Protein AF-A0A2I0QMN4-F1 (afdb_monomer)

pLDDT: mean 78.12, std 19.58, range [28.91, 98.69]

Sequence (458 aa):
MNTKTKKYGMLALLAVLLIGIVLISGCIGEEKVKSGENQSAVESGEIHPTEESGKGTAVFAVKDAAANMGTISSVNVTIDKVEVHSETKGWINVSDTKRTYDLLELKAKGTTELISSANLDAGTYDQMRLYISKVVVVEDNIEKEVILPSNKLKIIADLEVKENETSVATFDFIADESLHITGEGKIIMAPVIKVETRTNTTVETKAENKVEIKGGKIKSNITVGMNEDGDIGEGVKIKQGAQLIIEDGKVKILNVSSEQALDIISDLNIVAGGEAEMKGNTWIVRGIDAETNETVEIKINAITGAVIGGKSRVNVTACEAECKTNCETKDLADCKAECKANGTIGCSAKADANCNTQCNTSLTASCEARCKNEAKVGCATKCATELLNKADCKANCEAEAMILCKTDCIVSGKASCKAECKSKADADCTTNLDVACNRQCQMSGGFRNCYSNCTYKC

Secondary structure (DSSP, 8-state):
----------------------------------------------------PPEEEEEEEEEE-PPP-TTEEEEEEEEEEEEEEETTTEEEEEE---EEEEHHHHHHHT--EEEEEEEEESEEEEEEEEEEEEEEEEETTEEEEEE-S-SEEEEEEEEEE-TT-EEEEEEEE-HHHHEEE-TTS-EEE--EEEEEEEES-EEEE-GGGBEEEE--EEEEEEEEEE-TT--EEET--PPTT-EEEEETTEEEEE-S-HHHHHHHHHTTTEEE-SPPEEETTEEEEEEEETTT--EEEEEEETTT--EEEEEEEP--TTHHHHHHHHHHHHHHHHHHHHHHHHHHHHHHHHHHHHHHHHHHHHHHHHHHHHHHHHHHHHHHHHGGG-SS-HHHHHHHHHHHHHHHHHHHHHHHHHHHHHHHHHHHHHHHHHHHHHHHHHHHHTTSSHHHHHHHHHHHT-

Nearest PDB structures (foldseek):
  7a0g-assembly1_DDD  TM=2.311E-01  e=9.462E+00  Serratia marcescens

Structure (mmCIF, N/CA/C/O backbone):
data_AF-A0A2I0QMN4-F1
#
_entry.id   AF-A0A2I0QMN4-F1
#
loop_
_atom_site.group_PDB
_atom_site.id
_atom_site.type_symbol
_atom_site.label_atom_id
_atom_site.label_alt_id
_atom_site.label_comp_id
_atom_site.label_asym_id
_atom_site.label_entity_id
_atom_site.label_seq_id
_atom_site.pdbx_PDB_ins_code
_atom_site.Cartn_x
_atom_site.Cartn_y
_atom_site.Cartn_z
_atom_site.occupancy
_atom_site.B_iso_or_equiv
_atom_site.auth_seq_id
_atom_site.auth_comp_id
_atom_site.auth_asym_id
_atom_site.auth_atom_id
_atom_site.pdbx_PDB_model_num
ATOM 1 N N . MET A 1 1 ? -26.224 36.157 -35.173 1.00 35.53 1 MET A N 1
ATOM 2 C CA . MET A 1 1 ? -26.793 35.060 -35.985 1.00 35.53 1 MET A CA 1
ATOM 3 C C . MET A 1 1 ? -26.728 33.774 -35.174 1.00 35.53 1 MET A C 1
ATOM 5 O O . MET A 1 1 ? -25.662 33.439 -34.687 1.00 35.53 1 MET A O 1
ATOM 9 N N . ASN A 1 2 ? -27.892 33.135 -35.024 1.00 34.62 2 ASN A N 1
ATOM 10 C CA . ASN A 1 2 ? -28.194 31.792 -34.508 1.00 34.62 2 ASN A CA 1
ATOM 11 C C . ASN A 1 2 ? -27.889 31.405 -33.049 1.00 34.62 2 ASN A C 1
ATOM 13 O O . ASN A 1 2 ? -26.887 30.791 -32.703 1.00 34.62 2 ASN A O 1
ATOM 17 N N . THR A 1 3 ? -28.921 31.663 -32.249 1.00 39.22 3 THR A N 1
ATOM 18 C CA . THR A 1 3 ? -29.409 30.942 -31.071 1.00 39.22 3 THR A CA 1
ATOM 19 C C . THR A 1 3 ? -29.777 29.475 -31.360 1.00 39.22 3 THR A C 1
ATOM 21 O O . THR A 1 3 ? -30.325 29.163 -32.417 1.00 39.22 3 THR A O 1
ATOM 24 N N . LYS A 1 4 ? -29.606 28.584 -30.370 1.00 42.88 4 LYS A N 1
ATOM 25 C CA . LYS A 1 4 ? -30.457 27.389 -30.200 1.00 42.88 4 LYS A CA 1
ATOM 26 C C . LYS A 1 4 ? -30.767 27.136 -28.724 1.00 42.88 4 LYS A C 1
ATOM 28 O O . LYS A 1 4 ? -29.948 26.645 -27.960 1.00 42.88 4 LYS A O 1
ATOM 33 N N . THR A 1 5 ? -31.998 27.473 -28.370 1.00 42.53 5 THR A N 1
ATOM 34 C CA . THR A 1 5 ? -32.769 27.031 -27.208 1.00 42.53 5 THR A CA 1
ATOM 35 C C . THR A 1 5 ? -33.411 25.667 -27.489 1.00 42.53 5 THR A C 1
ATOM 37 O O . THR A 1 5 ? -33.833 25.405 -28.616 1.00 42.53 5 THR A O 1
ATOM 40 N N . LYS A 1 6 ? -33.586 24.828 -26.460 1.00 38.50 6 LYS A N 1
ATOM 41 C CA . LYS A 1 6 ? -34.668 23.827 -26.417 1.00 38.50 6 LYS A CA 1
ATOM 42 C C . LYS A 1 6 ? -35.123 23.585 -24.971 1.00 38.50 6 LYS A C 1
ATOM 44 O O . LYS A 1 6 ? -34.396 23.019 -24.166 1.00 38.50 6 LYS A O 1
ATOM 49 N N . LYS A 1 7 ? -36.340 24.058 -24.682 1.00 43.03 7 LYS A N 1
ATOM 50 C CA . LYS A 1 7 ? -37.220 23.690 -23.561 1.00 43.03 7 LYS A CA 1
ATOM 51 C C . LYS A 1 7 ? -38.116 22.534 -24.011 1.00 43.03 7 LYS A C 1
ATOM 53 O O . LYS A 1 7 ? -38.642 22.659 -25.107 1.00 43.03 7 LYS A O 1
ATOM 58 N N . TYR A 1 8 ? -38.374 21.552 -23.147 1.00 40.25 8 TYR A N 1
ATOM 59 C CA . TYR A 1 8 ? -39.615 20.755 -22.998 1.00 40.25 8 TYR A CA 1
ATOM 60 C C . TYR A 1 8 ? -39.505 20.064 -21.620 1.00 40.25 8 TYR A C 1
ATOM 62 O O . TYR A 1 8 ? -38.405 19.678 -21.252 1.00 40.25 8 TYR A O 1
ATOM 70 N N . GLY A 1 9 ? -40.514 19.876 -20.775 1.00 34.81 9 GLY A N 1
ATOM 71 C CA . GLY A 1 9 ? -41.944 20.141 -20.835 1.00 34.81 9 GLY A CA 1
ATOM 72 C C . GLY A 1 9 ? -42.559 19.663 -19.508 1.00 34.81 9 GLY A C 1
ATOM 73 O O . GLY A 1 9 ? -42.126 18.668 -18.938 1.00 34.81 9 GLY A O 1
ATOM 74 N N . MET A 1 10 ? -43.525 20.427 -19.015 1.00 36.06 10 MET A N 1
ATOM 75 C CA . MET A 1 10 ? -44.311 20.247 -17.793 1.00 36.06 10 MET A CA 1
ATOM 76 C C . MET A 1 10 ? -45.676 19.657 -18.188 1.00 36.06 10 MET A C 1
ATOM 78 O O . MET A 1 10 ? -46.285 20.198 -19.106 1.00 36.06 10 MET A O 1
ATOM 82 N N . LEU A 1 11 ? -46.158 18.600 -17.524 1.00 35.91 11 LEU A N 1
ATOM 83 C CA . LEU A 1 11 ? -47.561 18.119 -17.518 1.00 35.91 11 LEU A CA 1
ATOM 84 C C . LEU A 1 11 ? -47.708 17.174 -16.303 1.00 35.91 11 LEU A C 1
ATOM 86 O O . LEU A 1 11 ? -46.983 16.192 -16.220 1.00 35.91 11 LEU A O 1
ATOM 90 N N . ALA A 1 12 ? -48.371 17.550 -15.205 1.00 37.47 12 ALA A N 1
ATOM 91 C CA . ALA A 1 12 ? -49.814 17.726 -14.966 1.00 37.47 12 ALA A CA 1
ATOM 92 C C . ALA A 1 12 ? -50.509 16.440 -14.457 1.00 37.47 12 ALA A C 1
ATOM 94 O O . ALA A 1 12 ? -50.781 15.522 -15.218 1.00 37.47 12 ALA A O 1
ATOM 95 N N . LEU A 1 13 ? -50.761 16.438 -13.138 1.00 39.06 13 LEU A N 1
ATOM 96 C CA . LEU A 1 13 ? -52.008 16.091 -12.432 1.00 39.06 13 LEU A CA 1
ATOM 97 C C . LEU A 1 13 ? -52.992 15.098 -13.076 1.00 39.06 13 LEU A C 1
ATOM 99 O O . LEU A 1 13 ? -53.581 15.399 -14.107 1.00 39.06 13 LEU A O 1
ATOM 103 N N . LEU A 1 14 ? -53.355 14.062 -12.308 1.00 33.81 14 LEU A N 1
ATOM 104 C CA . LEU A 1 14 ? -54.748 13.618 -12.161 1.00 33.81 14 LEU A CA 1
ATOM 105 C C . LEU A 1 14 ? -54.948 12.903 -10.813 1.00 33.81 14 LEU A C 1
ATOM 107 O O . LEU A 1 14 ? -54.321 11.889 -10.519 1.00 33.81 14 LEU A O 1
ATOM 111 N N . ALA A 1 15 ? -55.817 13.490 -9.993 1.00 39.78 15 ALA A N 1
ATOM 112 C CA . ALA A 1 15 ? -56.458 12.880 -8.836 1.00 39.78 15 ALA A CA 1
ATOM 113 C C . ALA A 1 15 ? -57.739 12.147 -9.275 1.00 39.78 15 ALA A C 1
ATOM 115 O O . ALA A 1 15 ? -58.250 12.450 -10.351 1.00 39.78 15 ALA A O 1
ATOM 116 N N . VAL A 1 16 ? -58.252 11.259 -8.408 1.00 39.19 16 VAL A N 1
ATOM 117 C CA . VAL A 1 16 ? -59.665 10.868 -8.139 1.00 39.19 16 VAL A CA 1
ATOM 118 C C . VAL A 1 16 ? -59.660 9.374 -7.744 1.00 39.19 16 VAL A C 1
ATOM 120 O O . VAL A 1 16 ? -59.195 8.552 -8.519 1.00 39.19 16 VAL A O 1
ATOM 123 N N . LEU A 1 17 ? -59.895 8.961 -6.492 1.00 34.84 17 LEU A N 1
ATOM 124 C CA . LEU A 1 17 ? -61.084 8.993 -5.615 1.00 34.84 17 LEU A CA 1
ATOM 125 C C . LEU A 1 17 ? -61.806 7.619 -5.587 1.00 34.84 17 LEU A C 1
ATOM 127 O O . LEU A 1 17 ? -62.374 7.198 -6.585 1.00 34.84 17 LEU A O 1
ATOM 131 N N . LEU A 1 18 ? -61.886 7.058 -4.370 1.00 34.44 18 LEU A N 1
ATOM 132 C CA . LEU A 1 18 ? -63.045 6.387 -3.751 1.00 34.44 18 LEU A CA 1
ATOM 133 C C . LEU A 1 18 ? -63.432 4.907 -4.035 1.00 34.44 18 LEU A C 1
ATOM 135 O O . LEU A 1 18 ? -63.559 4.464 -5.168 1.00 34.44 18 LEU A O 1
ATOM 139 N N . ILE A 1 19 ? -63.836 4.277 -2.910 1.00 39.19 19 ILE A N 1
ATOM 140 C CA . ILE A 1 19 ? -64.736 3.114 -2.697 1.00 39.19 19 ILE A CA 1
ATOM 141 C C . ILE A 1 19 ? -64.058 1.729 -2.818 1.00 39.19 19 ILE A C 1
ATOM 143 O O . ILE A 1 19 ? -63.357 1.458 -3.774 1.00 39.19 19 ILE A O 1
ATOM 147 N N . GLY A 1 20 ? -64.220 0.775 -1.895 1.00 35.31 20 GLY A N 1
ATOM 148 C CA . GLY A 1 20 ? -65.124 0.690 -0.753 1.00 35.31 20 GLY A CA 1
ATOM 149 C C . GLY A 1 20 ? -64.893 -0.582 0.073 1.00 35.31 20 GLY A C 1
ATOM 150 O O . GLY A 1 20 ? -64.248 -1.533 -0.358 1.00 35.31 20 GLY A O 1
ATOM 151 N N . ILE A 1 21 ? -65.431 -0.544 1.288 1.00 53.47 21 ILE A N 1
ATOM 152 C CA . ILE A 1 21 ? -65.511 -1.628 2.270 1.00 53.47 21 ILE A CA 1
ATOM 153 C C . ILE A 1 21 ? -66.483 -2.706 1.776 1.00 53.47 21 ILE A C 1
ATOM 155 O O . ILE A 1 21 ? -67.621 -2.364 1.467 1.00 53.47 21 ILE A O 1
ATOM 159 N N . VAL A 1 22 ? -66.096 -3.987 1.833 1.00 42.72 22 VAL A N 1
ATOM 160 C CA . VAL A 1 22 ? -67.026 -5.115 2.041 1.00 42.72 22 VAL A CA 1
ATOM 161 C C . VAL A 1 22 ? -66.356 -6.166 2.934 1.00 42.72 22 VAL A C 1
ATOM 163 O O . VAL A 1 22 ? -65.276 -6.669 2.639 1.00 42.72 22 VAL A O 1
ATOM 166 N N . LEU A 1 23 ? -67.018 -6.438 4.059 1.00 51.44 23 LEU A N 1
ATOM 167 C CA . LEU A 1 23 ? -66.783 -7.534 4.995 1.00 51.44 23 LEU A CA 1
ATOM 168 C C . LEU A 1 23 ? -67.381 -8.854 4.460 1.00 51.44 23 LEU A C 1
ATOM 170 O O . LEU A 1 23 ? -68.144 -8.871 3.502 1.00 51.44 23 LEU A O 1
ATOM 174 N N . ILE A 1 24 ? -67.185 -9.892 5.271 1.00 41.56 24 ILE A N 1
ATOM 175 C CA . ILE A 1 24 ? -67.989 -11.107 5.464 1.00 41.56 24 ILE A CA 1
ATOM 176 C C . ILE A 1 24 ? -67.501 -12.389 4.763 1.00 41.56 24 ILE A C 1
ATOM 178 O O . ILE A 1 24 ? -67.489 -12.510 3.541 1.00 41.56 24 ILE A O 1
ATOM 182 N N . SER A 1 25 ? -67.331 -13.397 5.626 1.00 41.03 25 SER A N 1
ATOM 183 C CA . SER A 1 25 ? -67.812 -14.787 5.503 1.00 41.03 25 SER A CA 1
ATOM 184 C C . SER A 1 25 ? -66.716 -15.837 5.390 1.00 41.03 25 SER A C 1
ATOM 186 O O . SER A 1 25 ? -65.902 -15.823 4.474 1.00 41.03 25 SER A O 1
ATOM 188 N N . GLY A 1 26 ? -66.742 -16.772 6.340 1.00 35.09 26 GLY A N 1
ATOM 189 C CA . GLY A 1 26 ? -65.892 -17.951 6.365 1.00 35.09 26 GLY A CA 1
ATOM 190 C C . GLY A 1 26 ? -66.487 -19.172 5.665 1.00 35.09 26 GLY A C 1
ATOM 191 O O . GLY A 1 26 ? -67.576 -19.124 5.105 1.00 35.09 26 GLY A O 1
ATOM 192 N N . CYS A 1 27 ? -65.726 -20.259 5.765 1.00 39.56 27 CYS A N 1
ATOM 193 C CA . CYS A 1 27 ? -66.008 -21.693 5.577 1.00 39.56 27 CYS A CA 1
ATOM 194 C C . CYS A 1 27 ? -64.858 -22.367 6.374 1.00 39.56 27 CYS A C 1
ATOM 196 O O . CYS A 1 27 ? -63.724 -21.923 6.213 1.00 39.56 27 CYS A O 1
ATOM 198 N N . ILE A 1 28 ? -64.966 -23.265 7.364 1.00 39.50 28 ILE A N 1
ATOM 199 C CA . ILE A 1 28 ? -65.783 -24.464 7.661 1.00 39.50 28 ILE A CA 1
ATOM 200 C C . ILE A 1 28 ? -65.744 -25.539 6.561 1.00 39.50 28 ILE A C 1
ATOM 202 O O . ILE A 1 28 ? -66.171 -25.283 5.440 1.00 39.50 28 ILE A O 1
ATOM 206 N N . GLY A 1 29 ? -65.269 -26.738 6.946 1.00 33.66 29 GLY A N 1
ATOM 207 C CA . GLY A 1 29 ? -65.276 -28.015 6.206 1.00 33.66 29 GLY A CA 1
ATOM 208 C C . GLY A 1 29 ? -63.957 -28.792 6.385 1.00 33.66 29 GLY A C 1
ATOM 209 O O . GLY A 1 29 ? -63.004 -28.518 5.666 1.00 33.66 29 GLY A O 1
ATOM 210 N N . GLU A 1 30 ? -63.773 -29.533 7.490 1.00 34.75 30 GLU A N 1
ATOM 211 C CA . GLU A 1 30 ? -63.976 -31.006 7.638 1.00 34.75 30 GLU A CA 1
ATOM 212 C C . GLU A 1 30 ? -62.853 -31.860 7.004 1.00 34.75 30 GLU A C 1
ATOM 214 O O . GLU A 1 30 ? -62.641 -31.871 5.798 1.00 34.75 30 GLU A O 1
ATOM 219 N N . GLU A 1 31 ? -61.936 -32.392 7.821 1.00 30.80 31 GLU A N 1
ATOM 220 C CA . GLU A 1 31 ? -61.936 -33.730 8.458 1.00 30.80 31 GLU A CA 1
ATOM 221 C C . GLU A 1 31 ? -61.582 -34.913 7.533 1.00 30.80 31 GLU A C 1
ATOM 223 O O . GLU A 1 31 ? -62.358 -35.340 6.683 1.00 30.80 31 GLU A O 1
ATOM 228 N N . LYS A 1 32 ? -60.442 -35.558 7.832 1.00 31.83 32 LYS A N 1
ATOM 229 C CA . LYS A 1 32 ? -60.348 -37.024 7.862 1.00 31.83 32 LYS A CA 1
ATOM 230 C C . LYS A 1 32 ? -59.530 -37.482 9.065 1.00 31.83 32 LYS A C 1
ATOM 232 O O . LYS A 1 32 ? -58.310 -37.361 9.100 1.00 31.83 32 LYS A O 1
ATOM 237 N N . VAL A 1 33 ? -60.256 -38.053 10.018 1.00 32.19 33 VAL A N 1
ATOM 238 C CA . VAL A 1 33 ? -59.778 -38.850 11.146 1.00 32.19 33 VAL A CA 1
ATOM 239 C C . VAL A 1 33 ? -59.258 -40.203 10.648 1.00 32.19 33 VAL A C 1
ATOM 241 O O . VAL A 1 33 ? -59.928 -40.886 9.870 1.00 32.19 33 VAL A O 1
ATOM 244 N N . LYS A 1 34 ? -58.113 -40.646 11.177 1.00 31.41 34 LYS A N 1
ATOM 245 C CA . LYS A 1 34 ? -57.888 -42.062 11.490 1.00 31.41 34 LYS A CA 1
ATOM 246 C C . LYS A 1 34 ? -57.323 -42.188 12.901 1.00 31.41 34 LYS A C 1
ATOM 248 O O . LYS A 1 34 ? -56.291 -41.616 13.227 1.00 31.41 34 LYS A O 1
ATOM 253 N N . SER A 1 35 ? -58.089 -42.930 13.691 1.00 28.91 35 SER A N 1
ATOM 254 C CA . SER A 1 35 ? -57.866 -43.357 15.066 1.00 28.91 35 SER A CA 1
ATOM 255 C C . SER A 1 35 ? -56.672 -44.310 15.195 1.00 28.91 35 SER A C 1
ATOM 257 O O . SER A 1 35 ? -56.457 -45.163 14.332 1.00 28.91 35 SER A O 1
ATOM 259 N N . GLY A 1 36 ? -55.959 -44.178 16.312 1.00 30.47 36 GLY A N 1
ATOM 260 C CA . GLY A 1 36 ? -55.047 -45.160 16.886 1.00 30.47 36 GLY A CA 1
ATOM 261 C C . GLY A 1 36 ? -54.830 -44.801 18.356 1.00 30.47 36 GLY A C 1
ATOM 262 O O . GLY A 1 36 ? -54.227 -43.777 18.656 1.00 30.47 36 GLY A O 1
ATOM 263 N N . GLU A 1 37 ? -55.419 -45.590 19.250 1.00 34.12 37 GLU A N 1
ATOM 264 C CA . GLU A 1 37 ? -55.477 -45.378 20.698 1.00 34.12 37 GLU A CA 1
ATOM 265 C C . GLU A 1 37 ? -54.124 -45.522 21.424 1.00 34.12 37 GLU A C 1
ATOM 267 O O . GLU A 1 37 ? -53.266 -46.311 21.036 1.00 34.12 37 GLU A O 1
ATOM 272 N N . ASN A 1 38 ? -54.094 -44.885 22.604 1.00 29.16 38 ASN A N 1
ATOM 273 C CA . ASN A 1 38 ? -53.465 -45.324 23.858 1.00 29.16 38 ASN A CA 1
ATOM 274 C C . ASN A 1 38 ? -51.996 -44.933 24.132 1.00 29.16 38 ASN A C 1
ATOM 276 O O . ASN A 1 38 ? -51.068 -45.626 23.735 1.00 29.16 38 ASN A O 1
ATOM 280 N N . GLN A 1 39 ? -51.784 -43.900 24.957 1.00 33.41 39 GLN A N 1
ATOM 281 C CA . GLN A 1 39 ? -51.493 -44.052 26.396 1.00 33.41 39 GLN A CA 1
ATOM 282 C C . GLN A 1 39 ? -51.172 -42.691 27.032 1.00 33.41 39 GLN A C 1
ATOM 284 O O . GLN A 1 39 ? -50.384 -41.905 26.512 1.00 33.41 39 GLN A O 1
ATOM 289 N N . SER A 1 40 ? -51.785 -42.429 28.187 1.00 39.16 40 SER A N 1
ATOM 290 C CA . SER A 1 40 ? -51.388 -41.355 29.093 1.00 39.16 40 SER A CA 1
ATOM 291 C C . SER A 1 40 ? -49.960 -41.567 29.588 1.00 39.16 40 SER A C 1
ATOM 293 O O . SER A 1 40 ? -49.676 -42.565 30.245 1.00 39.16 40 SER A O 1
ATOM 295 N N . ALA A 1 41 ? -49.118 -40.560 29.395 1.00 33.50 41 ALA A N 1
ATOM 296 C CA . ALA A 1 41 ? -48.066 -40.219 30.334 1.00 33.50 41 ALA A CA 1
ATOM 297 C C . ALA A 1 41 ? -48.157 -38.710 30.570 1.00 33.50 41 ALA A C 1
ATOM 299 O O . ALA A 1 41 ? -48.069 -37.904 29.648 1.00 33.50 41 ALA A O 1
ATOM 300 N N . VAL A 1 42 ? -48.448 -38.355 31.817 1.00 45.16 42 VAL A N 1
ATOM 301 C CA . VAL A 1 42 ? -48.308 -37.002 32.342 1.00 45.16 42 VAL A CA 1
ATOM 302 C C . VAL A 1 42 ? -46.815 -36.702 32.320 1.00 45.16 42 VAL A C 1
ATOM 304 O O . VAL A 1 42 ? -46.078 -37.284 33.110 1.00 45.16 42 VAL A O 1
ATOM 307 N N . GLU A 1 43 ? -46.374 -35.832 31.417 1.00 34.69 43 GLU A N 1
ATOM 308 C CA . GLU A 1 43 ? -45.018 -35.296 31.448 1.00 34.69 43 GLU A CA 1
ATOM 309 C C . GLU A 1 43 ? -45.096 -33.802 31.739 1.00 34.69 43 GLU A C 1
ATOM 311 O O . GLU A 1 43 ? -45.746 -33.014 31.050 1.00 34.69 43 GLU A O 1
ATOM 316 N N . SER A 1 44 ? -44.516 -33.477 32.887 1.00 35.62 44 SER A N 1
ATOM 317 C CA . SER A 1 44 ? -44.328 -32.158 33.457 1.00 35.62 44 SER A CA 1
ATOM 318 C C . SER A 1 44 ? -43.828 -31.169 32.415 1.00 35.62 44 SER A C 1
ATOM 320 O O . SER A 1 44 ? -42.803 -31.401 31.782 1.00 35.62 44 SER A O 1
ATOM 322 N N . GLY A 1 45 ? -44.516 -30.034 32.301 1.00 39.84 45 GLY A N 1
ATOM 323 C CA . GLY A 1 45 ? -43.968 -28.870 31.625 1.00 39.84 45 GLY A CA 1
ATOM 324 C C . GLY A 1 45 ? -42.666 -28.453 32.302 1.00 39.84 45 GLY A C 1
ATOM 325 O O . GLY A 1 45 ? -42.686 -27.888 33.395 1.00 39.84 45 GLY A O 1
ATOM 326 N N . GLU A 1 46 ? -41.543 -28.728 31.646 1.00 36.03 46 GLU A N 1
ATOM 327 C CA . GLU A 1 46 ? -40.305 -28.004 31.889 1.00 36.03 46 GLU A CA 1
ATOM 328 C C . GLU A 1 46 ? -40.515 -26.569 31.410 1.00 36.03 46 GLU A C 1
ATOM 330 O O . GLU A 1 46 ? -40.444 -26.241 30.225 1.00 36.03 46 GLU A O 1
ATOM 335 N N . ILE A 1 47 ? -40.802 -25.693 32.369 1.00 38.34 47 ILE A N 1
ATOM 336 C CA . ILE A 1 47 ? -40.502 -24.276 32.234 1.00 38.34 47 ILE A CA 1
ATOM 337 C C . ILE A 1 47 ? -38.979 -24.204 32.149 1.00 38.34 47 ILE A C 1
ATOM 339 O O . ILE A 1 47 ? -38.301 -24.272 33.171 1.00 38.34 47 ILE A O 1
ATOM 343 N N . HIS A 1 48 ? -38.444 -24.109 30.933 1.00 40.28 48 HIS A N 1
ATOM 344 C CA . HIS A 1 48 ? -37.070 -23.673 30.722 1.00 40.28 48 HIS A CA 1
ATOM 345 C C . HIS A 1 48 ? -36.981 -22.252 31.299 1.00 40.28 48 HIS A C 1
ATOM 347 O O . HIS A 1 48 ? -37.661 -21.357 30.782 1.00 40.28 48 HIS A O 1
ATOM 353 N N . PRO A 1 49 ? -36.209 -21.998 32.368 1.00 40.66 49 PRO A N 1
ATOM 354 C CA . PRO A 1 49 ? -35.902 -20.634 32.737 1.00 40.66 49 PRO A CA 1
ATOM 355 C C . PRO A 1 49 ? -35.032 -20.099 31.601 1.00 40.66 49 PRO A C 1
ATOM 357 O O . PRO A 1 49 ? -33.929 -20.592 31.371 1.00 40.66 49 PRO A O 1
ATOM 360 N N . THR A 1 50 ? -35.516 -19.108 30.858 1.00 42.59 50 THR A N 1
ATOM 361 C CA . THR A 1 50 ? -34.606 -18.155 30.224 1.00 42.59 50 THR A CA 1
ATOM 362 C C . THR A 1 50 ? -33.807 -17.542 31.362 1.00 42.59 50 THR A C 1
ATOM 364 O O . THR A 1 50 ? -34.317 -16.670 32.063 1.00 42.59 50 THR A O 1
ATOM 367 N N . GLU A 1 51 ? -32.603 -18.061 31.611 1.00 47.66 51 GLU A N 1
ATOM 368 C CA . GLU A 1 51 ? -31.639 -17.382 32.461 1.00 47.66 51 GLU A CA 1
ATOM 369 C C . GLU A 1 51 ? -31.409 -16.007 31.835 1.00 47.66 51 GLU A C 1
ATOM 371 O O . GLU A 1 51 ? -30.786 -15.881 30.778 1.00 47.66 51 GLU A O 1
ATOM 376 N N . GLU A 1 52 ? -31.982 -14.965 32.439 1.00 57.38 52 GLU A N 1
ATOM 377 C CA . GLU A 1 52 ? -31.548 -13.606 32.161 1.00 57.38 52 GLU A CA 1
ATOM 378 C C . GLU A 1 52 ? -30.106 -13.514 32.654 1.00 57.38 52 GLU A C 1
ATOM 380 O O . GLU A 1 52 ? -29.844 -13.278 33.831 1.00 57.38 52 GLU A O 1
ATOM 385 N N . SER A 1 53 ? -29.153 -13.767 31.755 1.00 73.06 53 SER A N 1
ATOM 386 C CA . SER A 1 53 ? -27.748 -13.491 32.019 1.00 73.06 53 SER A CA 1
ATOM 387 C C . SER A 1 53 ? -27.644 -12.017 32.403 1.00 73.06 53 SER A C 1
ATOM 389 O O . SER A 1 53 ? -28.081 -11.156 31.631 1.00 73.06 53 SER A O 1
ATOM 391 N N . GLY A 1 54 ? -27.091 -11.723 33.579 1.00 92.06 54 GLY A N 1
ATOM 392 C CA . GLY A 1 54 ? -26.939 -10.350 34.054 1.00 92.06 54 GLY A CA 1
ATOM 393 C C . GLY A 1 54 ? -26.203 -9.459 33.046 1.00 92.06 54 GLY A C 1
ATOM 394 O O . GLY A 1 54 ? -25.500 -9.953 32.172 1.00 92.06 54 GLY A O 1
ATOM 395 N N . LYS A 1 55 ? -26.367 -8.135 33.118 1.00 96.44 55 LYS A N 1
ATOM 396 C CA . LYS A 1 55 ? -25.787 -7.202 32.131 1.00 96.44 55 LYS A CA 1
ATOM 397 C C . LYS A 1 55 ? -24.499 -6.554 32.623 1.00 96.44 55 LYS A C 1
ATOM 399 O O . LYS A 1 55 ? -24.358 -6.268 33.810 1.00 96.44 55 LYS A O 1
ATOM 404 N N . GLY A 1 56 ? -23.591 -6.272 31.696 1.00 97.81 56 GLY A N 1
ATOM 405 C CA . GLY A 1 56 ? -22.372 -5.497 31.924 1.00 97.81 56 GLY A CA 1
ATOM 406 C C . GLY A 1 56 ? -22.235 -4.352 30.926 1.00 97.81 56 GLY A C 1
ATOM 407 O O . GLY A 1 56 ? -22.909 -4.320 29.896 1.00 97.81 56 GLY A O 1
ATOM 408 N N . THR A 1 57 ? -21.353 -3.401 31.225 1.00 98.25 57 THR A N 1
ATOM 409 C CA . THR A 1 57 ? -21.065 -2.276 30.323 1.00 98.25 57 THR A CA 1
ATOM 410 C C . THR A 1 57 ? -19.915 -2.644 29.390 1.00 98.25 57 THR A C 1
ATOM 412 O O . THR A 1 57 ? -18.843 -3.016 29.854 1.00 98.25 57 THR A O 1
ATOM 415 N N . ALA A 1 58 ? -20.099 -2.497 28.081 1.00 98.31 58 ALA A N 1
ATOM 416 C CA . ALA A 1 58 ? -19.040 -2.613 27.085 1.00 98.31 58 ALA A CA 1
ATOM 417 C C . ALA A 1 58 ? -18.730 -1.237 26.487 1.00 98.31 58 ALA A C 1
ATOM 419 O O . ALA A 1 58 ? -19.615 -0.570 25.949 1.00 98.31 58 ALA A O 1
ATOM 420 N N . VAL A 1 59 ? -17.469 -0.820 26.572 1.00 98.56 59 VAL A N 1
ATOM 421 C CA . VAL A 1 59 ? -16.969 0.456 26.049 1.00 98.56 59 VAL A CA 1
ATOM 422 C C . VAL A 1 59 ? -16.047 0.202 24.865 1.00 98.56 59 VAL A C 1
ATOM 424 O O . VAL A 1 59 ? -15.113 -0.589 24.954 1.00 98.56 59 VAL A O 1
ATOM 427 N N . PHE A 1 60 ? -16.265 0.922 23.772 1.00 98.50 60 PHE A N 1
ATOM 428 C CA . PHE A 1 60 ? -15.443 0.868 22.569 1.00 98.50 60 PHE A CA 1
ATOM 429 C C . PHE A 1 60 ? -14.730 2.202 22.416 1.00 98.50 60 PHE A C 1
ATOM 431 O O . PHE A 1 60 ? -15.376 3.253 22.414 1.00 98.50 60 PHE A O 1
ATOM 438 N N . ALA A 1 61 ? -13.410 2.168 22.299 1.00 98.31 61 ALA A N 1
ATOM 439 C CA . ALA A 1 61 ? -12.579 3.361 22.295 1.00 98.31 61 ALA A CA 1
ATOM 440 C C . ALA A 1 61 ? -11.539 3.314 21.178 1.00 98.31 61 ALA A C 1
ATOM 442 O O . ALA A 1 61 ? -11.063 2.241 20.815 1.00 98.31 61 ALA A O 1
ATOM 443 N N . VAL A 1 62 ? -11.175 4.478 20.655 1.00 98.19 62 VAL A N 1
ATOM 444 C CA . VAL A 1 62 ? -10.185 4.641 19.591 1.00 98.19 62 VAL A CA 1
ATOM 445 C C . VAL A 1 62 ? -9.018 5.484 20.079 1.00 98.19 62 VAL A C 1
ATOM 447 O O . VAL A 1 62 ? -9.185 6.434 20.845 1.00 98.19 62 VAL A O 1
ATOM 450 N N . LYS A 1 63 ? -7.826 5.123 19.630 1.00 97.19 63 LYS A N 1
ATOM 451 C CA . LYS A 1 63 ? -6.624 5.945 19.714 1.00 97.19 63 LYS A CA 1
ATOM 452 C C . LYS A 1 63 ? -5.728 5.625 18.519 1.00 97.19 63 LYS A C 1
ATOM 454 O O . LYS A 1 63 ? -6.085 4.798 17.678 1.00 97.19 63 LYS A O 1
ATOM 459 N N . ASP A 1 64 ? -4.578 6.271 18.464 1.00 95.62 64 ASP A N 1
ATOM 460 C CA . ASP A 1 64 ? -3.599 6.043 17.415 1.00 95.62 64 ASP A CA 1
ATOM 461 C C . ASP A 1 64 ? -2.176 5.990 17.988 1.00 95.62 64 ASP A C 1
ATOM 463 O O . ASP A 1 64 ? -1.821 6.694 18.946 1.00 95.62 64 ASP A O 1
ATOM 467 N N . ALA A 1 65 ? -1.365 5.122 17.393 1.00 87.75 65 ALA A N 1
ATOM 468 C CA . ALA A 1 65 ? 0.021 4.870 17.731 1.00 87.75 65 ALA A CA 1
ATOM 469 C C . ALA A 1 65 ? 0.993 5.317 16.633 1.00 87.75 65 ALA A C 1
ATOM 471 O O . ALA A 1 65 ? 2.192 5.081 16.811 1.00 87.75 65 ALA A O 1
ATOM 472 N N . ALA A 1 66 ? 0.539 6.017 15.591 1.00 82.44 66 ALA A N 1
ATOM 473 C CA . ALA A 1 66 ? 1.332 6.320 14.410 1.00 82.44 66 ALA A CA 1
ATOM 474 C C . ALA A 1 66 ? 2.668 7.009 14.713 1.00 82.44 66 ALA A C 1
ATOM 476 O O . ALA A 1 66 ? 2.820 7.759 15.691 1.00 82.44 66 ALA A O 1
ATOM 477 N N . ALA A 1 67 ? 3.654 6.744 13.858 1.00 81.56 67 ALA A N 1
ATOM 478 C CA . ALA A 1 67 ? 4.873 7.537 13.783 1.00 81.56 67 ALA A CA 1
ATOM 479 C C . ALA A 1 67 ? 4.613 8.910 13.132 1.00 81.56 67 ALA A C 1
ATOM 481 O O . ALA A 1 67 ? 3.527 9.201 12.636 1.00 81.56 67 ALA A O 1
ATOM 482 N N . ASN A 1 68 ? 5.623 9.783 13.141 1.00 78.12 68 ASN A N 1
ATOM 483 C CA . ASN A 1 68 ? 5.551 11.058 12.426 1.00 78.12 68 ASN A CA 1
ATOM 484 C C . ASN A 1 68 ? 5.354 10.804 10.918 1.00 78.12 68 ASN A C 1
ATOM 486 O O . ASN A 1 68 ? 6.160 10.105 10.307 1.00 78.12 68 ASN A O 1
ATOM 490 N N . MET A 1 69 ? 4.304 11.394 10.339 1.00 84.69 69 MET A N 1
ATOM 491 C CA . MET A 1 69 ? 3.880 11.183 8.949 1.00 84.69 69 MET A CA 1
ATOM 492 C C . MET A 1 69 ? 4.270 12.328 7.995 1.00 84.69 69 MET A C 1
ATOM 494 O O . MET A 1 69 ? 3.704 12.461 6.912 1.00 84.69 69 MET A O 1
ATOM 498 N N . GLY A 1 70 ? 5.241 13.164 8.376 1.00 86.06 70 GLY A N 1
ATOM 499 C CA . GLY A 1 70 ? 5.801 14.202 7.509 1.00 86.06 70 GLY A CA 1
ATOM 500 C C . GLY A 1 70 ? 4.806 15.318 7.175 1.00 86.06 70 GLY A C 1
ATOM 501 O O . GLY A 1 70 ? 4.445 16.106 8.044 1.00 86.06 70 GLY A O 1
ATOM 502 N N . THR A 1 71 ? 4.419 15.412 5.901 1.00 86.44 71 THR A N 1
ATOM 503 C CA . THR A 1 71 ? 3.521 16.438 5.327 1.00 86.44 71 THR A CA 1
ATOM 504 C C . THR A 1 71 ? 2.041 16.195 5.623 1.00 86.44 71 THR A C 1
ATOM 506 O O . THR A 1 71 ? 1.214 17.090 5.428 1.00 86.44 71 THR A O 1
ATOM 509 N N . ILE A 1 72 ? 1.687 15.000 6.100 1.00 92.81 72 ILE A N 1
ATOM 510 C CA . ILE A 1 72 ? 0.316 14.661 6.476 1.00 92.81 72 ILE A CA 1
ATOM 511 C C . ILE A 1 72 ? 0.022 15.243 7.859 1.00 92.81 72 ILE A C 1
ATOM 513 O O . ILE A 1 72 ? 0.628 14.844 8.853 1.00 92.81 72 ILE A O 1
ATOM 517 N N . SER A 1 73 ? -0.927 16.176 7.923 1.00 92.69 73 SER A N 1
ATOM 518 C CA . SER A 1 73 ? -1.307 16.861 9.161 1.00 92.69 73 SER A CA 1
ATOM 519 C C . SER A 1 73 ? -2.517 16.239 9.859 1.00 92.69 73 SER A C 1
ATOM 521 O O . SER A 1 73 ? -2.627 16.375 11.073 1.00 92.69 73 SER A O 1
ATOM 523 N N . SER A 1 74 ? -3.403 15.563 9.115 1.00 95.19 74 SER A N 1
ATOM 524 C CA . SER A 1 74 ? -4.601 14.907 9.666 1.00 95.19 74 SER A CA 1
ATOM 525 C C . SER A 1 74 ? -4.966 13.634 8.910 1.00 95.19 74 SER A C 1
ATOM 527 O O . SER A 1 74 ? -4.842 13.570 7.683 1.00 95.19 74 SER A O 1
ATOM 529 N N . VAL A 1 75 ? -5.507 12.655 9.640 1.00 97.38 75 VAL A N 1
ATOM 530 C CA . VAL A 1 75 ? -6.094 11.425 9.085 1.00 97.38 75 VAL A CA 1
ATOM 531 C C . VAL A 1 75 ? -7.464 11.219 9.724 1.00 97.38 75 VAL A C 1
ATOM 533 O O . VAL A 1 75 ? -7.593 10.645 10.802 1.00 97.38 75 VAL A O 1
ATOM 536 N N . ASN A 1 76 ? -8.500 11.709 9.049 1.00 97.69 76 ASN A N 1
ATOM 537 C CA . ASN A 1 76 ? -9.874 11.704 9.537 1.00 97.69 76 ASN A CA 1
ATOM 538 C C . ASN A 1 76 ? -10.583 10.401 9.165 1.00 97.69 76 ASN A C 1
ATOM 540 O O . ASN A 1 76 ? -10.950 10.206 8.006 1.00 97.69 76 ASN A O 1
ATOM 544 N N . VAL A 1 77 ? -10.837 9.540 10.149 1.00 98.19 77 VAL A N 1
ATOM 545 C CA . VAL A 1 77 ? -11.551 8.266 9.989 1.00 98.19 77 VAL A CA 1
ATOM 546 C C . VAL A 1 77 ? -12.970 8.389 10.517 1.00 98.19 77 VAL A C 1
ATOM 548 O O . VAL A 1 77 ? -13.186 8.749 11.670 1.00 98.19 77 VAL A O 1
ATOM 551 N N . THR A 1 78 ? -13.958 8.064 9.685 1.00 98.31 78 THR A N 1
ATOM 552 C CA . THR A 1 78 ? -15.373 8.155 10.056 1.00 98.31 78 THR A CA 1
ATOM 553 C C . THR A 1 78 ? -15.985 6.783 10.296 1.00 98.31 78 THR A C 1
ATOM 555 O O . THR A 1 78 ? -16.245 6.051 9.340 1.00 98.31 78 THR A O 1
ATOM 558 N N . ILE A 1 79 ? -16.265 6.472 11.561 1.00 98.44 79 ILE A N 1
ATOM 559 C CA . ILE A 1 79 ? -16.920 5.236 11.998 1.00 98.44 79 ILE A CA 1
ATOM 560 C C . ILE A 1 79 ? -18.422 5.502 12.112 1.00 98.44 79 ILE A C 1
ATOM 562 O O . ILE A 1 79 ? -18.827 6.428 12.814 1.00 98.44 79 ILE A O 1
ATOM 566 N N . ASP A 1 80 ? -19.251 4.729 11.413 1.00 97.31 80 ASP A N 1
ATOM 567 C CA . ASP A 1 80 ? -20.713 4.886 11.439 1.00 97.31 80 ASP A CA 1
ATOM 568 C C . ASP A 1 80 ? -21.452 3.776 12.179 1.00 97.31 80 ASP A C 1
ATOM 570 O O . ASP A 1 80 ? -22.528 4.034 12.715 1.00 97.31 80 ASP A O 1
ATOM 574 N N . LYS A 1 81 ? -20.860 2.582 12.274 1.00 98.31 81 LYS A N 1
ATOM 575 C CA . LYS A 1 81 ? -21.476 1.453 12.963 1.00 98.31 81 LYS A CA 1
ATOM 576 C C . LYS A 1 81 ? -20.473 0.591 13.724 1.00 98.31 81 LYS A C 1
ATOM 578 O O . LYS A 1 81 ? -19.353 0.363 13.262 1.00 98.31 81 LYS A O 1
ATOM 583 N N . VAL A 1 82 ? -20.907 0.081 14.876 1.00 98.56 82 VAL A N 1
ATOM 584 C CA . VAL A 1 82 ? -20.179 -0.889 15.705 1.00 98.56 82 VAL A CA 1
ATOM 585 C C . VAL A 1 82 ? -21.079 -2.087 15.986 1.00 98.56 82 VAL A C 1
ATOM 587 O O . VAL A 1 82 ? -22.202 -1.924 16.459 1.00 98.56 82 VAL A O 1
ATOM 590 N N . GLU A 1 83 ? -20.581 -3.293 15.728 1.00 98.69 83 GLU A N 1
ATOM 591 C CA . GLU A 1 83 ? -21.263 -4.549 16.054 1.00 98.69 83 GLU A CA 1
ATOM 592 C C . GLU A 1 83 ? -20.329 -5.480 16.834 1.00 98.69 83 GLU A C 1
ATOM 594 O O . GLU A 1 83 ? -19.111 -5.466 16.640 1.00 98.69 83 GLU A O 1
ATOM 599 N N . VAL A 1 84 ? -20.910 -6.333 17.671 1.00 98.69 84 VAL A N 1
ATOM 600 C CA . VAL A 1 84 ? -20.225 -7.465 18.310 1.00 98.69 84 VAL A CA 1
ATOM 601 C C . VAL A 1 84 ? -20.922 -8.762 17.941 1.00 98.69 84 VAL A C 1
ATOM 603 O O . VAL A 1 84 ? -22.121 -8.766 17.673 1.00 98.69 84 VAL A O 1
ATOM 606 N N . HIS A 1 85 ? -20.186 -9.862 17.910 1.00 98.56 85 HIS A N 1
ATOM 607 C CA . HIS A 1 85 ? -20.737 -11.183 17.644 1.00 98.56 85 HIS A CA 1
ATOM 608 C C . HIS A 1 85 ? -20.759 -12.012 18.922 1.00 98.56 85 HIS A C 1
ATOM 610 O O . HIS A 1 85 ? -19.799 -11.998 19.683 1.00 98.56 85 HIS A O 1
ATOM 616 N N . SER A 1 86 ? -21.857 -12.722 19.143 1.00 97.38 86 SER A N 1
ATOM 617 C CA . SER A 1 86 ? -21.991 -13.751 20.167 1.00 97.38 86 SER A CA 1
ATOM 618 C C . SER A 1 86 ? -22.386 -15.055 19.485 1.00 97.38 86 SER A C 1
ATOM 620 O O . SER A 1 86 ? -23.265 -15.050 18.625 1.00 97.38 86 SER A O 1
ATOM 622 N N . GLU A 1 87 ? -21.807 -16.183 19.893 1.00 94.75 87 GLU A N 1
ATOM 623 C CA . GLU A 1 87 ? -22.160 -17.496 19.333 1.00 94.75 87 GLU A CA 1
ATOM 624 C C . GLU A 1 87 ? -23.654 -17.829 19.480 1.00 94.75 87 GLU A C 1
ATOM 626 O O . GLU A 1 87 ? -24.228 -18.501 18.626 1.00 94.75 87 GLU A O 1
ATOM 631 N N . THR A 1 88 ? -24.303 -17.333 20.539 1.00 93.25 88 THR A N 1
ATOM 632 C CA . THR A 1 88 ? -25.711 -17.638 20.837 1.00 93.25 88 THR A CA 1
ATOM 633 C C . THR A 1 88 ? -26.692 -16.657 20.201 1.00 93.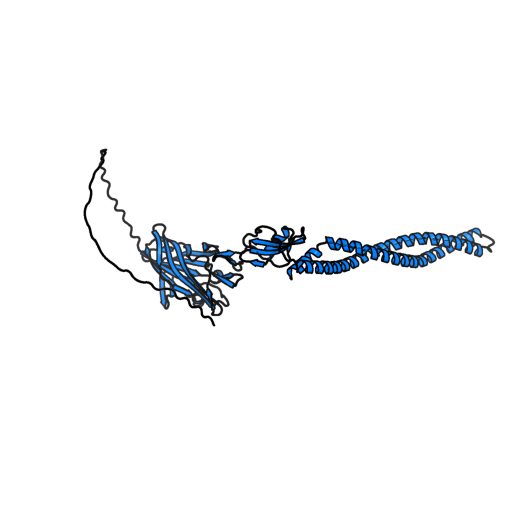25 88 THR A C 1
ATOM 635 O O . THR A 1 88 ? -27.812 -17.041 19.869 1.00 93.25 88 THR A O 1
ATOM 638 N N . LYS A 1 89 ? -26.295 -15.391 20.028 1.00 94.31 89 LYS A N 1
ATOM 639 C CA . LYS A 1 89 ? -27.177 -14.299 19.561 1.00 94.31 89 LYS A CA 1
ATOM 640 C C . LYS A 1 89 ? -26.832 -13.778 18.166 1.00 94.31 89 LYS A C 1
ATOM 642 O O . LYS A 1 89 ? -27.579 -12.975 17.612 1.00 94.31 89 LYS A O 1
ATOM 647 N N . GLY A 1 90 ? -25.722 -14.226 17.587 1.00 97.75 90 GLY A N 1
ATOM 648 C CA . GLY A 1 90 ? -25.190 -13.693 16.342 1.00 97.75 90 GLY A CA 1
ATOM 649 C C . GLY A 1 90 ? -24.690 -12.256 16.499 1.00 97.75 90 GLY A C 1
ATOM 650 O O . GLY A 1 90 ? -24.164 -11.868 17.543 1.00 97.75 90 GLY A O 1
ATOM 651 N N . TRP A 1 91 ? -24.829 -11.462 15.436 1.00 98.06 91 TRP A N 1
ATOM 652 C CA . TRP A 1 91 ? -24.395 -10.064 15.415 1.00 98.06 91 TRP A CA 1
ATOM 653 C C . TRP A 1 91 ? -25.367 -9.159 16.174 1.00 98.06 91 TRP A C 1
ATOM 655 O O . TRP A 1 91 ? -26.547 -9.072 15.840 1.00 98.06 91 TRP A O 1
ATOM 665 N N . ILE A 1 92 ? -24.837 -8.438 17.155 1.00 98.44 92 ILE A N 1
ATOM 666 C CA . ILE A 1 92 ? -25.541 -7.464 17.980 1.00 98.44 92 ILE A CA 1
ATOM 667 C C . ILE A 1 92 ? -25.018 -6.074 17.632 1.00 98.44 92 ILE A C 1
ATOM 669 O O . ILE A 1 92 ? -23.811 -5.825 17.615 1.00 98.44 92 ILE A O 1
ATOM 673 N N . ASN A 1 93 ? -25.942 -5.158 17.365 1.00 98.19 93 ASN A N 1
ATOM 674 C CA . ASN A 1 93 ? -25.622 -3.765 17.102 1.00 98.19 93 ASN A CA 1
ATOM 675 C C . ASN A 1 93 ? -25.316 -3.020 18.408 1.00 98.19 93 ASN A C 1
ATOM 677 O O . ASN A 1 93 ? -26.142 -3.007 19.319 1.00 98.19 93 ASN A O 1
ATOM 681 N N . VAL A 1 94 ? -24.149 -2.382 18.479 1.00 98.06 94 VAL A N 1
ATOM 682 C CA . VAL A 1 94 ? -23.713 -1.572 19.628 1.00 98.06 94 VAL A CA 1
ATOM 683 C C . VAL A 1 94 ? -24.019 -0.094 19.395 1.00 98.06 94 VAL A C 1
ATOM 685 O O . VAL A 1 94 ? -24.428 0.608 20.316 1.00 98.06 94 VAL A O 1
ATOM 688 N N . SER A 1 95 ? -23.807 0.399 18.174 1.00 97.69 95 SER A N 1
ATOM 689 C CA . SER A 1 95 ? -24.007 1.805 17.822 1.00 97.69 95 SER A CA 1
ATOM 690 C C . SER A 1 95 ? -24.182 1.963 16.317 1.00 97.69 95 SER A C 1
ATOM 692 O O . SER A 1 95 ? -23.410 1.377 15.567 1.00 97.69 95 SER A O 1
ATOM 694 N N . ASP A 1 96 ? -25.109 2.831 15.904 1.00 97.12 96 ASP A N 1
ATOM 695 C CA . ASP A 1 96 ? -25.221 3.392 14.543 1.00 97.12 96 ASP A CA 1
ATOM 696 C C . ASP A 1 96 ? -24.888 4.903 14.524 1.00 97.12 96 ASP A C 1
ATOM 698 O O . ASP A 1 96 ? -25.287 5.655 13.632 1.00 97.12 96 ASP A O 1
ATOM 702 N N . THR A 1 97 ? -24.226 5.400 15.577 1.00 96.06 97 THR A N 1
ATOM 703 C CA . THR A 1 97 ? -23.882 6.822 15.685 1.00 96.06 97 THR A CA 1
ATOM 704 C C . THR A 1 97 ? -22.603 7.114 14.918 1.00 96.06 97 THR A C 1
ATOM 706 O O . THR A 1 97 ? -21.514 6.731 15.343 1.00 96.06 97 THR A O 1
ATOM 709 N N . LYS A 1 98 ? -22.737 7.886 13.840 1.00 97.56 98 LYS A N 1
ATOM 710 C CA . LYS A 1 98 ? -21.613 8.353 13.030 1.00 97.56 98 LYS A CA 1
ATOM 711 C C . LYS A 1 98 ? -20.730 9.357 13.765 1.00 97.56 98 LYS A C 1
ATOM 713 O O . LYS A 1 98 ? -21.220 10.381 14.241 1.00 97.56 98 LYS A O 1
ATOM 718 N N . ARG A 1 99 ? -19.425 9.080 13.813 1.00 97.06 99 ARG A N 1
ATOM 719 C CA . ARG A 1 99 ? -18.391 9.937 14.412 1.00 97.06 99 ARG A CA 1
ATOM 720 C C . ARG A 1 99 ? -17.113 9.909 13.580 1.00 97.06 99 ARG A 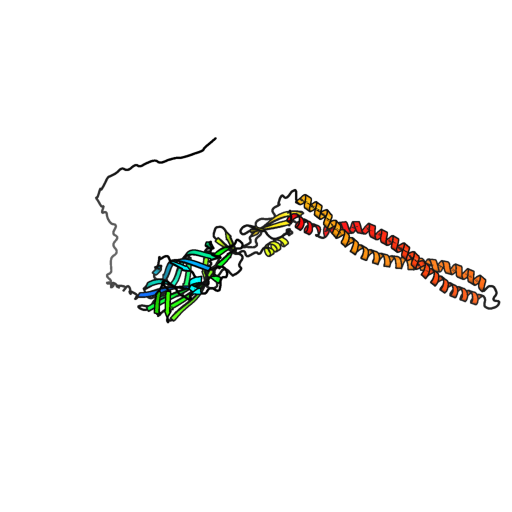C 1
ATOM 722 O O . ARG A 1 99 ? -16.789 8.888 12.978 1.00 97.06 99 ARG A O 1
ATOM 729 N N . THR A 1 100 ? -16.402 11.030 13.553 1.00 97.81 100 THR A N 1
ATOM 730 C CA . THR A 1 100 ? -15.126 11.181 12.846 1.00 97.81 100 THR A CA 1
ATOM 731 C C . THR A 1 100 ? -14.019 11.444 13.854 1.00 97.81 100 THR A C 1
ATOM 733 O O . THR A 1 100 ? -14.214 12.238 14.770 1.00 97.81 100 THR A O 1
ATOM 736 N N . TYR A 1 101 ? -12.884 10.778 13.664 1.00 97.50 101 TYR A N 1
ATOM 737 C CA . TYR A 1 101 ? -11.715 10.830 14.532 1.00 97.50 101 TYR A CA 1
ATOM 738 C C . TYR A 1 101 ? -10.493 11.218 13.709 1.00 97.50 101 TYR A C 1
ATOM 740 O O . TYR A 1 101 ? -10.208 10.550 12.714 1.00 97.50 101 TYR A O 1
ATOM 748 N N . ASP A 1 102 ? -9.773 12.261 14.118 1.00 96.81 102 ASP A N 1
ATOM 749 C CA . ASP A 1 102 ? -8.456 12.560 13.557 1.00 96.81 102 ASP A CA 1
ATOM 750 C C . ASP A 1 102 ? -7.398 11.740 14.300 1.00 96.81 102 ASP A C 1
ATOM 752 O O . ASP A 1 102 ? -7.051 12.024 15.449 1.00 96.81 102 ASP A O 1
ATOM 756 N N . LEU A 1 103 ? -6.894 10.691 13.648 1.00 96.75 103 LEU A N 1
ATOM 757 C CA . LEU A 1 103 ? -5.925 9.776 14.249 1.00 96.75 103 LEU A CA 1
ATOM 758 C C . LEU A 1 103 ? -4.637 10.501 14.665 1.00 96.75 103 LEU A C 1
ATOM 760 O O . LEU A 1 103 ? -4.104 10.239 15.743 1.00 96.75 103 LEU A O 1
ATOM 764 N N . LEU A 1 104 ? -4.172 11.471 13.872 1.00 94.81 104 LEU A N 1
ATOM 765 C CA . LEU A 1 104 ? -2.943 12.197 14.195 1.00 94.81 104 LEU A CA 1
ATOM 766 C C . LEU A 1 104 ? -3.136 13.158 15.363 1.00 94.81 104 LEU A C 1
ATOM 768 O O . LEU A 1 104 ? -2.223 13.330 16.173 1.00 94.81 104 LEU A O 1
ATOM 772 N N . GLU A 1 105 ? -4.330 13.727 15.514 1.00 94.06 105 GLU A N 1
ATOM 773 C CA . GLU A 1 105 ? -4.673 14.531 16.684 1.00 94.06 105 GLU A CA 1
ATOM 774 C C . GLU A 1 105 ? -4.715 13.676 17.960 1.00 94.06 105 GLU A C 1
ATOM 776 O O . GLU A 1 105 ? -4.142 14.070 18.984 1.00 94.06 105 GLU A O 1
ATOM 781 N N . LEU A 1 106 ? -5.323 12.482 17.895 1.00 95.00 106 LEU A N 1
ATOM 782 C CA . LEU A 1 106 ? -5.349 11.523 19.006 1.00 95.00 106 LEU A CA 1
ATOM 783 C C . LEU A 1 106 ? -3.933 11.156 19.453 1.00 95.00 106 LEU A C 1
ATOM 785 O O . LEU A 1 106 ? -3.631 11.180 20.652 1.00 95.00 106 LEU A O 1
ATOM 789 N N . LYS A 1 107 ? -3.046 10.877 18.492 1.00 93.25 107 LYS A N 1
ATOM 790 C CA . LYS A 1 107 ? -1.637 10.583 18.751 1.00 93.25 107 LYS A CA 1
ATOM 791 C C . LYS A 1 107 ? -0.904 11.772 19.360 1.00 93.25 107 LYS A C 1
ATOM 793 O O . LYS A 1 107 ? -0.239 11.613 20.384 1.00 93.25 107 LYS A O 1
ATOM 798 N N . ALA A 1 108 ? -1.026 12.953 18.755 1.00 91.62 108 ALA A N 1
ATOM 799 C CA . ALA A 1 108 ? -0.330 14.162 19.188 1.00 91.62 108 ALA A CA 1
ATOM 800 C C . ALA A 1 108 ? -0.712 14.569 20.618 1.00 91.62 108 ALA A C 1
ATOM 802 O O . ALA A 1 108 ? 0.141 15.009 21.390 1.00 91.62 108 ALA A O 1
ATOM 803 N N . LYS A 1 109 ? -1.984 14.386 20.990 1.00 91.00 109 LYS A N 1
ATOM 804 C CA . LYS A 1 109 ? -2.487 14.660 22.343 1.00 91.00 109 LYS A CA 1
ATOM 805 C C . LYS A 1 109 ? -2.284 13.494 23.316 1.00 91.00 109 LYS A C 1
ATOM 807 O O . LYS A 1 109 ? -2.479 13.679 24.516 1.00 91.00 109 LYS A O 1
ATOM 812 N N . GLY A 1 110 ? -1.914 12.307 22.830 1.00 92.06 110 GLY A N 1
ATOM 813 C CA . GLY A 1 110 ? -1.829 11.086 23.635 1.00 92.06 110 GLY A CA 1
ATOM 814 C C . GLY A 1 110 ? -3.180 10.666 24.221 1.00 92.06 110 GLY A C 1
ATOM 815 O O . GLY A 1 110 ? -3.232 10.107 25.317 1.00 92.06 110 GLY A O 1
ATOM 816 N N . THR A 1 111 ? -4.278 10.983 23.534 1.00 94.12 111 THR A N 1
ATOM 817 C CA . THR A 1 111 ? -5.642 10.791 24.036 1.00 94.12 111 THR A CA 1
ATOM 818 C C . THR A 1 111 ? -6.284 9.529 23.480 1.00 94.12 111 THR A C 1
ATOM 820 O O . THR A 1 111 ? -5.974 9.066 22.388 1.00 94.12 111 THR A O 1
ATOM 823 N N . THR A 1 112 ? -7.216 8.974 24.251 1.00 97.31 112 THR A N 1
ATOM 824 C CA . THR A 1 112 ? -8.137 7.925 23.806 1.00 97.31 112 THR A CA 1
ATOM 825 C C . THR A 1 112 ? -9.544 8.506 23.798 1.00 97.31 112 THR A C 1
ATOM 827 O O . THR A 1 112 ? -9.928 9.175 24.758 1.00 97.31 112 THR A O 1
ATOM 830 N N . GLU A 1 113 ? -10.309 8.267 22.738 1.00 97.75 113 GLU A N 1
ATOM 831 C CA . GLU A 1 113 ? -11.663 8.796 22.568 1.00 97.75 113 GLU A CA 1
ATOM 832 C C . GLU A 1 113 ? -12.722 7.696 22.498 1.00 97.75 113 GLU A C 1
ATOM 834 O O . GLU A 1 113 ? -12.475 6.578 22.049 1.00 97.75 113 GLU A O 1
ATOM 839 N N . LEU A 1 114 ? -13.928 8.020 22.963 1.00 97.81 114 LEU A N 1
ATOM 840 C CA . LEU A 1 114 ? -15.069 7.114 22.988 1.00 97.81 114 LEU A CA 1
ATOM 841 C C . LEU A 1 114 ? -15.690 6.948 21.591 1.00 97.81 114 LEU A C 1
ATOM 843 O O . LEU A 1 114 ? -16.211 7.906 21.003 1.00 97.81 114 LEU A O 1
ATOM 847 N N . ILE A 1 115 ? -15.749 5.703 21.113 1.00 97.69 115 ILE A N 1
ATOM 848 C CA . ILE A 1 115 ? -16.590 5.312 19.976 1.00 97.69 115 ILE A CA 1
ATOM 849 C C . ILE A 1 115 ? -18.033 5.159 20.439 1.00 97.69 115 ILE A C 1
ATOM 851 O O . ILE A 1 115 ? -18.927 5.862 19.968 1.00 97.69 115 ILE A O 1
ATOM 855 N N . SER A 1 116 ? -18.260 4.252 21.387 1.00 97.31 116 SER A N 1
ATOM 856 C CA . SER A 1 116 ? -19.588 3.954 21.921 1.00 97.31 116 SER A CA 1
ATOM 857 C C . SER A 1 116 ? -19.505 3.252 23.275 1.00 97.31 116 SER A C 1
ATOM 859 O O . SER A 1 116 ? -18.452 2.756 23.671 1.00 97.31 116 SER A O 1
ATOM 861 N N . SER A 1 117 ? -20.627 3.227 23.988 1.00 96.69 117 SER A N 1
ATOM 862 C CA . SER A 1 117 ? -20.820 2.451 25.211 1.00 96.69 117 SER A CA 1
ATOM 863 C C . SER A 1 117 ? -22.202 1.807 25.157 1.00 96.69 117 SER A C 1
ATOM 865 O O . SER A 1 117 ? -23.159 2.470 24.752 1.00 96.69 117 SER A O 1
ATOM 867 N N . ALA A 1 118 ? -22.306 0.536 25.536 1.00 97.31 118 ALA A N 1
ATOM 868 C CA . ALA A 1 118 ? -23.561 -0.208 25.534 1.00 97.31 118 ALA A CA 1
ATOM 869 C C . ALA A 1 118 ? -23.643 -1.170 26.723 1.00 97.31 118 ALA A C 1
ATOM 871 O O . ALA A 1 118 ? -22.635 -1.732 27.148 1.00 97.31 118 ALA A O 1
ATOM 872 N N . ASN A 1 119 ? -24.857 -1.398 27.227 1.00 97.81 119 ASN A N 1
ATOM 873 C CA . ASN A 1 119 ? -25.120 -2.483 28.170 1.00 97.81 119 ASN A CA 1
ATOM 874 C C . ASN A 1 119 ? -25.393 -3.763 27.386 1.00 97.81 119 ASN A C 1
ATOM 876 O O . ASN A 1 119 ? -26.404 -3.856 26.688 1.00 97.81 119 ASN A O 1
ATOM 880 N N . LEU A 1 120 ? -24.489 -4.725 27.511 1.00 97.50 120 LEU A N 1
ATOM 881 C CA . LEU A 1 120 ? -24.566 -6.019 26.854 1.00 97.50 120 LEU A CA 1
ATOM 882 C C . LEU A 1 120 ? -24.858 -7.108 27.884 1.00 97.50 120 LEU A C 1
ATOM 884 O O . LEU A 1 120 ? -24.506 -6.988 29.058 1.00 97.50 120 LEU A O 1
ATOM 888 N N . ASP A 1 121 ? -25.500 -8.175 27.433 1.00 97.25 121 ASP A N 1
ATOM 889 C CA . ASP A 1 121 ? -25.716 -9.359 28.257 1.00 97.25 121 ASP A CA 1
ATOM 890 C C . ASP A 1 121 ? -24.366 -10.011 28.589 1.00 97.25 121 ASP A C 1
ATOM 892 O O . ASP A 1 121 ? -23.456 -10.026 27.749 1.00 97.25 121 ASP A O 1
ATOM 896 N N . ALA A 1 122 ? -24.222 -10.522 29.812 1.00 97.25 122 ALA A N 1
ATOM 897 C CA . ALA A 1 122 ? -23.002 -11.183 30.245 1.00 97.25 122 ALA A CA 1
ATOM 898 C C . ALA A 1 122 ? -22.728 -12.415 29.381 1.00 97.25 122 ALA A C 1
ATOM 900 O O . ALA A 1 122 ? -23.622 -13.199 29.062 1.00 97.25 122 ALA A O 1
ATOM 901 N N . GLY A 1 123 ? -21.466 -12.574 29.004 1.00 96.94 123 GLY A N 1
ATOM 902 C CA . GLY A 1 123 ? -21.022 -13.608 28.089 1.00 96.94 123 GLY A CA 1
ATOM 903 C C . GLY A 1 123 ? -19.760 -13.206 27.339 1.00 96.94 123 GLY A C 1
ATOM 904 O O . GLY A 1 123 ? -19.178 -12.142 27.564 1.00 96.94 123 GLY A O 1
ATOM 905 N N . THR A 1 124 ? -19.345 -14.082 26.432 1.00 97.25 124 THR A N 1
ATOM 906 C CA . THR A 1 124 ? -18.199 -13.857 25.551 1.00 97.25 124 THR A CA 1
ATOM 907 C C . THR A 1 124 ? -18.674 -13.440 24.167 1.00 97.25 124 THR A C 1
ATOM 909 O O . THR A 1 124 ? -19.627 -14.005 23.623 1.00 97.25 124 THR A O 1
ATOM 912 N N . TYR A 1 125 ? -17.971 -12.465 23.605 1.00 98.44 125 TYR A N 1
ATOM 913 C CA . TYR A 1 125 ? -18.122 -11.992 22.242 1.00 98.44 125 TYR A CA 1
ATOM 914 C C . TYR A 1 125 ? -16.805 -12.245 21.511 1.00 98.44 125 TYR A C 1
ATOM 916 O O . TYR A 1 125 ? -15.771 -11.717 21.912 1.00 98.44 125 TYR A O 1
ATOM 924 N N . ASP A 1 126 ? -16.830 -13.082 20.480 1.00 98.19 126 ASP A N 1
ATOM 925 C CA . ASP A 1 126 ? -15.646 -13.605 19.778 1.00 98.19 126 ASP A CA 1
ATOM 926 C C . ASP A 1 126 ? -15.194 -12.701 18.616 1.00 98.19 126 ASP A C 1
ATOM 928 O O . ASP A 1 126 ? -14.085 -12.833 18.087 1.00 98.19 126 ASP A O 1
ATOM 932 N N . GLN A 1 127 ? -16.062 -11.786 18.172 1.00 98.38 127 GLN A N 1
ATOM 933 C CA . GLN A 1 127 ? -15.773 -10.884 17.059 1.00 98.38 127 GLN A CA 1
ATOM 934 C C . GLN A 1 127 ? -16.332 -9.486 17.302 1.00 98.38 127 GLN A C 1
ATOM 936 O O . GLN A 1 127 ? -17.394 -9.292 17.896 1.00 98.38 127 GLN A O 1
ATOM 941 N N . MET A 1 128 ? -15.635 -8.501 16.749 1.00 98.56 128 MET A N 1
ATOM 942 C CA . MET A 1 128 ? -16.045 -7.103 16.702 1.00 98.56 128 MET A CA 1
ATOM 943 C C . MET A 1 128 ? -16.027 -6.622 15.256 1.00 98.56 128 MET A C 1
ATOM 945 O O . MET A 1 128 ? -15.236 -7.095 14.435 1.00 98.56 128 MET A O 1
ATOM 949 N N . ARG A 1 129 ? -16.902 -5.676 14.922 1.00 98.31 129 ARG A N 1
ATOM 950 C CA . ARG A 1 129 ? -16.949 -5.084 13.591 1.00 98.31 129 ARG A CA 1
ATOM 951 C C . ARG A 1 129 ? -17.118 -3.578 13.666 1.00 98.31 129 ARG A C 1
ATOM 953 O O . ARG A 1 129 ? -18.092 -3.101 14.240 1.00 98.31 129 ARG A O 1
ATOM 960 N N . LEU A 1 130 ? -16.198 -2.853 13.037 1.00 98.44 130 LEU A N 1
ATOM 961 C CA . LEU A 1 130 ? -16.317 -1.415 12.801 1.00 98.44 130 LEU A CA 1
ATOM 962 C C . LEU A 1 130 ? -16.645 -1.178 11.329 1.00 98.44 130 LEU A C 1
ATOM 964 O O . LEU A 1 130 ? -16.063 -1.820 10.454 1.00 98.44 130 LEU A O 1
ATOM 968 N N . TYR A 1 131 ? -17.556 -0.257 11.050 1.00 98.31 131 TYR A N 1
ATOM 969 C CA . TYR A 1 131 ? -17.838 0.196 9.693 1.00 98.31 131 TYR A CA 1
ATOM 970 C C . TYR A 1 131 ? -17.246 1.592 9.513 1.00 98.31 131 TYR A C 1
ATOM 972 O O . TYR A 1 131 ? -17.558 2.510 10.270 1.00 98.31 131 TYR A O 1
ATOM 980 N N . ILE A 1 132 ? -16.340 1.730 8.545 1.00 97.81 132 ILE A N 1
ATOM 981 C CA . ILE A 1 132 ? -15.673 2.984 8.201 1.00 97.81 132 ILE A CA 1
ATOM 982 C C . ILE A 1 132 ? -16.266 3.493 6.894 1.00 97.81 132 ILE A C 1
ATOM 984 O O . ILE A 1 132 ? -15.981 2.975 5.819 1.00 97.81 132 ILE A O 1
ATOM 988 N N . SER A 1 133 ? -17.088 4.532 6.984 1.00 96.00 133 SER A N 1
ATOM 989 C CA . SER A 1 133 ? -17.797 5.082 5.821 1.00 96.00 133 SER A CA 1
ATOM 990 C C . SER A 1 133 ? -16.964 6.055 4.992 1.00 96.00 133 SER A C 1
ATOM 992 O O . SER A 1 133 ? -17.268 6.268 3.819 1.00 96.00 133 SER A O 1
ATOM 994 N N . LYS A 1 134 ? -15.953 6.692 5.594 1.00 96.56 134 LYS A N 1
ATOM 995 C CA . LYS A 1 134 ? -15.120 7.697 4.927 1.00 96.56 134 LYS A CA 1
ATOM 996 C C . LYS A 1 134 ? -13.771 7.838 5.618 1.00 96.56 134 LYS A C 1
ATOM 998 O O . LYS A 1 134 ? -13.722 7.890 6.849 1.00 96.56 134 LYS A O 1
ATOM 1003 N N . VAL A 1 135 ? -12.718 7.996 4.820 1.00 97.69 135 VAL A N 1
ATOM 1004 C CA . VAL A 1 135 ? -11.410 8.475 5.272 1.00 97.69 135 VAL A CA 1
ATOM 1005 C C . VAL A 1 135 ? -11.000 9.692 4.448 1.00 97.69 135 VAL A C 1
ATOM 1007 O O . VAL A 1 135 ? -11.182 9.710 3.230 1.00 97.69 135 VAL A O 1
ATOM 1010 N N . VAL A 1 136 ? -10.479 10.717 5.120 1.00 97.81 136 VAL A N 1
ATOM 1011 C CA . VAL A 1 136 ? -9.911 11.917 4.490 1.00 97.81 136 VAL A CA 1
ATOM 1012 C C . VAL A 1 136 ? -8.535 12.173 5.079 1.00 97.81 136 VAL A C 1
ATOM 1014 O O . VAL A 1 136 ? -8.391 12.274 6.296 1.00 97.81 136 VAL A O 1
ATOM 1017 N N . VAL A 1 137 ? -7.538 12.309 4.213 1.00 97.25 137 VAL A N 1
ATOM 1018 C CA . VAL A 1 137 ? -6.188 12.727 4.596 1.00 97.25 137 VAL A CA 1
ATOM 1019 C C . VAL A 1 137 ? -6.026 14.203 4.269 1.00 97.25 137 VAL A C 1
ATOM 1021 O O . VAL A 1 137 ? -6.435 14.642 3.198 1.00 97.25 137 VAL A O 1
ATOM 1024 N N . VAL A 1 138 ? -5.433 14.967 5.183 1.00 96.00 138 VAL A N 1
ATOM 1025 C CA . VAL A 1 138 ? -5.014 16.347 4.918 1.00 96.00 138 VAL A CA 1
ATOM 1026 C C . VAL A 1 138 ? -3.503 16.351 4.761 1.00 96.00 138 VAL A C 1
ATOM 1028 O O . VAL A 1 138 ? -2.779 16.073 5.715 1.00 96.00 138 VAL A O 1
ATOM 1031 N N . GLU A 1 139 ? -3.036 16.658 3.556 1.00 93.25 139 GLU A N 1
ATOM 1032 C CA . GLU A 1 139 ? -1.616 16.808 3.238 1.00 93.25 139 GLU A CA 1
ATOM 1033 C C . GLU A 1 139 ? -1.384 18.219 2.699 1.00 93.25 139 GLU A C 1
ATOM 1035 O O . GLU A 1 139 ? -2.096 18.653 1.794 1.00 93.25 139 GLU A O 1
ATOM 1040 N N . ASP A 1 140 ? -0.437 18.955 3.286 1.00 89.06 140 ASP A N 1
ATOM 1041 C CA . ASP A 1 140 ? -0.152 20.356 2.936 1.00 89.06 140 ASP A CA 1
ATOM 1042 C C . ASP A 1 140 ? -1.401 21.269 2.938 1.00 89.06 140 ASP A C 1
ATOM 1044 O O . ASP A 1 140 ? -1.533 22.191 2.132 1.00 89.06 140 ASP A O 1
ATOM 1048 N N . ASN A 1 141 ? -2.326 21.037 3.879 1.00 88.06 141 ASN A N 1
ATOM 1049 C CA . ASN A 1 141 ? -3.635 21.706 3.995 1.00 88.06 141 ASN A CA 1
ATOM 1050 C C . ASN A 1 141 ? -4.627 21.412 2.851 1.00 88.06 141 ASN A C 1
ATOM 1052 O O . ASN A 1 141 ? -5.628 22.117 2.709 1.00 88.06 141 ASN A O 1
ATOM 1056 N N . ILE A 1 142 ? -4.381 20.378 2.045 1.00 93.50 142 ILE A N 1
ATOM 1057 C CA . ILE A 1 142 ? -5.285 19.923 0.987 1.00 93.50 142 ILE A CA 1
ATOM 1058 C C . ILE A 1 142 ? -5.941 18.615 1.425 1.00 93.50 142 ILE A C 1
ATOM 1060 O O . ILE A 1 142 ? -5.261 17.631 1.716 1.00 93.50 142 ILE A O 1
ATOM 1064 N N . GLU A 1 143 ? -7.275 18.593 1.442 1.00 96.06 143 GLU A N 1
ATOM 1065 C CA . GLU A 1 143 ? -8.040 17.365 1.654 1.00 96.06 143 GLU A CA 1
ATOM 1066 C C . GLU A 1 143 ? -7.922 16.439 0.440 1.00 96.06 143 GLU A C 1
ATOM 1068 O O . GLU A 1 143 ? -8.206 16.823 -0.698 1.00 96.06 143 GLU A O 1
ATOM 1073 N N . LYS A 1 144 ? -7.536 15.192 0.700 1.00 95.12 144 LYS A N 1
ATOM 1074 C CA . LYS A 1 144 ? -7.435 14.117 -0.280 1.00 95.12 144 LYS A CA 1
ATOM 1075 C C . LYS A 1 144 ? -8.372 12.986 0.114 1.00 95.12 144 LYS A C 1
ATOM 1077 O O . LYS A 1 144 ? -8.398 12.538 1.263 1.00 95.12 144 LYS A O 1
ATOM 1082 N N . GLU A 1 145 ? -9.151 12.531 -0.859 1.00 91.12 145 GLU A N 1
ATOM 1083 C CA . GLU A 1 145 ? -9.973 11.337 -0.707 1.00 91.12 145 GLU A CA 1
ATOM 1084 C C . GLU A 1 145 ? -9.083 10.093 -0.660 1.00 91.12 145 GLU A C 1
ATOM 1086 O O . GLU A 1 145 ? -8.082 9.997 -1.374 1.00 91.12 145 GLU A O 1
ATOM 1091 N N . VAL A 1 146 ? -9.453 9.152 0.206 1.00 96.38 146 VAL A N 1
ATOM 1092 C CA . VAL A 1 146 ? -8.676 7.946 0.477 1.00 96.38 146 VAL A CA 1
ATOM 1093 C C . VAL A 1 146 ? -9.489 6.718 0.113 1.00 96.38 146 VAL A C 1
ATOM 1095 O O . VAL A 1 146 ? -10.659 6.600 0.478 1.00 96.38 146 VAL A O 1
ATOM 1098 N N . ILE A 1 147 ? -8.850 5.783 -0.581 1.00 95.81 147 ILE A N 1
ATOM 1099 C CA . ILE A 1 147 ? -9.465 4.513 -0.953 1.00 95.81 147 ILE A CA 1
ATOM 1100 C C . ILE A 1 147 ? -9.327 3.517 0.191 1.00 95.81 147 ILE A C 1
ATOM 1102 O O . ILE A 1 147 ? -8.239 3.305 0.722 1.00 95.81 147 ILE A O 1
ATOM 1106 N N . LEU A 1 148 ? -10.441 2.879 0.534 1.00 96.12 148 LEU A N 1
ATOM 1107 C CA . LEU A 1 148 ? -10.515 1.793 1.501 1.00 96.12 148 LEU A CA 1
ATOM 1108 C C . LEU A 1 148 ? -10.736 0.478 0.743 1.00 96.12 148 LEU A C 1
ATOM 1110 O O . LEU A 1 148 ? -11.770 0.367 0.081 1.00 96.12 148 LEU A O 1
ATOM 1114 N N . PRO A 1 149 ? -9.837 -0.521 0.850 1.00 96.75 149 PRO A N 1
ATOM 1115 C CA . PRO A 1 149 ? -10.077 -1.851 0.285 1.00 96.75 149 PRO A CA 1
ATOM 1116 C C . PRO A 1 149 ? -11.405 -2.455 0.762 1.00 96.75 149 PRO A C 1
ATOM 1118 O O . PRO A 1 149 ? -12.158 -3.035 -0.016 1.00 96.75 149 PRO A O 1
ATOM 1121 N N . SER A 1 150 ? -11.736 -2.240 2.039 1.00 97.00 150 SER A N 1
ATOM 1122 C CA . SER A 1 150 ? -13.028 -2.579 2.627 1.00 97.00 150 SER A CA 1
ATOM 1123 C C . SER A 1 150 ? -13.462 -1.510 3.626 1.00 97.00 150 SER A C 1
ATOM 1125 O O . SER A 1 150 ? -12.672 -1.015 4.427 1.00 97.00 150 SER A O 1
ATOM 1127 N N . ASN A 1 151 ? -14.757 -1.191 3.619 1.00 96.88 151 ASN A N 1
ATOM 1128 C CA . ASN A 1 151 ? -15.381 -0.336 4.629 1.00 96.88 151 ASN A CA 1
ATOM 1129 C C . ASN A 1 151 ? -15.729 -1.097 5.920 1.00 96.88 151 ASN A C 1
ATOM 1131 O O . ASN A 1 151 ? -16.257 -0.507 6.857 1.00 96.88 151 ASN A O 1
ATOM 1135 N N . LYS A 1 152 ? -15.490 -2.411 5.967 1.00 97.25 152 LYS A N 1
ATOM 1136 C CA . LYS A 1 152 ? -15.869 -3.292 7.069 1.00 97.25 152 LYS A CA 1
ATOM 1137 C C . LYS A 1 152 ? -14.630 -3.879 7.716 1.00 97.25 152 LYS A C 1
ATOM 1139 O O . LYS A 1 152 ? -13.936 -4.694 7.114 1.00 97.25 152 LYS A O 1
ATOM 1144 N N . LEU A 1 153 ? -14.424 -3.536 8.981 1.00 97.38 153 LEU A N 1
ATOM 1145 C CA . LEU A 1 153 ? -13.308 -4.020 9.766 1.00 97.38 153 LEU A CA 1
ATOM 1146 C C . LEU A 1 153 ? -13.772 -5.128 10.695 1.00 97.38 153 LEU A C 1
ATOM 1148 O O . LEU A 1 153 ? -14.225 -4.855 11.803 1.00 97.38 153 LEU A O 1
ATOM 1152 N N . LYS A 1 154 ? -13.709 -6.376 10.222 1.00 97.56 154 LYS A N 1
ATOM 1153 C CA . LYS A 1 154 ? -14.028 -7.559 11.026 1.00 97.56 154 LYS A CA 1
ATOM 1154 C C . LYS A 1 154 ? -12.790 -7.998 11.808 1.00 97.56 154 LYS A C 1
ATOM 1156 O O . LYS A 1 154 ? -11.798 -8.403 11.218 1.00 97.56 154 LYS A O 1
ATOM 1161 N N . ILE A 1 155 ? -12.883 -7.953 13.127 1.00 98.19 155 ILE A N 1
ATOM 1162 C CA . ILE A 1 155 ? -11.799 -8.257 14.057 1.00 98.19 155 ILE A CA 1
ATOM 1163 C C . ILE A 1 155 ? -12.205 -9.493 14.853 1.00 98.19 155 ILE A C 1
ATOM 1165 O O . ILE A 1 155 ? -13.293 -9.525 15.425 1.00 98.19 155 ILE A O 1
ATOM 1169 N N . ILE A 1 156 ? -11.341 -10.503 14.877 1.00 97.69 156 ILE A N 1
ATOM 1170 C CA . ILE A 1 156 ? -11.526 -11.719 15.674 1.00 97.69 156 ILE A CA 1
ATOM 1171 C C . ILE A 1 156 ? -10.725 -11.526 16.959 1.00 97.69 156 ILE A C 1
ATOM 1173 O O . ILE A 1 156 ? -9.500 -11.568 16.924 1.00 97.69 156 ILE A O 1
ATOM 1177 N N . ALA A 1 157 ? -11.408 -11.218 18.057 1.00 97.25 157 ALA A N 1
ATOM 1178 C CA . ALA A 1 157 ? -10.800 -10.981 19.362 1.00 97.25 157 ALA A CA 1
ATOM 1179 C C . ALA A 1 157 ? -11.864 -11.116 20.450 1.00 97.25 157 ALA A C 1
ATOM 1181 O O . ALA A 1 157 ? -12.952 -10.550 20.326 1.00 97.25 157 ALA A O 1
ATOM 1182 N N . ASP A 1 158 ? -11.510 -11.788 21.542 1.00 97.44 158 ASP A N 1
ATOM 1183 C CA . ASP A 1 158 ? -12.423 -12.023 22.653 1.00 97.44 158 ASP A CA 1
ATOM 1184 C C . ASP A 1 158 ? -12.665 -10.741 23.447 1.00 97.44 158 ASP A C 1
ATOM 1186 O O . ASP A 1 158 ? -11.728 -10.121 23.967 1.00 97.44 158 ASP A O 1
ATOM 1190 N N . LEU A 1 159 ? -13.935 -10.391 23.606 1.00 98.38 159 LEU A N 1
ATOM 1191 C CA . LEU A 1 159 ? -14.454 -9.437 24.574 1.00 98.38 159 LEU A CA 1
ATOM 1192 C C . LEU A 1 159 ? -15.361 -10.204 25.543 1.00 98.38 159 LEU A C 1
ATOM 1194 O O . LEU A 1 159 ? -16.423 -10.688 25.169 1.00 98.38 159 LEU A O 1
ATOM 1198 N N . GLU A 1 160 ? -14.955 -10.314 26.804 1.00 98.19 160 GLU A N 1
ATOM 1199 C CA . GLU A 1 160 ? -15.804 -10.886 27.855 1.00 98.19 160 GLU A CA 1
ATOM 1200 C C . GLU A 1 160 ? -16.575 -9.751 28.534 1.00 98.19 160 GLU A C 1
ATOM 1202 O O . GLU A 1 160 ? -15.981 -8.750 28.928 1.00 98.19 160 GLU A O 1
ATOM 1207 N N . VAL A 1 161 ? -17.888 -9.894 28.686 1.00 98.12 161 VAL A N 1
ATOM 1208 C CA . VAL A 1 161 ? -18.745 -8.988 29.458 1.00 98.12 161 VAL A CA 1
ATOM 1209 C C . VAL A 1 161 ? -19.254 -9.750 30.671 1.00 98.12 161 VAL A C 1
ATOM 1211 O O . VAL A 1 161 ? -19.788 -10.849 30.539 1.00 98.12 161 VAL A O 1
ATOM 1214 N N . LYS A 1 162 ? -19.094 -9.169 31.859 1.00 96.88 162 LYS A N 1
ATOM 1215 C CA . LYS A 1 162 ? -19.588 -9.743 33.112 1.00 96.88 162 LYS A CA 1
ATOM 1216 C C . LYS A 1 162 ? -20.634 -8.846 33.735 1.00 96.88 162 LYS A C 1
ATOM 1218 O O . LYS A 1 162 ? -20.617 -7.631 33.544 1.00 96.88 162 LYS A O 1
ATOM 1223 N N . GLU A 1 163 ? -21.528 -9.464 34.491 1.00 97.38 163 GLU A N 1
ATOM 1224 C CA . GLU A 1 163 ? -22.580 -8.749 35.192 1.00 97.38 163 GLU A CA 1
ATOM 1225 C C . GLU A 1 163 ? -21.992 -7.677 36.122 1.00 97.38 163 GLU A C 1
ATOM 1227 O O . GLU A 1 163 ? -21.061 -7.947 36.880 1.00 97.38 163 GLU A O 1
ATOM 1232 N N . ASN A 1 164 ? -22.545 -6.463 36.059 1.00 96.06 164 ASN A N 1
ATOM 1233 C CA . ASN A 1 164 ? -22.150 -5.308 36.871 1.00 96.06 164 ASN A CA 1
ATOM 1234 C C . ASN A 1 164 ? -20.670 -4.885 36.736 1.00 96.06 164 ASN A C 1
ATOM 1236 O O . ASN A 1 164 ? -20.193 -4.063 37.519 1.00 96.06 164 ASN A O 1
ATOM 1240 N N . GLU A 1 165 ? -19.946 -5.391 35.735 1.00 96.94 165 GLU A N 1
ATOM 1241 C CA . GLU A 1 165 ? -18.584 -4.969 35.408 1.00 96.94 165 GLU A CA 1
ATOM 1242 C C . GLU A 1 165 ? -18.558 -4.108 34.138 1.00 96.94 165 GLU A C 1
ATOM 1244 O O . GLU A 1 165 ? -19.487 -4.105 33.326 1.00 96.94 165 GLU A O 1
ATOM 1249 N N . THR A 1 166 ? -17.459 -3.372 33.957 1.00 98.31 166 THR A N 1
ATOM 1250 C CA . THR A 1 166 ? -17.156 -2.687 32.698 1.00 98.31 166 THR A CA 1
ATOM 1251 C C . THR A 1 166 ? -16.025 -3.402 31.973 1.00 98.31 166 THR A C 1
ATOM 1253 O O . THR A 1 166 ? -14.950 -3.637 32.536 1.00 98.31 166 THR A O 1
ATOM 1256 N N . SER A 1 167 ? -16.269 -3.698 30.705 1.00 98.38 167 SER A N 1
ATOM 1257 C CA . SER A 1 167 ? -15.299 -4.219 29.755 1.00 98.38 167 SER A CA 1
ATOM 1258 C C . SER A 1 167 ? -15.008 -3.174 28.689 1.00 98.38 167 SER A C 1
ATOM 1260 O O . SER A 1 167 ? -15.865 -2.361 28.342 1.00 98.38 167 SER A O 1
ATOM 1262 N N . VAL A 1 168 ? -13.787 -3.176 28.166 1.00 98.69 168 VAL A N 1
ATOM 1263 C CA . VAL A 1 168 ? -13.329 -2.179 27.195 1.00 98.69 168 VAL A CA 1
ATOM 1264 C C . VAL A 1 168 ? -12.679 -2.873 26.014 1.00 98.69 168 VAL A C 1
ATOM 1266 O O . VAL A 1 168 ? -11.866 -3.765 26.224 1.00 98.69 168 VAL A O 1
ATOM 1269 N N . ALA A 1 169 ? -12.991 -2.434 24.798 1.00 98.69 169 ALA A N 1
ATOM 1270 C CA . ALA A 1 169 ? -12.245 -2.724 23.582 1.00 98.69 169 ALA A CA 1
ATOM 1271 C C . ALA A 1 169 ? -11.597 -1.427 23.074 1.00 98.69 169 ALA A C 1
ATOM 1273 O O . ALA A 1 169 ? -12.287 -0.466 22.726 1.00 98.69 169 ALA A O 1
ATOM 1274 N N . THR A 1 170 ? -10.268 -1.388 23.053 1.00 98.62 170 THR A N 1
ATOM 1275 C CA . THR A 1 170 ? -9.482 -0.271 22.524 1.00 98.62 170 THR A CA 1
ATOM 1276 C C . THR A 1 170 ? -8.937 -0.637 21.147 1.00 98.62 170 THR A C 1
ATOM 1278 O O . THR A 1 170 ? -8.212 -1.623 21.015 1.00 98.62 170 THR A O 1
ATOM 1281 N N . PHE A 1 171 ? -9.253 0.183 20.145 1.00 98.50 171 PHE A N 1
ATOM 1282 C CA . PHE A 1 171 ? -8.723 0.105 18.786 1.00 98.50 171 PHE A CA 1
ATOM 1283 C C . PHE A 1 171 ? -7.633 1.164 18.617 1.00 98.50 171 PHE A C 1
ATOM 1285 O O . PHE A 1 171 ? -7.914 2.359 18.552 1.00 98.50 171 PHE A O 1
ATOM 1292 N N . ASP A 1 172 ? -6.387 0.714 18.603 1.00 98.12 172 ASP A N 1
ATOM 1293 C CA . ASP A 1 172 ? -5.194 1.537 18.446 1.00 98.12 172 ASP A CA 1
ATOM 1294 C C . ASP A 1 172 ? -4.730 1.466 16.990 1.00 98.12 172 ASP A C 1
ATOM 1296 O O . ASP A 1 172 ? -4.096 0.490 16.583 1.00 98.12 172 ASP A O 1
ATOM 1300 N N . PHE A 1 173 ? -5.123 2.452 16.184 1.00 98.00 173 PHE A N 1
ATOM 1301 C CA . PHE A 1 173 ? -4.713 2.526 14.784 1.00 98.00 173 PHE A CA 1
ATOM 1302 C C . PHE A 1 173 ? -3.210 2.801 14.688 1.00 98.00 173 PHE A C 1
ATOM 1304 O O . PHE A 1 173 ? -2.625 3.477 15.529 1.00 98.00 173 PHE A O 1
ATOM 1311 N N . ILE A 1 174 ? -2.571 2.257 13.660 1.00 96.62 174 ILE A N 1
ATOM 1312 C CA . ILE A 1 174 ? -1.175 2.535 13.328 1.00 96.62 174 ILE A CA 1
ATOM 1313 C C . ILE A 1 174 ? -1.202 3.235 11.969 1.00 96.62 174 ILE A C 1
ATOM 1315 O O . ILE A 1 174 ? -1.055 2.586 10.930 1.00 96.62 174 ILE A O 1
ATOM 1319 N N . ALA A 1 175 ? -1.537 4.533 11.950 1.00 95.75 175 ALA A N 1
ATOM 1320 C CA . ALA A 1 175 ? -1.829 5.250 10.703 1.00 95.75 175 ALA A CA 1
ATOM 1321 C C . ALA A 1 175 ? -0.660 5.251 9.699 1.00 95.75 175 ALA A C 1
ATOM 1323 O O . ALA A 1 175 ? -0.900 5.143 8.497 1.00 95.75 175 ALA A O 1
ATOM 1324 N N . ASP A 1 176 ? 0.587 5.292 10.171 1.00 93.75 176 ASP A N 1
ATOM 1325 C CA . ASP A 1 176 ? 1.790 5.216 9.333 1.00 93.75 176 ASP A CA 1
ATOM 1326 C C . ASP A 1 176 ? 1.971 3.845 8.675 1.00 93.75 176 ASP A C 1
ATOM 1328 O O . ASP A 1 176 ? 2.415 3.776 7.532 1.00 93.75 176 ASP A O 1
ATOM 1332 N N . GLU A 1 177 ? 1.565 2.759 9.340 1.00 95.62 177 GLU A N 1
ATOM 1333 C CA . GLU A 1 177 ? 1.509 1.435 8.711 1.00 95.62 177 GLU A CA 1
ATOM 1334 C C . GLU A 1 177 ? 0.266 1.236 7.837 1.00 95.62 177 GLU A C 1
ATOM 1336 O O . GLU A 1 177 ? 0.289 0.376 6.961 1.00 95.62 177 GLU A O 1
ATOM 1341 N N . SER A 1 178 ? -0.794 2.015 8.068 1.00 96.88 178 SER A N 1
ATOM 1342 C CA . SER A 1 178 ? -2.091 1.871 7.399 1.00 96.88 178 SER A CA 1
ATOM 1343 C C . SER A 1 178 ? -2.192 2.625 6.074 1.00 96.88 178 SER A C 1
ATOM 1345 O O . SER A 1 178 ? -3.035 2.286 5.243 1.00 96.88 178 SER A O 1
ATOM 1347 N N . LEU A 1 179 ? -1.416 3.698 5.903 1.00 95.75 179 LEU A N 1
ATOM 1348 C CA . LEU A 1 179 ? -1.476 4.559 4.726 1.00 95.75 179 LEU A CA 1
ATOM 1349 C C . LEU A 1 179 ? -0.437 4.154 3.682 1.00 95.75 179 LEU A C 1
ATOM 1351 O O . LEU A 1 179 ? 0.737 3.940 3.980 1.00 95.75 179 LEU A O 1
ATOM 1355 N N . HIS A 1 180 ? -0.886 4.106 2.431 1.00 95.06 180 HIS A N 1
ATOM 1356 C CA . HIS A 1 180 ? -0.063 3.798 1.270 1.00 95.06 180 HIS A CA 1
ATOM 1357 C C . HIS A 1 180 ? -0.353 4.772 0.131 1.00 95.06 180 HIS A C 1
ATOM 1359 O O . HIS A 1 180 ? -1.486 5.217 -0.054 1.00 95.06 180 HIS A O 1
ATOM 1365 N N . ILE A 1 181 ? 0.673 5.074 -0.663 1.00 92.12 181 ILE A N 1
ATOM 1366 C CA . ILE A 1 181 ? 0.575 5.966 -1.818 1.00 92.12 181 ILE A CA 1
ATOM 1367 C C . ILE A 1 181 ? 0.899 5.154 -3.072 1.00 92.12 181 ILE A C 1
ATOM 1369 O O . ILE A 1 181 ? 1.926 4.482 -3.147 1.00 92.12 181 ILE A O 1
ATOM 1373 N N . THR A 1 182 ? -0.002 5.190 -4.048 1.00 91.19 182 THR A N 1
ATOM 1374 C CA . THR A 1 182 ? 0.213 4.579 -5.370 1.00 91.19 182 THR A CA 1
ATOM 1375 C C . THR A 1 182 ? 1.244 5.363 -6.183 1.00 91.19 182 THR A C 1
ATOM 1377 O O . THR A 1 182 ? 1.484 6.539 -5.918 1.00 91.19 182 THR A O 1
ATOM 1380 N N . GLY A 1 183 ? 1.788 4.764 -7.247 1.00 82.75 183 GLY A N 1
ATOM 1381 C CA . GLY A 1 183 ? 2.669 5.489 -8.180 1.00 82.75 183 GLY A CA 1
ATOM 1382 C C . GLY A 1 183 ? 2.012 6.721 -8.831 1.00 82.75 183 GLY A C 1
ATOM 1383 O O . GLY A 1 183 ? 2.706 7.649 -9.229 1.00 82.75 183 GLY A O 1
ATOM 1384 N N . GLU A 1 184 ? 0.676 6.767 -8.884 1.00 83.94 184 GLU A N 1
ATOM 1385 C CA . GLU A 1 184 ? -0.114 7.904 -9.386 1.00 83.94 184 GLU A CA 1
ATOM 1386 C C . GLU A 1 184 ? -0.428 8.963 -8.309 1.00 83.94 184 GLU A C 1
ATOM 1388 O O . GLU A 1 184 ? -1.160 9.917 -8.572 1.00 83.94 184 GLU A O 1
ATOM 1393 N N . GLY A 1 185 ? 0.056 8.795 -7.074 1.00 88.00 185 GLY A N 1
ATOM 1394 C CA . GLY A 1 185 ? -0.183 9.729 -5.969 1.00 88.00 185 GLY A CA 1
ATOM 1395 C C . GLY A 1 185 ? -1.553 9.605 -5.288 1.00 88.00 185 GLY A C 1
ATOM 1396 O O . GLY A 1 185 ? -1.869 10.404 -4.407 1.00 88.00 185 GLY A O 1
ATOM 1397 N N . LYS A 1 186 ? -2.377 8.612 -5.653 1.00 92.00 186 LYS A N 1
ATOM 1398 C CA . LYS A 1 186 ? -3.617 8.289 -4.921 1.00 92.00 186 LYS A CA 1
ATOM 1399 C C . LYS A 1 186 ? -3.291 7.600 -3.599 1.00 92.00 186 LYS A C 1
ATOM 1401 O O . LYS A 1 186 ? -2.375 6.775 -3.556 1.00 92.00 186 LYS A O 1
ATOM 1406 N N . ILE A 1 187 ? -4.074 7.904 -2.567 1.00 94.88 187 ILE A N 1
ATOM 1407 C CA . ILE A 1 187 ? -3.877 7.404 -1.204 1.00 94.88 187 ILE A CA 1
ATOM 1408 C C . ILE A 1 187 ? -4.833 6.241 -0.931 1.00 94.88 187 ILE A C 1
ATOM 1410 O O . ILE A 1 187 ? -6.029 6.314 -1.222 1.00 94.88 187 ILE A O 1
ATOM 1414 N N . ILE A 1 188 ? -4.295 5.176 -0.348 1.00 97.00 188 ILE A N 1
ATOM 1415 C CA . ILE A 1 188 ? -5.016 3.994 0.117 1.00 97.00 188 ILE A CA 1
ATOM 1416 C C . ILE A 1 188 ? -4.846 3.911 1.633 1.00 97.00 188 ILE A C 1
ATOM 1418 O O . ILE A 1 188 ? -3.738 4.087 2.135 1.00 97.00 188 ILE A O 1
ATOM 1422 N N . MET A 1 189 ? -5.925 3.613 2.356 1.00 97.06 189 MET A N 1
ATOM 1423 C CA . MET A 1 189 ? -5.865 3.230 3.763 1.00 97.06 189 MET A CA 1
ATOM 1424 C C . MET A 1 189 ? -6.272 1.767 3.904 1.00 97.06 189 MET A C 1
ATOM 1426 O O . MET A 1 189 ? -7.439 1.425 3.737 1.00 97.06 189 MET A O 1
ATOM 1430 N N . ALA A 1 190 ? -5.307 0.915 4.234 1.00 98.00 190 ALA A N 1
ATOM 1431 C CA . ALA A 1 190 ? -5.510 -0.472 4.627 1.00 98.00 190 ALA A CA 1
ATOM 1432 C C . ALA A 1 190 ? -5.212 -0.572 6.136 1.00 98.00 190 ALA A C 1
ATOM 1434 O O . ALA A 1 190 ? -4.050 -0.707 6.515 1.00 98.00 190 ALA A O 1
ATOM 1435 N N . PRO A 1 191 ? -6.222 -0.425 7.019 1.00 97.75 191 PRO A N 1
ATOM 1436 C CA . PRO A 1 191 ? -5.997 -0.238 8.449 1.00 97.75 191 PRO A CA 1
ATOM 1437 C C . PRO A 1 191 ? -5.161 -1.351 9.079 1.00 97.75 191 PRO A C 1
ATOM 1439 O O . PRO A 1 191 ? -5.491 -2.527 8.942 1.00 97.75 191 PRO A O 1
ATOM 1442 N N . VAL A 1 192 ? -4.131 -0.958 9.827 1.00 98.12 192 VAL A N 1
ATOM 1443 C CA . VAL A 1 192 ? -3.395 -1.790 10.781 1.00 98.12 192 VAL A CA 1
ATOM 1444 C C . VAL A 1 192 ? -3.758 -1.302 12.178 1.00 98.12 192 VAL A C 1
ATOM 1446 O O . VAL A 1 192 ? -3.624 -0.119 12.486 1.00 98.12 192 VAL A O 1
ATOM 1449 N N . ILE A 1 193 ? -4.280 -2.199 13.009 1.00 97.88 193 ILE A N 1
ATOM 1450 C CA . ILE A 1 193 ? -4.885 -1.866 14.296 1.00 97.88 193 ILE A CA 1
ATOM 1451 C C . ILE A 1 193 ? -4.394 -2.847 15.348 1.00 97.88 193 ILE A C 1
ATOM 1453 O O . ILE A 1 193 ? -4.539 -4.065 15.212 1.00 97.88 193 ILE A O 1
ATOM 1457 N N . LYS A 1 194 ? -3.877 -2.309 16.447 1.00 98.19 194 LYS A N 1
ATOM 1458 C CA . LYS A 1 194 ? -3.697 -3.064 17.677 1.00 98.19 194 LYS A CA 1
ATOM 1459 C C . LYS A 1 194 ? -4.992 -3.025 18.482 1.00 98.19 194 LYS A C 1
ATOM 1461 O O . LYS A 1 194 ? -5.502 -1.962 18.827 1.00 98.19 194 LYS A O 1
ATOM 1466 N N . VAL A 1 195 ? -5.533 -4.197 18.773 1.00 98.38 195 VAL A N 1
ATOM 1467 C CA . VAL A 1 195 ? -6.802 -4.363 19.476 1.00 98.38 195 VAL A CA 1
ATOM 1468 C C . VAL A 1 195 ? -6.518 -4.935 20.846 1.00 98.38 195 VAL A C 1
ATOM 1470 O O . VAL A 1 195 ? -5.976 -6.033 20.967 1.00 98.38 195 VAL A O 1
ATOM 1473 N N . GLU A 1 196 ? -6.905 -4.195 21.877 1.00 98.62 196 GLU A N 1
ATOM 1474 C CA . GLU A 1 196 ? -6.787 -4.638 23.257 1.00 98.62 196 GLU A CA 1
ATOM 1475 C C . GLU A 1 196 ? -8.158 -4.658 23.930 1.00 98.62 196 GLU A C 1
ATOM 1477 O O . GLU A 1 196 ? -8.844 -3.637 23.975 1.00 98.62 196 GLU A O 1
ATOM 1482 N N . THR A 1 197 ? -8.545 -5.804 24.490 1.00 98.69 197 THR A N 1
ATOM 1483 C CA . THR A 1 197 ? -9.771 -5.935 25.281 1.00 98.69 197 THR A CA 1
ATOM 1484 C C . THR A 1 197 ? -9.445 -6.171 26.751 1.00 98.69 197 THR A C 1
ATOM 1486 O O . THR A 1 197 ? -8.496 -6.883 27.097 1.00 98.69 197 THR A O 1
ATOM 1489 N N . ARG A 1 198 ? -10.230 -5.570 27.646 1.00 98.50 198 ARG A N 1
ATOM 1490 C CA . ARG A 1 198 ? -10.089 -5.702 29.100 1.00 98.50 198 ARG A CA 1
ATOM 1491 C C . ARG A 1 198 ? -11.438 -5.947 29.768 1.00 98.50 198 ARG A C 1
ATOM 1493 O O . ARG A 1 198 ? -12.457 -5.468 29.284 1.00 98.50 198 ARG A O 1
ATOM 1500 N N . THR A 1 199 ? -11.418 -6.640 30.903 1.00 97.94 199 THR A N 1
ATOM 1501 C CA . THR A 1 199 ? -12.554 -6.819 31.832 1.00 97.94 199 THR A CA 1
ATOM 1502 C C . THR A 1 199 ? -12.265 -6.176 33.180 1.00 97.94 199 THR A C 1
ATOM 1504 O O . THR A 1 199 ? -11.092 -6.070 33.550 1.00 97.94 199 THR A O 1
ATOM 1507 N N . ASN A 1 200 ? -13.304 -5.893 33.969 1.00 96.25 200 ASN A N 1
ATOM 1508 C CA . ASN A 1 200 ? -13.194 -5.299 35.305 1.00 96.25 200 ASN A CA 1
ATOM 1509 C C . ASN A 1 200 ? -12.384 -3.989 35.301 1.00 96.25 200 ASN A C 1
ATOM 1511 O O . ASN A 1 200 ? -11.423 -3.806 36.052 1.00 96.25 200 ASN A O 1
ATOM 1515 N N . THR A 1 201 ? -12.718 -3.112 34.363 1.00 95.50 201 THR A N 1
ATOM 1516 C CA . THR A 1 201 ? -12.006 -1.861 34.106 1.00 95.50 201 THR A CA 1
ATOM 1517 C C . THR A 1 201 ? -12.808 -0.673 34.624 1.00 95.50 201 THR A C 1
ATOM 1519 O O . THR A 1 201 ? -14.032 -0.696 34.611 1.00 95.50 201 THR A O 1
ATOM 1522 N N . THR A 1 202 ? -12.136 0.402 35.028 1.00 96.06 202 THR A N 1
ATOM 1523 C CA . THR A 1 202 ? -12.793 1.685 35.306 1.00 96.06 202 THR A CA 1
ATOM 1524 C C . THR A 1 202 ? -12.609 2.612 34.112 1.00 96.06 202 THR A C 1
ATOM 1526 O O . THR A 1 202 ? -11.481 2.814 33.659 1.00 96.06 202 THR A O 1
ATOM 1529 N N . VAL A 1 203 ? -13.705 3.191 33.614 1.00 96.50 203 VAL A N 1
ATOM 1530 C CA . VAL A 1 203 ? -13.686 4.170 32.518 1.00 96.50 203 VAL A CA 1
ATOM 1531 C C . VAL A 1 203 ? -14.193 5.514 33.029 1.00 96.50 203 VAL A C 1
ATOM 1533 O O . VAL A 1 203 ? -15.350 5.643 33.422 1.00 96.50 203 VAL A O 1
ATOM 1536 N N . GLU A 1 204 ? -13.336 6.530 32.999 1.00 95.06 204 GLU A N 1
ATOM 1537 C CA . GLU A 1 204 ?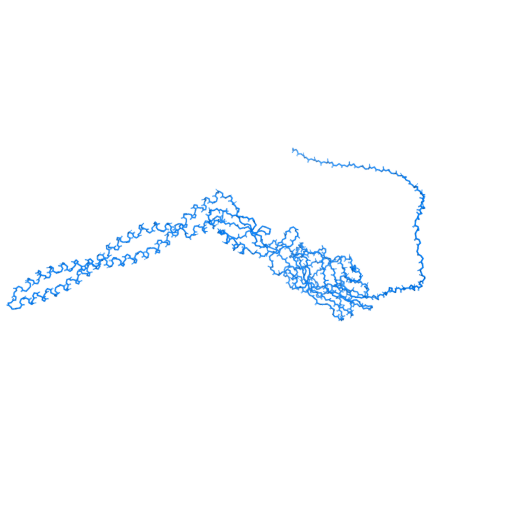 -13.715 7.913 33.295 1.00 95.06 204 GLU A CA 1
ATOM 1538 C C . GLU A 1 204 ? -13.849 8.697 31.989 1.00 95.06 204 GLU A C 1
ATOM 1540 O O . GLU A 1 204 ? -12.885 8.819 31.234 1.00 95.06 204 GLU A O 1
ATOM 1545 N N . THR A 1 205 ? -15.026 9.268 31.730 1.00 91.44 205 THR A N 1
ATOM 1546 C CA . THR A 1 205 ? -15.219 10.170 30.584 1.00 91.44 205 THR A CA 1
ATOM 1547 C C . THR A 1 205 ? -14.788 11.585 30.967 1.00 91.44 205 THR A C 1
ATOM 1549 O O . THR A 1 205 ? -15.202 12.113 32.000 1.00 91.44 205 THR A O 1
ATOM 1552 N N . LYS A 1 206 ? -13.943 12.202 30.144 1.00 91.81 206 LYS A N 1
ATOM 1553 C CA . LYS A 1 206 ? -13.475 13.587 30.270 1.00 91.81 206 LYS A CA 1
ATOM 1554 C C . LYS A 1 206 ? -14.168 14.474 29.225 1.00 91.81 206 LYS A C 1
ATOM 1556 O O . LYS A 1 206 ? -15.036 14.024 28.478 1.00 91.81 206 LYS A O 1
ATOM 1561 N N . ALA A 1 207 ? -13.792 15.753 29.179 1.00 86.50 207 ALA A N 1
ATOM 1562 C CA . ALA A 1 207 ? -14.257 16.671 28.142 1.00 86.50 207 ALA A CA 1
ATOM 1563 C C . ALA A 1 207 ? -13.947 16.131 26.730 1.00 86.50 207 ALA A C 1
ATOM 1565 O O . ALA A 1 207 ? -12.976 15.396 26.545 1.00 86.50 207 ALA A O 1
ATOM 1566 N N . GLU A 1 208 ? -14.764 16.521 25.747 1.00 83.88 208 GLU A N 1
ATOM 1567 C CA . GLU A 1 208 ? -14.573 16.170 24.328 1.00 83.88 208 GLU A CA 1
ATOM 1568 C C . GLU A 1 208 ? -14.598 14.652 24.051 1.00 83.88 208 GLU A C 1
ATOM 1570 O O . GLU A 1 208 ? -13.880 14.170 23.190 1.00 83.88 208 GLU A O 1
ATOM 1575 N N . ASN A 1 209 ? -15.410 13.874 24.781 1.00 89.25 209 ASN A N 1
ATOM 1576 C CA . ASN A 1 209 ? -15.528 12.410 24.623 1.00 89.25 209 ASN A CA 1
ATOM 1577 C C . ASN A 1 209 ? -14.230 11.614 24.856 1.00 89.25 209 ASN A C 1
ATOM 1579 O O . ASN A 1 209 ? -14.166 10.428 24.519 1.00 89.25 209 ASN A O 1
ATOM 1583 N N . LYS A 1 210 ? -13.211 12.222 25.468 1.00 93.81 210 LYS A N 1
ATOM 1584 C CA . LYS A 1 210 ? -11.990 11.519 25.871 1.00 93.81 210 LYS A CA 1
ATOM 1585 C C . LYS A 1 210 ? -12.290 10.553 27.007 1.00 93.81 210 LYS A C 1
ATOM 1587 O O . LYS A 1 210 ? -13.102 10.852 27.882 1.00 93.81 210 LYS A O 1
ATOM 1592 N N . VAL A 1 211 ? -11.614 9.414 27.023 1.00 96.19 211 VAL A N 1
ATOM 1593 C CA . VAL A 1 211 ? -11.766 8.398 28.065 1.00 96.19 211 VAL A CA 1
ATOM 1594 C C . VAL A 1 211 ? -10.424 8.061 28.698 1.00 96.19 211 VAL A C 1
ATOM 1596 O O . VAL A 1 211 ? -9.430 7.839 28.011 1.00 96.19 211 VAL A O 1
ATOM 1599 N N . GLU A 1 212 ? -10.403 8.003 30.026 1.00 96.38 212 GLU A N 1
ATOM 1600 C CA . GLU A 1 212 ? -9.309 7.409 30.791 1.00 96.38 212 GLU A CA 1
ATOM 1601 C C . GLU A 1 212 ? -9.711 5.997 31.209 1.00 96.38 212 GLU A C 1
ATOM 1603 O O . GLU A 1 212 ? -10.703 5.801 31.912 1.00 96.38 212 GLU A O 1
ATOM 1608 N N . ILE A 1 213 ? -8.920 5.018 30.781 1.00 95.88 213 ILE A N 1
ATOM 1609 C CA . ILE A 1 213 ? -9.140 3.598 31.047 1.00 95.88 213 ILE A CA 1
ATOM 1610 C C . ILE A 1 213 ? -8.132 3.167 32.117 1.00 95.88 213 ILE A C 1
ATOM 1612 O O . ILE A 1 213 ? -6.923 3.257 31.899 1.00 95.88 213 ILE A O 1
ATOM 1616 N N . LYS A 1 214 ? -8.613 2.722 33.283 1.00 95.25 214 LYS A N 1
ATOM 1617 C CA . LYS A 1 214 ? -7.776 2.357 34.440 1.00 95.25 214 LYS A CA 1
ATOM 1618 C C . LYS A 1 214 ? -8.049 0.923 34.887 1.00 95.25 214 LYS A C 1
ATOM 1620 O O . LYS A 1 214 ? -9.198 0.521 35.055 1.00 95.25 214 LYS A O 1
ATOM 1625 N N . GLY A 1 215 ? -6.975 0.181 35.151 1.00 94.12 215 GLY A N 1
ATOM 1626 C CA . GLY A 1 215 ? -7.050 -1.186 35.665 1.00 94.12 215 GLY A CA 1
ATOM 1627 C C . GLY A 1 215 ? -7.666 -2.190 34.683 1.00 94.12 215 GLY A C 1
ATOM 1628 O O . GLY A 1 215 ? -7.688 -1.984 33.469 1.00 94.12 215 GLY A O 1
ATOM 1629 N N . GLY A 1 216 ? -8.158 -3.296 35.236 1.00 95.44 216 GLY A N 1
ATOM 1630 C CA . GLY A 1 216 ? -8.738 -4.410 34.492 1.00 95.44 216 GLY A CA 1
ATOM 1631 C C . GLY A 1 216 ? -7.747 -5.484 34.054 1.00 95.44 216 GLY A C 1
ATOM 1632 O O . GLY A 1 216 ? -6.527 -5.314 34.088 1.00 95.44 216 GLY A O 1
ATOM 1633 N N . LYS A 1 217 ? -8.301 -6.631 33.660 1.00 97.31 217 LYS A N 1
ATOM 1634 C CA . LYS A 1 217 ? -7.566 -7.800 33.169 1.00 97.31 217 LYS A CA 1
ATOM 1635 C C . LYS A 1 217 ? -7.652 -7.851 31.650 1.00 97.31 217 LYS A C 1
ATOM 1637 O O . LYS A 1 217 ? -8.752 -7.854 31.109 1.00 97.31 217 LYS A O 1
ATOM 1642 N N . ILE A 1 218 ? -6.501 -7.932 30.989 1.00 98.00 218 ILE A N 1
ATOM 1643 C CA . ILE A 1 218 ? -6.411 -8.094 29.534 1.00 98.00 218 ILE A CA 1
ATOM 1644 C C . ILE A 1 218 ? -6.991 -9.455 29.137 1.00 98.00 218 ILE A C 1
ATOM 1646 O O . ILE A 1 218 ? -6.675 -10.473 29.762 1.00 98.00 218 ILE A O 1
ATOM 1650 N N . LYS A 1 219 ? -7.838 -9.453 28.108 1.00 97.81 219 LYS A N 1
ATOM 1651 C CA . LYS A 1 219 ? -8.433 -10.649 27.504 1.00 97.81 219 LYS A CA 1
ATOM 1652 C C . LYS A 1 219 ? -7.836 -10.931 26.136 1.00 97.81 219 LYS A C 1
ATOM 1654 O O . LYS A 1 219 ? -7.306 -12.016 25.938 1.00 97.81 219 LYS A O 1
ATOM 1659 N N . SER A 1 220 ? -7.812 -9.922 25.276 1.00 97.62 220 SER A N 1
ATOM 1660 C CA . SER A 1 220 ? -7.172 -9.970 23.965 1.00 97.62 220 SER A CA 1
ATOM 1661 C C . SER A 1 220 ? -6.186 -8.821 23.820 1.00 97.62 220 SER A C 1
ATOM 1663 O O . SER A 1 220 ? -6.411 -7.730 24.340 1.00 97.62 220 SER A O 1
ATOM 1665 N N . ASN A 1 221 ? -5.087 -9.072 23.118 1.00 97.94 221 ASN A N 1
ATOM 1666 C CA . ASN A 1 221 ? -4.104 -8.066 22.732 1.00 97.94 221 ASN A CA 1
ATOM 1667 C C . ASN A 1 221 ? -3.422 -8.548 21.453 1.00 97.94 221 ASN A C 1
ATOM 1669 O O . ASN A 1 221 ? -2.435 -9.280 21.513 1.00 97.94 221 ASN A O 1
ATOM 1673 N N . ILE A 1 222 ? -4.007 -8.190 20.316 1.00 97.94 222 ILE A N 1
ATOM 1674 C CA . ILE A 1 222 ? -3.582 -8.646 18.991 1.00 97.94 222 ILE A CA 1
ATOM 1675 C C . ILE A 1 222 ? -3.311 -7.450 18.088 1.00 97.94 222 ILE A C 1
ATOM 1677 O O . ILE A 1 222 ? -3.841 -6.362 18.315 1.00 97.94 222 ILE A O 1
ATOM 1681 N N . THR A 1 223 ? -2.531 -7.661 17.035 1.00 98.19 223 THR A N 1
ATOM 1682 C CA . THR A 1 223 ? -2.388 -6.691 15.947 1.00 98.19 223 THR A CA 1
ATOM 1683 C C . THR A 1 223 ? -2.927 -7.316 14.677 1.00 98.19 223 THR A C 1
ATOM 1685 O O . THR A 1 223 ? -2.400 -8.321 14.202 1.00 98.19 223 THR A O 1
ATOM 1688 N N . VAL A 1 224 ? -3.962 -6.703 14.118 1.00 98.12 224 VAL A N 1
ATOM 1689 C CA . VAL A 1 224 ? -4.567 -7.110 12.851 1.00 98.12 224 VAL A CA 1
ATOM 1690 C C . VAL A 1 224 ? -4.332 -6.033 11.808 1.00 98.12 224 VAL A C 1
ATOM 1692 O O . VAL A 1 224 ? -4.251 -4.853 12.142 1.00 98.12 224 VAL A O 1
ATOM 1695 N N . GLY A 1 225 ? -4.240 -6.418 10.546 1.00 98.06 225 GLY A N 1
ATOM 1696 C CA . GLY A 1 225 ? -4.221 -5.461 9.449 1.00 98.06 225 GLY A CA 1
ATOM 1697 C C . GLY A 1 225 ? -5.056 -5.930 8.271 1.00 98.06 225 GLY A C 1
ATOM 1698 O O . GLY A 1 225 ? -5.594 -7.038 8.287 1.00 98.06 225 GLY A O 1
ATOM 1699 N N . MET A 1 226 ? -5.191 -5.051 7.282 1.00 98.12 226 MET A N 1
ATOM 1700 C CA . MET A 1 226 ? -5.994 -5.262 6.081 1.00 98.12 226 MET A CA 1
ATOM 1701 C C . MET A 1 226 ? -5.098 -5.465 4.851 1.00 98.12 226 MET A C 1
ATOM 1703 O O . MET A 1 226 ? -4.091 -4.770 4.695 1.00 98.12 226 MET A O 1
ATOM 1707 N N . ASN A 1 227 ? -5.451 -6.406 3.974 1.00 97.06 227 ASN A N 1
ATOM 1708 C CA . ASN A 1 227 ? -4.812 -6.560 2.661 1.00 97.06 227 ASN A CA 1
ATOM 1709 C C . ASN A 1 227 ? -5.534 -5.744 1.567 1.00 97.06 227 ASN A C 1
ATOM 1711 O O . ASN A 1 227 ? -6.497 -5.022 1.821 1.00 97.06 227 ASN A O 1
ATOM 1715 N N . GLU A 1 228 ? -5.062 -5.856 0.329 1.00 95.56 228 GLU A N 1
ATOM 1716 C CA . GLU A 1 228 ? -5.620 -5.197 -0.854 1.00 95.56 228 GLU A CA 1
ATOM 1717 C C . GLU A 1 228 ? -7.047 -5.639 -1.217 1.00 95.56 228 GLU A C 1
ATOM 1719 O O . GLU A 1 228 ? -7.777 -4.872 -1.846 1.00 95.56 228 GLU A O 1
ATOM 1724 N N . ASP A 1 229 ? -7.458 -6.833 -0.785 1.00 95.69 229 ASP A N 1
ATOM 1725 C CA . ASP A 1 229 ? -8.802 -7.380 -0.996 1.00 95.69 229 ASP A CA 1
ATOM 1726 C C . ASP A 1 229 ? -9.787 -6.975 0.114 1.00 95.69 229 ASP A C 1
ATOM 1728 O O . ASP A 1 229 ? -10.995 -7.199 0.001 1.00 95.69 229 ASP A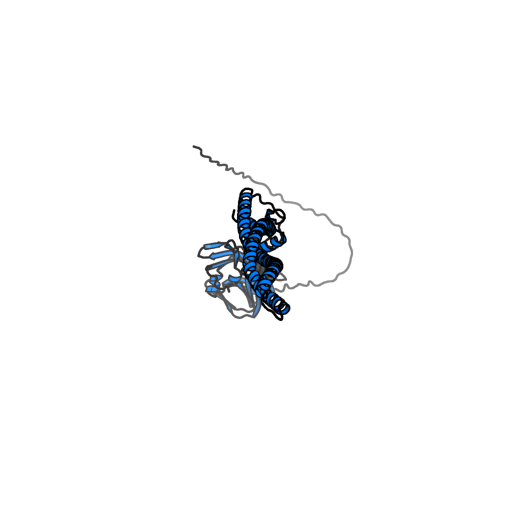 O 1
ATOM 1732 N N . GLY A 1 230 ? -9.291 -6.342 1.183 1.00 96.44 230 GLY A N 1
ATOM 1733 C CA . GLY A 1 230 ? -10.095 -5.939 2.332 1.00 96.44 230 GLY A CA 1
ATOM 1734 C C . GLY A 1 230 ? -10.274 -7.020 3.401 1.00 96.44 230 GLY A C 1
ATOM 1735 O O . GLY A 1 230 ? -11.051 -6.815 4.338 1.00 96.44 230 GLY A O 1
ATOM 1736 N N . ASP A 1 231 ? -9.557 -8.139 3.289 1.00 97.19 231 ASP A N 1
ATOM 1737 C CA . ASP A 1 231 ? -9.495 -9.168 4.321 1.00 97.19 231 ASP A CA 1
ATOM 1738 C C . ASP A 1 231 ? -8.640 -8.696 5.491 1.00 97.19 231 ASP A C 1
ATOM 1740 O O . ASP A 1 231 ? -7.620 -8.026 5.315 1.00 97.19 231 ASP A O 1
ATOM 1744 N N . ILE A 1 232 ? -9.055 -9.073 6.700 1.00 97.19 232 ILE A N 1
ATOM 1745 C CA . ILE A 1 232 ? -8.400 -8.671 7.943 1.00 97.19 232 ILE A CA 1
ATOM 1746 C C . ILE A 1 232 ? -7.948 -9.894 8.720 1.00 97.19 232 ILE A C 1
ATOM 1748 O O . ILE A 1 232 ? -8.705 -10.852 8.888 1.00 97.19 232 ILE A O 1
ATOM 1752 N N . GLY A 1 233 ? -6.732 -9.828 9.252 1.00 97.00 233 GLY A N 1
ATOM 1753 C CA . GLY A 1 233 ? -6.189 -10.863 10.120 1.00 97.00 233 GLY A CA 1
ATOM 1754 C C . GLY A 1 233 ? -4.872 -10.463 10.770 1.00 97.00 233 GLY A C 1
ATOM 1755 O O . GLY A 1 233 ? -4.293 -9.417 10.470 1.00 97.00 233 GLY A O 1
ATOM 1756 N N . GLU A 1 234 ? -4.386 -11.307 11.675 1.00 96.62 234 GLU A N 1
ATOM 1757 C CA . GLU A 1 234 ? -3.056 -11.145 12.258 1.00 96.62 234 GLU A CA 1
ATOM 1758 C C . GLU A 1 234 ? -1.973 -11.379 11.199 1.00 96.62 234 GLU A C 1
ATOM 1760 O O . GLU A 1 234 ? -2.034 -12.329 10.420 1.00 96.62 234 GLU A O 1
ATOM 1765 N N . GLY A 1 235 ? -0.985 -10.483 11.140 1.00 93.50 235 GLY A N 1
ATOM 1766 C CA . GLY A 1 235 ? 0.089 -10.532 10.138 1.00 93.50 235 GLY A CA 1
ATOM 1767 C C . GLY A 1 235 ? -0.335 -10.169 8.707 1.00 93.50 235 GLY A C 1
ATOM 1768 O O . GLY A 1 235 ? 0.528 -10.036 7.839 1.00 93.50 235 GLY A O 1
ATOM 1769 N N . VAL A 1 236 ? -1.630 -9.964 8.462 1.00 96.31 236 VAL A N 1
ATOM 1770 C CA . VAL A 1 236 ? -2.163 -9.463 7.193 1.00 96.31 236 VAL A CA 1
ATOM 1771 C C . VAL A 1 236 ? -1.936 -7.957 7.140 1.00 96.31 236 VAL A C 1
ATOM 1773 O O . VAL A 1 236 ? -2.371 -7.244 8.035 1.00 96.31 236 VAL A O 1
ATOM 1776 N N . LYS A 1 237 ? -1.229 -7.465 6.122 1.00 95.88 237 LYS A N 1
ATOM 1777 C CA . LYS A 1 237 ? -1.108 -6.034 5.809 1.00 95.88 237 LYS A CA 1
ATOM 1778 C C . LYS A 1 237 ? -0.533 -5.841 4.415 1.00 95.88 237 LYS A C 1
ATOM 1780 O O . LYS A 1 237 ? 0.248 -6.674 3.947 1.00 95.88 237 LYS A O 1
ATOM 1785 N N . ILE A 1 238 ? -0.834 -4.706 3.794 1.00 96.12 238 ILE A N 1
ATOM 1786 C CA . ILE A 1 238 ? -0.063 -4.244 2.641 1.00 96.12 238 ILE A CA 1
ATOM 1787 C C . ILE A 1 238 ? 1.331 -3.833 3.139 1.00 96.12 238 ILE A C 1
ATOM 1789 O O . ILE A 1 238 ? 1.486 -3.100 4.116 1.00 96.12 238 ILE A O 1
ATOM 1793 N N . LYS A 1 239 ? 2.384 -4.353 2.504 1.00 92.50 239 LYS A N 1
ATOM 1794 C CA . LYS A 1 239 ? 3.760 -4.023 2.896 1.00 92.50 239 LYS A CA 1
ATOM 1795 C C . LYS A 1 239 ? 4.077 -2.570 2.547 1.00 92.50 239 LYS A C 1
ATOM 1797 O O . LYS A 1 239 ? 3.732 -2.089 1.470 1.00 92.50 239 LYS A O 1
ATOM 1802 N N . GLN A 1 240 ? 4.805 -1.898 3.434 1.00 88.50 240 GLN A N 1
ATOM 1803 C CA . GLN A 1 240 ? 5.338 -0.568 3.151 1.00 88.50 240 GLN A CA 1
ATOM 1804 C C . GLN A 1 240 ? 6.240 -0.598 1.910 1.00 88.50 240 GLN A C 1
ATOM 1806 O O . GLN A 1 240 ? 7.043 -1.517 1.742 1.00 88.50 240 GLN A O 1
ATOM 1811 N N . GLY A 1 241 ? 6.064 0.384 1.023 1.00 85.44 241 GLY A N 1
ATOM 1812 C CA . GLY A 1 241 ? 6.763 0.454 -0.265 1.00 85.44 241 GLY A CA 1
ATOM 1813 C C . GLY A 1 241 ? 6.268 -0.518 -1.345 1.00 85.44 241 GLY A C 1
ATOM 1814 O O . GLY A 1 241 ? 6.882 -0.578 -2.409 1.00 85.44 241 GLY A O 1
ATOM 1815 N N . ALA A 1 242 ? 5.186 -1.274 -1.114 1.00 90.25 242 ALA A N 1
ATOM 1816 C CA . ALA A 1 242 ? 4.555 -2.059 -2.173 1.00 90.25 242 ALA A CA 1
ATOM 1817 C C . ALA A 1 242 ? 4.137 -1.149 -3.341 1.00 90.25 242 ALA A C 1
ATOM 1819 O O . ALA A 1 242 ? 3.614 -0.054 -3.133 1.00 90.25 242 ALA A O 1
ATOM 1820 N N . GLN A 1 243 ? 4.351 -1.610 -4.573 1.00 89.75 243 GLN A N 1
ATOM 1821 C CA . GLN A 1 243 ? 3.869 -0.904 -5.754 1.00 89.75 243 GLN A CA 1
ATOM 1822 C C . GLN A 1 243 ? 2.376 -1.185 -5.924 1.00 89.75 243 GLN A C 1
ATOM 1824 O O . GLN A 1 243 ? 1.967 -2.333 -6.088 1.00 89.75 243 GLN A O 1
ATOM 1829 N N . LEU A 1 244 ? 1.559 -0.136 -5.853 1.00 91.88 244 LEU A N 1
ATOM 1830 C CA . LEU A 1 244 ? 0.102 -0.242 -5.835 1.00 91.88 244 LEU A CA 1
ATOM 1831 C C . LEU A 1 244 ? -0.517 0.505 -7.010 1.00 91.88 244 LEU A C 1
ATOM 1833 O O . LEU A 1 244 ? -0.086 1.608 -7.357 1.00 91.88 244 LEU A O 1
ATOM 1837 N N . ILE A 1 245 ? -1.587 -0.069 -7.550 1.00 90.38 245 ILE A N 1
ATOM 1838 C CA . ILE A 1 245 ? -2.482 0.578 -8.510 1.00 90.38 245 ILE A CA 1
ATOM 1839 C C . ILE A 1 245 ? -3.928 0.465 -8.041 1.00 90.38 245 ILE A C 1
ATOM 1841 O O . ILE A 1 245 ? -4.270 -0.372 -7.202 1.00 90.38 245 ILE A O 1
ATOM 1845 N N . ILE A 1 246 ? -4.783 1.300 -8.625 1.00 90.38 246 ILE A N 1
ATOM 1846 C CA . ILE A 1 246 ? -6.228 1.237 -8.428 1.00 90.38 246 ILE A CA 1
ATOM 1847 C C . ILE A 1 246 ? -6.871 0.977 -9.782 1.00 90.38 246 ILE A C 1
ATOM 1849 O O . ILE A 1 246 ? -6.780 1.805 -10.687 1.00 90.38 246 ILE A O 1
ATOM 1853 N N . GLU A 1 247 ? -7.539 -0.163 -9.904 1.00 87.19 247 GLU A N 1
ATOM 1854 C CA . GLU A 1 247 ? -8.234 -0.588 -11.115 1.00 87.19 247 GLU A CA 1
ATOM 1855 C C . GLU A 1 247 ? -9.673 -0.947 -10.742 1.00 87.19 247 GLU A C 1
ATOM 1857 O O . GLU A 1 247 ? -9.899 -1.741 -9.830 1.00 87.19 247 GLU A O 1
ATOM 1862 N N . ASP A 1 248 ? -10.648 -0.312 -11.395 1.00 86.75 248 ASP A N 1
ATOM 1863 C CA . ASP A 1 248 ? -12.081 -0.475 -11.102 1.00 86.75 248 ASP A CA 1
ATOM 1864 C C . ASP A 1 248 ? -12.448 -0.265 -9.618 1.00 86.75 248 ASP A C 1
ATOM 1866 O O . ASP A 1 248 ? -13.304 -0.950 -9.057 1.00 86.75 248 ASP A O 1
ATOM 1870 N N . GLY A 1 249 ? -11.769 0.679 -8.957 1.00 84.94 249 GLY A N 1
ATOM 1871 C CA . GLY A 1 249 ? -11.967 0.982 -7.535 1.00 84.94 249 GLY A CA 1
ATOM 1872 C C . GLY A 1 249 ? -11.370 -0.050 -6.572 1.00 84.94 249 GLY A C 1
ATOM 1873 O O . GLY A 1 249 ? -11.535 0.098 -5.365 1.00 84.94 249 GLY A O 1
ATOM 1874 N N . LYS A 1 250 ? -10.664 -1.068 -7.077 1.00 90.56 250 LYS A N 1
ATOM 1875 C CA . LYS A 1 250 ? -9.976 -2.079 -6.270 1.00 90.56 250 LYS A CA 1
ATOM 1876 C C . LYS A 1 250 ? -8.481 -1.818 -6.225 1.00 90.56 250 LYS A C 1
ATOM 1878 O O . LYS A 1 250 ? -7.877 -1.442 -7.231 1.00 90.56 250 LYS A O 1
ATOM 1883 N N . VAL A 1 251 ? -7.890 -2.055 -5.060 1.00 93.56 251 VAL A N 1
ATOM 1884 C CA . VAL A 1 251 ? -6.442 -1.991 -4.872 1.00 93.56 251 VAL A CA 1
ATOM 1885 C C . VAL A 1 251 ? -5.823 -3.258 -5.449 1.00 93.56 251 VAL A C 1
ATOM 1887 O O . VAL A 1 251 ? -6.333 -4.352 -5.231 1.00 93.56 251 VAL A O 1
ATOM 1890 N N . LYS A 1 252 ? -4.732 -3.117 -6.202 1.00 91.50 252 LYS A N 1
ATOM 1891 C CA . LYS A 1 252 ? -3.934 -4.256 -6.666 1.00 91.50 252 LYS A CA 1
ATOM 1892 C C . LYS A 1 252 ? -2.458 -4.005 -6.418 1.00 91.50 252 LYS A C 1
ATOM 1894 O O . LYS A 1 252 ? -1.974 -2.887 -6.613 1.00 91.50 252 LYS A O 1
ATOM 1899 N N . ILE A 1 253 ? -1.758 -5.063 -6.023 1.00 91.12 253 ILE A N 1
ATOM 1900 C CA . ILE A 1 253 ? -0.310 -5.059 -5.830 1.00 91.12 253 ILE A CA 1
ATOM 1901 C C . ILE A 1 253 ? 0.367 -5.456 -7.143 1.00 91.12 253 ILE A C 1
ATOM 1903 O O . ILE A 1 253 ? 0.041 -6.481 -7.743 1.00 91.12 253 ILE A O 1
ATOM 1907 N N . LEU A 1 254 ? 1.310 -4.633 -7.590 1.00 88.50 254 LEU A N 1
ATOM 1908 C CA . LEU A 1 254 ? 2.200 -4.950 -8.696 1.00 88.50 254 LEU A CA 1
ATOM 1909 C C . LEU A 1 254 ? 3.348 -5.807 -8.154 1.00 88.50 254 LEU A C 1
ATOM 1911 O O . LEU A 1 254 ? 4.108 -5.367 -7.291 1.00 88.50 254 LEU A O 1
ATOM 1915 N N . ASN A 1 255 ? 3.463 -7.032 -8.658 1.00 87.94 255 ASN A N 1
ATOM 1916 C CA . ASN A 1 255 ? 4.498 -7.989 -8.249 1.00 87.94 255 ASN A CA 1
ATOM 1917 C C . ASN A 1 255 ? 5.675 -8.041 -9.227 1.00 87.94 255 ASN A C 1
ATOM 1919 O O . ASN A 1 255 ? 6.654 -8.739 -8.973 1.00 87.94 255 ASN A O 1
ATOM 1923 N N . VAL A 1 256 ? 5.550 -7.347 -10.356 1.00 87.50 256 VAL A N 1
ATOM 1924 C CA . VAL A 1 256 ? 6.546 -7.295 -11.419 1.00 87.50 256 VAL A CA 1
ATOM 1925 C C . VAL A 1 256 ? 7.020 -5.855 -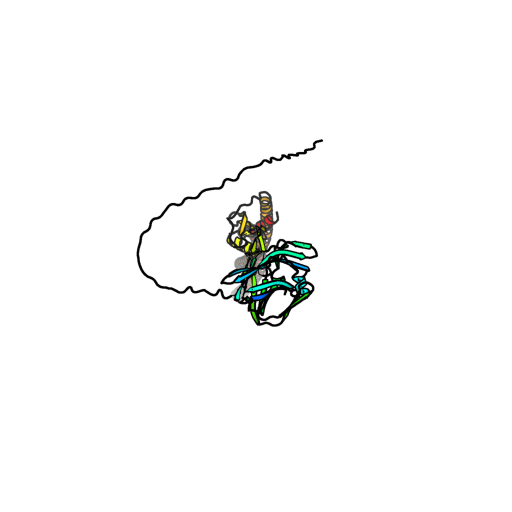11.521 1.00 87.50 256 VAL A C 1
ATOM 1927 O O . VAL A 1 256 ? 6.215 -4.972 -11.814 1.00 87.50 256 VAL A O 1
ATOM 1930 N N . SER A 1 257 ? 8.305 -5.615 -11.280 1.00 86.50 257 SER A N 1
ATOM 1931 C CA . SER A 1 257 ? 8.941 -4.320 -11.518 1.00 86.50 257 SER A CA 1
ATOM 1932 C C . SER A 1 257 ? 9.180 -4.079 -13.012 1.00 86.50 257 SER A C 1
ATOM 1934 O O . SER A 1 257 ? 9.050 -4.990 -13.833 1.00 86.50 257 SER A O 1
ATOM 1936 N N . SER A 1 258 ? 9.569 -2.854 -13.372 1.00 83.94 258 SER A N 1
ATOM 1937 C CA . SER A 1 258 ? 9.920 -2.526 -14.758 1.00 83.94 258 SER A CA 1
ATOM 1938 C C . SER A 1 258 ? 11.099 -3.372 -15.264 1.00 83.94 258 SER A C 1
ATOM 1940 O O . SER A 1 258 ? 11.077 -3.860 -16.388 1.00 83.94 258 SER A O 1
ATOM 1942 N N . GLU A 1 259 ? 12.082 -3.638 -14.403 1.00 86.00 259 GLU A N 1
ATOM 1943 C CA . GLU A 1 259 ? 13.254 -4.466 -14.685 1.00 86.00 259 GLU A CA 1
ATOM 1944 C C . GLU A 1 259 ? 12.863 -5.934 -14.849 1.00 86.00 259 GLU A C 1
ATOM 1946 O O . GLU A 1 259 ? 13.275 -6.577 -15.808 1.00 86.00 259 GLU A O 1
ATOM 1951 N N . GLN A 1 260 ? 11.995 -6.454 -13.975 1.00 88.56 260 GLN A N 1
ATOM 1952 C CA . GLN A 1 260 ? 11.487 -7.823 -14.105 1.00 88.56 260 GLN A CA 1
ATOM 1953 C C . GLN A 1 260 ? 10.661 -8.000 -15.385 1.00 88.56 260 GLN A C 1
ATOM 1955 O O . GLN A 1 260 ? 10.724 -9.050 -16.019 1.00 88.56 260 GLN A O 1
ATOM 1960 N N . ALA A 1 261 ? 9.909 -6.976 -15.798 1.00 88.00 261 ALA A N 1
ATOM 1961 C CA . ALA A 1 261 ? 9.206 -6.975 -17.077 1.00 88.00 261 ALA A CA 1
ATOM 1962 C C . ALA A 1 261 ? 10.181 -7.038 -18.270 1.00 88.00 261 ALA A C 1
ATOM 1964 O O . ALA A 1 261 ? 9.902 -7.734 -19.248 1.00 88.00 261 ALA A O 1
ATOM 1965 N N . LEU A 1 262 ? 11.332 -6.361 -18.189 1.00 86.06 262 LEU A N 1
ATOM 1966 C CA . LEU A 1 262 ? 12.386 -6.439 -19.206 1.00 86.06 262 LEU A CA 1
ATOM 1967 C C . LEU A 1 262 ? 13.073 -7.811 -19.227 1.00 86.06 262 LEU A C 1
ATOM 1969 O O . LEU A 1 262 ? 13.300 -8.357 -20.306 1.00 86.06 262 LEU A O 1
ATOM 1973 N N . ASP A 1 263 ? 13.331 -8.404 -18.062 1.00 86.19 263 ASP A N 1
ATOM 1974 C CA . ASP A 1 263 ? 13.902 -9.751 -17.969 1.00 86.19 263 ASP A CA 1
ATOM 1975 C C . ASP A 1 263 ? 12.974 -10.794 -18.606 1.00 86.19 263 ASP A C 1
ATOM 1977 O O . ASP A 1 263 ? 13.429 -11.617 -19.401 1.00 86.19 263 ASP A O 1
ATOM 1981 N N . ILE A 1 264 ? 11.659 -10.710 -18.362 1.00 86.38 264 ILE A N 1
ATOM 1982 C CA . ILE A 1 264 ? 10.662 -11.630 -18.939 1.00 86.38 264 ILE A CA 1
ATOM 1983 C C . ILE A 1 264 ? 10.704 -11.640 -20.476 1.00 86.38 264 ILE A C 1
ATOM 1985 O O . ILE A 1 264 ? 10.500 -12.687 -21.090 1.00 86.38 264 ILE A O 1
ATOM 1989 N N . ILE A 1 265 ? 10.958 -10.500 -21.130 1.00 83.88 265 ILE A N 1
ATOM 1990 C CA . ILE A 1 265 ? 11.000 -10.458 -22.602 1.00 83.88 265 ILE A CA 1
ATOM 1991 C C . ILE A 1 265 ? 12.343 -10.886 -23.187 1.00 83.88 265 ILE A C 1
ATOM 1993 O O . ILE A 1 265 ? 12.396 -11.231 -24.371 1.00 83.88 265 ILE A O 1
ATOM 1997 N N . SER A 1 266 ? 13.411 -10.888 -22.385 1.00 76.38 266 SER A N 1
ATOM 1998 C CA . SER A 1 266 ? 14.728 -11.342 -22.834 1.00 76.38 266 SER A CA 1
ATOM 1999 C C . SER A 1 266 ? 14.692 -12.819 -23.255 1.00 76.38 266 SER A C 1
ATOM 2001 O O . SER A 1 266 ? 15.270 -13.184 -24.281 1.00 76.38 266 SER A O 1
ATOM 2003 N N . ASP A 1 267 ? 13.872 -13.627 -22.577 1.00 79.94 267 ASP A N 1
ATOM 2004 C CA . ASP A 1 267 ? 13.614 -15.036 -22.897 1.00 79.94 267 ASP A CA 1
ATOM 2005 C C . ASP A 1 267 ? 12.810 -15.240 -24.200 1.00 79.94 267 ASP A C 1
ATOM 2007 O O . ASP A 1 267 ? 12.695 -16.358 -24.704 1.00 79.94 267 ASP A O 1
ATOM 2011 N N . LEU A 1 268 ? 12.254 -14.170 -24.785 1.00 80.38 268 LEU A N 1
ATOM 2012 C CA . LEU A 1 268 ? 11.408 -14.214 -25.986 1.00 80.38 268 LEU A CA 1
ATOM 2013 C C . LEU A 1 268 ? 12.143 -13.801 -27.270 1.00 80.38 268 LEU A C 1
ATOM 2015 O O . LEU A 1 268 ? 11.489 -13.507 -28.280 1.00 80.38 268 LEU A O 1
ATOM 2019 N N . ASN A 1 269 ? 13.481 -13.769 -27.256 1.00 82.19 269 ASN A N 1
ATOM 2020 C CA . ASN A 1 269 ? 14.312 -13.252 -28.352 1.00 82.19 269 ASN A CA 1
ATOM 2021 C C . ASN A 1 269 ? 13.960 -11.798 -28.725 1.00 82.19 269 ASN A C 1
ATOM 2023 O O . ASN A 1 269 ? 14.059 -11.412 -29.892 1.00 82.19 269 ASN A O 1
ATOM 2027 N N . ILE A 1 270 ? 13.520 -10.990 -27.757 1.00 81.25 270 ILE A N 1
ATOM 2028 C CA . ILE A 1 270 ? 13.259 -9.564 -27.963 1.00 81.25 270 ILE A CA 1
ATOM 2029 C C . ILE A 1 270 ? 14.400 -8.755 -27.368 1.00 81.25 270 ILE A C 1
ATOM 2031 O O . ILE A 1 270 ? 14.736 -8.893 -26.195 1.00 81.25 270 ILE A O 1
ATOM 2035 N N . VAL A 1 271 ? 14.969 -7.865 -28.176 1.00 79.75 271 VAL A N 1
ATOM 2036 C CA . VAL A 1 271 ? 15.893 -6.842 -27.689 1.00 79.75 271 VAL A CA 1
ATOM 2037 C C . VAL A 1 271 ? 15.060 -5.631 -27.285 1.00 79.75 271 VAL A C 1
ATOM 2039 O O . VAL A 1 271 ? 14.473 -4.968 -28.142 1.00 79.75 271 VAL A O 1
ATOM 2042 N N . ALA A 1 272 ? 14.965 -5.372 -25.981 1.00 75.31 272 ALA A N 1
ATOM 2043 C CA . ALA A 1 272 ? 14.247 -4.220 -25.444 1.00 75.31 272 ALA A CA 1
ATOM 2044 C C . ALA A 1 272 ? 14.928 -2.900 -25.847 1.00 75.31 272 ALA A C 1
ATOM 2046 O O . ALA A 1 272 ? 16.158 -2.833 -25.908 1.00 75.31 272 ALA A O 1
ATOM 2047 N N . GLY A 1 273 ? 14.139 -1.857 -26.120 1.00 62.56 273 GLY A N 1
ATOM 2048 C CA . GLY A 1 273 ? 14.653 -0.528 -26.489 1.00 62.56 273 GLY A CA 1
ATOM 2049 C C . GLY A 1 273 ? 14.761 0.477 -25.339 1.00 62.56 273 GLY A C 1
ATOM 2050 O O . GLY A 1 273 ? 15.344 1.539 -25.527 1.00 62.56 273 GLY A O 1
ATOM 2051 N N . GLY A 1 274 ? 14.218 0.169 -24.159 1.00 70.38 274 GLY A N 1
ATOM 2052 C CA . GLY A 1 274 ? 14.155 1.097 -23.028 1.00 70.38 274 GLY A CA 1
ATOM 2053 C C . GLY A 1 274 ? 13.372 0.527 -21.848 1.00 70.38 274 GLY A C 1
ATOM 2054 O O . GLY A 1 274 ? 13.276 -0.690 -21.710 1.00 70.38 274 GLY A O 1
ATOM 2055 N N . GLU A 1 275 ? 12.824 1.399 -21.001 1.00 76.81 275 GLU A N 1
ATOM 2056 C CA . GLU A 1 275 ? 12.039 1.001 -19.825 1.00 76.81 275 GLU A CA 1
ATOM 2057 C C . GLU A 1 275 ? 10.643 0.488 -20.210 1.00 76.81 275 GLU A C 1
ATOM 2059 O O . GLU A 1 275 ? 10.060 0.889 -21.222 1.00 76.81 275 GLU A O 1
ATOM 2064 N N . ALA A 1 276 ? 10.093 -0.407 -19.389 1.00 85.06 276 ALA A N 1
ATOM 2065 C CA . ALA A 1 276 ? 8.719 -0.861 -19.540 1.00 85.06 276 ALA A CA 1
ATOM 2066 C C . ALA A 1 276 ? 7.739 0.286 -19.221 1.00 85.06 276 ALA A C 1
ATOM 2068 O O . ALA A 1 276 ? 7.802 0.895 -18.156 1.00 85.06 276 ALA A O 1
ATOM 2069 N N . GLU A 1 277 ? 6.798 0.566 -20.124 1.00 86.31 277 GLU A N 1
ATOM 2070 C CA . GLU A 1 277 ? 5.754 1.577 -19.924 1.00 86.31 277 GLU A CA 1
ATOM 2071 C C . GLU A 1 277 ? 4.561 0.937 -19.198 1.00 86.31 277 GLU A C 1
ATOM 2073 O O . GLU A 1 277 ? 3.965 -0.012 -19.704 1.00 86.31 277 GLU A O 1
ATOM 2078 N N . MET A 1 278 ? 4.167 1.437 -18.025 1.00 84.31 278 MET A N 1
ATOM 2079 C CA . MET A 1 278 ? 2.976 0.924 -17.337 1.00 84.31 278 MET A CA 1
ATOM 2080 C C . MET A 1 278 ? 1.696 1.544 -17.907 1.00 84.31 278 MET A C 1
ATOM 2082 O O . MET A 1 278 ? 1.557 2.766 -17.956 1.00 84.31 278 MET A O 1
ATOM 2086 N N . LYS A 1 279 ? 0.706 0.712 -18.248 1.00 85.31 279 LYS A N 1
ATOM 2087 C CA . LYS A 1 279 ? -0.688 1.134 -18.460 1.00 85.31 279 LYS A CA 1
ATOM 2088 C C . LYS A 1 279 ? -1.631 0.268 -17.636 1.00 85.31 279 LYS A C 1
ATOM 2090 O O . LYS A 1 279 ? -1.857 -0.898 -17.957 1.00 85.31 279 LYS A O 1
ATOM 2095 N N . GLY A 1 280 ? -2.199 0.846 -16.578 1.00 82.25 280 GLY A N 1
ATOM 2096 C CA . GLY A 1 280 ? -3.032 0.108 -15.627 1.00 82.25 280 GLY A CA 1
ATOM 2097 C C . GLY A 1 280 ? -2.222 -0.987 -14.932 1.00 82.25 280 GLY A C 1
ATOM 2098 O O . GLY A 1 280 ? -1.236 -0.694 -14.269 1.00 82.25 280 GLY A O 1
ATOM 2099 N N . ASN A 1 281 ? -2.622 -2.247 -15.113 1.00 86.25 281 ASN A N 1
ATOM 2100 C CA . ASN A 1 281 ? -1.926 -3.427 -14.586 1.00 86.25 281 ASN A CA 1
ATOM 2101 C C . ASN A 1 281 ? -0.997 -4.108 -15.607 1.00 86.25 281 ASN A C 1
ATOM 2103 O O . ASN A 1 281 ? -0.618 -5.264 -15.417 1.00 86.25 281 ASN A O 1
ATOM 2107 N N . THR A 1 282 ? -0.716 -3.453 -16.733 1.00 88.56 282 THR A N 1
ATOM 2108 C CA . THR A 1 282 ? 0.023 -4.043 -17.845 1.00 88.56 282 THR A CA 1
ATOM 2109 C C . THR A 1 282 ? 1.292 -3.253 -18.104 1.00 88.56 282 THR A C 1
ATOM 2111 O O . THR A 1 282 ? 1.239 -2.077 -18.461 1.00 88.56 282 THR A O 1
ATOM 2114 N N . TRP A 1 283 ? 2.428 -3.929 -17.994 1.00 91.19 283 TRP A N 1
ATOM 2115 C CA . TRP A 1 283 ? 3.679 -3.451 -18.554 1.00 91.19 283 TRP A CA 1
ATOM 2116 C C . TRP A 1 283 ? 3.646 -3.613 -20.065 1.00 91.19 283 TRP A C 1
ATOM 2118 O O . TRP A 1 283 ? 3.345 -4.686 -20.589 1.00 91.19 283 TRP A O 1
ATOM 2128 N N . ILE A 1 284 ? 3.960 -2.537 -20.764 1.00 90.25 284 ILE A N 1
ATOM 2129 C CA . ILE A 1 284 ? 4.090 -2.486 -22.206 1.00 90.25 284 ILE A CA 1
ATOM 2130 C C . ILE A 1 284 ? 5.566 -2.319 -22.509 1.00 90.25 284 ILE A C 1
ATOM 2132 O O . ILE A 1 284 ? 6.165 -1.286 -22.218 1.00 90.25 284 ILE A O 1
ATOM 2136 N N . VAL A 1 285 ? 6.147 -3.347 -23.111 1.00 89.75 285 VAL A N 1
ATOM 2137 C CA . VAL A 1 285 ? 7.547 -3.345 -23.505 1.00 89.75 285 VAL A CA 1
ATOM 2138 C C . VAL A 1 285 ? 7.622 -3.322 -25.021 1.00 89.75 285 VAL A C 1
ATOM 2140 O O . VAL A 1 285 ? 7.063 -4.189 -25.695 1.00 89.75 285 VAL A O 1
ATOM 2143 N N . ARG A 1 286 ? 8.303 -2.314 -25.565 1.00 87.19 286 ARG A N 1
ATOM 2144 C CA . ARG A 1 286 ? 8.582 -2.204 -26.999 1.00 87.19 286 ARG A CA 1
ATOM 2145 C C . ARG A 1 286 ? 10.020 -2.625 -27.262 1.00 87.19 286 ARG A C 1
ATOM 2147 O O . ARG A 1 286 ? 10.937 -2.247 -26.532 1.00 87.19 286 ARG A O 1
ATOM 2154 N N . GLY A 1 287 ? 10.207 -3.420 -28.303 1.00 81.94 287 GLY A N 1
ATOM 2155 C CA . GLY A 1 287 ? 11.518 -3.927 -28.675 1.00 81.94 287 GLY A CA 1
ATOM 2156 C C . GLY A 1 287 ? 11.542 -4.472 -30.091 1.00 81.94 287 GLY A C 1
ATOM 2157 O O . GLY A 1 287 ? 10.569 -4.363 -30.838 1.00 81.94 287 GLY A O 1
ATOM 2158 N N . ILE A 1 288 ? 12.674 -5.064 -30.451 1.00 77.88 288 ILE A N 1
ATOM 2159 C CA . ILE A 1 288 ? 12.901 -5.637 -31.774 1.00 77.88 288 ILE A CA 1
ATOM 2160 C C . ILE A 1 288 ? 13.000 -7.145 -31.647 1.00 77.88 288 ILE A C 1
ATOM 2162 O O . ILE A 1 288 ? 13.784 -7.668 -30.853 1.00 77.88 288 ILE A O 1
ATOM 2166 N N . ASP A 1 289 ? 12.212 -7.843 -32.453 1.00 82.00 289 ASP A N 1
ATOM 2167 C CA . ASP A 1 289 ? 12.304 -9.287 -32.571 1.00 82.00 289 ASP A CA 1
ATOM 2168 C C . ASP A 1 289 ? 13.615 -9.675 -33.269 1.00 82.00 289 ASP A C 1
ATOM 2170 O O . ASP A 1 289 ? 13.890 -9.269 -34.400 1.00 82.00 289 ASP A O 1
ATOM 2174 N N . ALA A 1 290 ? 14.453 -10.449 -32.578 1.00 76.19 290 ALA A N 1
ATOM 2175 C CA . ALA A 1 290 ? 15.802 -10.761 -33.029 1.00 76.19 290 ALA A CA 1
ATOM 2176 C C . ALA A 1 290 ? 15.854 -11.697 -34.251 1.00 76.19 290 ALA A C 1
ATOM 2178 O O . ALA A 1 290 ? 16.920 -11.790 -34.867 1.00 76.19 290 ALA A O 1
ATOM 2179 N N . GLU A 1 291 ? 14.756 -12.384 -34.583 1.00 80.50 291 GLU A N 1
ATOM 2180 C CA . GLU A 1 291 ? 14.642 -13.306 -35.720 1.00 80.50 291 GLU A CA 1
ATOM 2181 C C . GLU A 1 291 ? 14.111 -12.593 -36.965 1.00 80.50 291 GLU A C 1
ATOM 2183 O O . GLU A 1 291 ? 14.642 -12.764 -38.062 1.00 80.50 291 GLU A O 1
ATOM 2188 N N . THR A 1 292 ? 13.070 -11.780 -36.793 1.00 79.88 292 THR A N 1
ATOM 2189 C CA . THR A 1 292 ? 12.360 -11.114 -37.898 1.00 79.88 292 THR A CA 1
ATOM 2190 C C . THR A 1 292 ? 12.844 -9.690 -38.161 1.00 79.88 292 THR A C 1
ATOM 2192 O O . THR A 1 292 ? 12.611 -9.159 -39.246 1.00 79.88 292 THR A O 1
ATOM 2195 N N . ASN A 1 293 ? 13.559 -9.085 -37.207 1.00 71.19 293 ASN A N 1
ATOM 2196 C CA . ASN A 1 293 ? 14.008 -7.692 -37.239 1.00 71.19 293 ASN A CA 1
ATOM 2197 C C . ASN A 1 293 ? 12.846 -6.679 -37.346 1.00 71.19 293 ASN A C 1
ATOM 2199 O O . ASN A 1 293 ? 13.000 -5.602 -37.925 1.00 71.19 293 ASN A O 1
ATOM 2203 N N . GLU A 1 294 ? 11.682 -7.035 -36.802 1.00 78.25 294 GLU A N 1
ATOM 2204 C CA . GLU A 1 294 ? 10.486 -6.191 -36.754 1.00 78.25 294 GLU A CA 1
ATOM 2205 C C . GLU A 1 294 ? 10.302 -5.572 -35.367 1.00 78.25 294 GLU A C 1
ATOM 2207 O O . GLU A 1 294 ? 10.630 -6.189 -34.348 1.00 78.25 294 GLU A O 1
ATOM 2212 N N . THR A 1 295 ? 9.730 -4.368 -35.324 1.00 79.06 295 THR A N 1
ATOM 2213 C CA . THR A 1 295 ? 9.327 -3.730 -34.069 1.00 79.06 295 THR A CA 1
ATOM 2214 C C . THR A 1 295 ? 8.080 -4.411 -33.523 1.00 79.06 295 THR A C 1
ATOM 2216 O O . THR A 1 295 ? 7.041 -4.499 -34.191 1.00 79.06 295 THR A O 1
ATOM 2219 N N . VAL A 1 296 ? 8.169 -4.874 -32.281 1.00 85.50 296 VAL A N 1
ATOM 2220 C CA . VAL A 1 296 ? 7.081 -5.551 -31.584 1.00 85.50 296 VAL A CA 1
ATOM 2221 C C . VAL A 1 296 ? 6.798 -4.909 -30.234 1.00 85.50 296 VAL A C 1
ATOM 2223 O O . VAL A 1 296 ? 7.680 -4.388 -29.552 1.00 85.50 296 VAL A O 1
ATOM 2226 N N . GLU A 1 297 ? 5.534 -4.972 -29.841 1.00 89.62 297 GLU A N 1
ATOM 2227 C CA . GLU A 1 297 ? 5.067 -4.676 -28.497 1.00 89.62 297 GLU A CA 1
ATOM 2228 C C . GLU A 1 297 ? 4.713 -5.992 -27.799 1.00 89.62 297 GLU A C 1
ATOM 2230 O O . GLU A 1 297 ? 4.012 -6.842 -28.362 1.00 89.62 297 GLU A O 1
ATOM 2235 N N . ILE A 1 298 ? 5.194 -6.145 -26.567 1.00 90.69 298 ILE A N 1
ATOM 2236 C CA . ILE A 1 298 ? 4.813 -7.218 -25.656 1.00 90.69 298 ILE A CA 1
ATOM 2237 C C . ILE A 1 298 ? 4.129 -6.603 -24.445 1.00 90.69 298 ILE A C 1
ATOM 2239 O O . ILE A 1 298 ? 4.600 -5.634 -23.854 1.00 90.69 298 ILE A O 1
ATOM 2243 N N . LYS A 1 299 ? 2.996 -7.194 -24.082 1.00 93.06 299 LYS A N 1
ATOM 2244 C CA . LYS A 1 299 ? 2.232 -6.832 -22.896 1.00 93.06 299 LYS A CA 1
ATOM 2245 C C . LYS A 1 299 ? 2.485 -7.871 -21.823 1.00 93.06 299 LYS A C 1
ATOM 2247 O O . LYS A 1 299 ? 2.410 -9.063 -22.104 1.00 93.06 299 LYS A O 1
ATOM 2252 N N . ILE A 1 300 ? 2.764 -7.435 -20.606 1.00 91.31 300 ILE A N 1
ATOM 2253 C CA . ILE A 1 300 ? 3.042 -8.308 -19.468 1.00 91.31 300 ILE A CA 1
ATOM 2254 C C . ILE A 1 300 ? 2.132 -7.881 -18.336 1.00 91.31 300 ILE A C 1
ATOM 2256 O O . ILE A 1 300 ? 2.047 -6.706 -17.990 1.00 91.31 300 ILE A O 1
ATOM 2260 N N . ASN A 1 301 ? 1.434 -8.840 -17.752 1.00 90.69 301 ASN A N 1
ATOM 2261 C CA . ASN A 1 301 ? 0.597 -8.588 -16.601 1.00 90.69 301 ASN A CA 1
ATOM 2262 C C . ASN A 1 301 ? 1.489 -8.294 -15.388 1.00 90.69 301 ASN A C 1
ATOM 2264 O O . ASN A 1 301 ? 2.225 -9.161 -14.926 1.00 90.69 301 ASN A O 1
ATOM 2268 N N . ALA A 1 302 ? 1.402 -7.083 -14.850 1.00 88.88 302 ALA A N 1
ATOM 2269 C CA . ALA A 1 302 ? 2.267 -6.594 -13.783 1.00 88.88 302 ALA A CA 1
ATOM 2270 C C . ALA A 1 302 ? 2.007 -7.246 -12.410 1.00 88.88 302 ALA A C 1
ATOM 2272 O O . ALA A 1 302 ? 2.759 -7.031 -11.463 1.00 88.88 302 ALA A O 1
ATOM 2273 N N . ILE A 1 303 ? 0.952 -8.056 -12.293 1.00 86.25 303 ILE A N 1
ATOM 2274 C CA . ILE A 1 303 ? 0.583 -8.781 -11.069 1.00 86.25 303 ILE A CA 1
ATOM 2275 C C . ILE A 1 303 ? 1.101 -10.222 -11.119 1.00 86.25 303 ILE A C 1
ATOM 2277 O O . ILE A 1 303 ? 1.518 -10.769 -10.102 1.00 86.25 303 ILE A O 1
ATOM 2281 N N . THR A 1 304 ? 1.070 -10.848 -12.297 1.00 88.94 304 THR A N 1
ATOM 2282 C CA . THR A 1 304 ? 1.380 -12.280 -12.467 1.00 88.94 304 THR A CA 1
ATOM 2283 C C . THR A 1 304 ? 2.692 -12.550 -13.200 1.00 88.94 304 THR A C 1
ATOM 2285 O O . THR A 1 304 ? 3.182 -13.672 -13.149 1.00 88.94 304 THR A O 1
ATOM 2288 N N . GLY A 1 305 ? 3.244 -11.568 -13.916 1.00 87.62 305 GLY A N 1
ATOM 2289 C CA . GLY A 1 305 ? 4.383 -11.757 -14.824 1.00 87.62 305 GLY A CA 1
ATOM 2290 C C . GLY A 1 305 ? 4.029 -12.477 -16.124 1.00 87.62 305 GLY A C 1
ATOM 2291 O O . GLY A 1 305 ? 4.901 -12.712 -16.953 1.00 87.62 305 GLY A O 1
ATOM 2292 N N . ALA A 1 306 ? 2.757 -12.822 -16.339 1.00 88.25 306 ALA A N 1
ATOM 2293 C CA . ALA A 1 306 ? 2.339 -13.515 -17.547 1.00 88.25 306 ALA A CA 1
ATOM 2294 C C . ALA A 1 306 ? 2.371 -12.580 -18.761 1.00 88.25 306 ALA A C 1
ATOM 2296 O O . ALA A 1 306 ? 1.842 -11.466 -18.719 1.00 88.25 306 ALA A O 1
ATOM 2297 N N . VAL A 1 307 ? 2.925 -13.063 -19.872 1.00 89.19 307 VAL A N 1
ATOM 2298 C CA . VAL A 1 307 ? 2.806 -12.396 -21.171 1.00 89.19 307 VAL A CA 1
ATOM 2299 C C . VAL A 1 307 ? 1.340 -12.433 -21.607 1.00 89.19 307 VAL A C 1
ATOM 2301 O O . VAL A 1 307 ? 0.728 -13.496 -21.716 1.00 89.19 307 VAL A O 1
ATOM 2304 N N . ILE A 1 308 ? 0.757 -11.260 -21.835 1.00 88.44 308 ILE A N 1
ATOM 2305 C CA . ILE A 1 308 ? -0.627 -11.095 -22.267 1.00 88.44 308 ILE A CA 1
ATOM 2306 C C . ILE A 1 308 ? -0.661 -11.160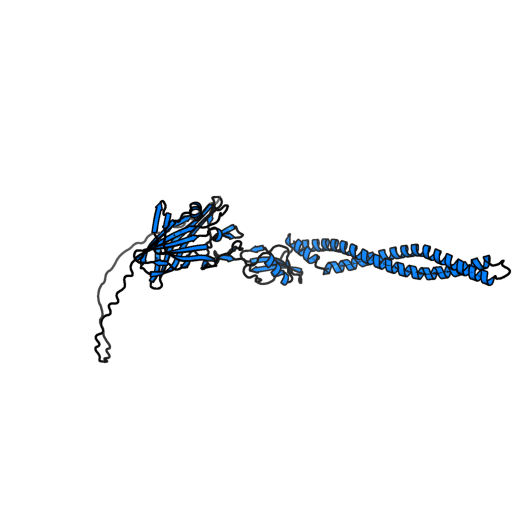 -23.793 1.00 88.44 308 ILE A C 1
ATOM 2308 O O . ILE A 1 308 ? -0.304 -10.206 -24.485 1.00 88.44 308 ILE A O 1
ATOM 2312 N N . GLY A 1 309 ? -1.129 -12.287 -24.323 1.00 84.38 309 GLY A N 1
ATOM 2313 C CA . GLY A 1 309 ? -1.172 -12.523 -25.763 1.00 84.38 309 GLY A CA 1
ATOM 2314 C C . GLY A 1 309 ? 0.194 -12.936 -26.313 1.00 84.38 309 GLY A C 1
ATOM 2315 O O . GLY A 1 309 ? 0.839 -13.824 -25.766 1.00 84.38 309 GLY A O 1
ATOM 2316 N N . GLY A 1 310 ? 0.615 -12.326 -27.421 1.00 79.69 310 GLY A N 1
ATOM 2317 C CA . GLY A 1 310 ? 1.889 -12.612 -28.083 1.00 79.69 310 GLY A CA 1
ATOM 2318 C C . GLY A 1 310 ? 2.513 -11.353 -28.678 1.00 79.69 310 GLY A C 1
ATOM 2319 O O . GLY A 1 310 ? 2.043 -10.243 -28.431 1.00 79.69 310 GLY A O 1
ATOM 2320 N N . LYS A 1 311 ? 3.564 -11.530 -29.482 1.00 83.38 311 LYS A N 1
ATOM 2321 C CA . LYS A 1 311 ? 4.263 -10.430 -30.160 1.00 83.38 311 LYS A CA 1
ATOM 2322 C C . LYS A 1 311 ? 3.297 -9.693 -31.093 1.00 83.38 311 LYS A C 1
ATOM 2324 O O . LYS A 1 311 ? 2.804 -10.280 -32.055 1.00 83.38 311 LYS A O 1
ATOM 2329 N N . SER A 1 312 ? 3.029 -8.417 -30.821 1.00 82.25 312 SER A N 1
ATOM 2330 C CA . SER A 1 312 ? 2.204 -7.579 -31.695 1.00 82.25 312 SER A CA 1
ATOM 2331 C C . SER A 1 312 ? 3.093 -6.641 -32.497 1.00 82.25 312 SER A C 1
ATOM 2333 O O . SER A 1 312 ? 3.811 -5.836 -31.913 1.00 82.25 312 SER A O 1
ATOM 2335 N N . ARG A 1 313 ? 3.030 -6.711 -33.830 1.00 76.25 313 ARG A N 1
ATOM 2336 C CA . ARG A 1 313 ? 3.757 -5.777 -34.703 1.00 76.25 313 ARG A CA 1
ATOM 2337 C C . ARG A 1 313 ? 3.263 -4.352 -34.478 1.00 76.25 313 ARG A C 1
ATOM 2339 O O . ARG A 1 313 ? 2.053 -4.114 -34.462 1.00 76.25 313 ARG A O 1
ATOM 2346 N N . VAL A 1 314 ? 4.193 -3.413 -34.351 1.00 72.38 314 VAL A N 1
ATOM 2347 C CA . VAL A 1 314 ? 3.893 -1.978 -34.297 1.00 72.38 314 VAL A CA 1
ATOM 2348 C C . VAL A 1 314 ? 4.234 -1.380 -35.657 1.00 72.38 314 VAL A C 1
ATOM 2350 O O . VAL A 1 314 ? 5.312 -1.620 -36.185 1.00 72.38 314 VAL A O 1
ATOM 2353 N N . ASN A 1 315 ? 3.305 -0.638 -36.260 1.00 63.09 315 ASN A N 1
ATOM 2354 C CA . ASN A 1 315 ? 3.490 -0.091 -37.604 1.00 63.09 315 ASN A CA 1
ATOM 2355 C C . ASN A 1 315 ? 4.118 1.312 -37.510 1.00 63.09 315 ASN A C 1
ATOM 2357 O O . ASN A 1 315 ? 3.399 2.285 -37.281 1.00 63.09 315 ASN A O 1
ATOM 2361 N N . VAL A 1 316 ? 5.447 1.416 -37.640 1.00 62.75 316 VAL A N 1
ATOM 2362 C CA . VAL A 1 316 ? 6.210 2.669 -37.430 1.00 62.75 316 VAL A CA 1
ATOM 2363 C C . VAL A 1 316 ? 6.992 3.067 -38.692 1.00 62.75 316 VAL A C 1
ATOM 2365 O O . VAL A 1 316 ? 8.195 3.323 -38.681 1.00 62.75 316 VAL A O 1
ATOM 2368 N N . THR A 1 317 ? 6.298 3.141 -39.827 1.00 58.12 317 THR A N 1
ATOM 2369 C CA . THR A 1 317 ? 6.897 3.095 -41.177 1.00 58.12 317 THR A CA 1
ATOM 2370 C C . THR A 1 317 ? 7.663 4.340 -41.658 1.00 58.12 317 THR A C 1
ATOM 2372 O O . THR A 1 317 ? 7.941 4.456 -42.846 1.00 58.12 317 THR A O 1
ATOM 2375 N N . ALA A 1 318 ? 8.048 5.267 -40.783 1.00 59.03 318 ALA A N 1
ATOM 2376 C CA . ALA A 1 318 ? 8.931 6.390 -41.138 1.00 59.03 318 ALA A CA 1
ATOM 2377 C C . ALA A 1 318 ? 10.176 6.431 -40.243 1.00 59.03 318 ALA A C 1
ATOM 2379 O O . ALA A 1 318 ? 11.294 6.440 -40.756 1.00 59.03 318 ALA A O 1
ATOM 2380 N N . CYS A 1 319 ? 9.988 6.335 -38.924 1.00 55.28 319 CYS A N 1
ATOM 2381 C CA . CYS A 1 319 ? 11.097 6.215 -37.978 1.00 55.28 319 CYS A CA 1
ATOM 2382 C C . CYS A 1 319 ? 11.936 4.950 -38.231 1.00 55.28 319 CYS A C 1
ATOM 2384 O O . CYS A 1 319 ? 13.161 5.019 -38.194 1.00 55.28 319 CYS A O 1
ATOM 2386 N N . GLU A 1 320 ? 11.317 3.803 -38.538 1.00 62.94 320 GLU A N 1
ATOM 2387 C CA . GLU A 1 320 ? 12.060 2.552 -38.766 1.00 62.94 320 GLU A CA 1
ATOM 2388 C C . GLU A 1 320 ? 13.050 2.665 -39.928 1.00 62.94 320 GLU A C 1
ATOM 2390 O O . GLU A 1 320 ? 14.198 2.238 -39.818 1.00 62.94 320 GLU A O 1
ATOM 2395 N N . ALA A 1 321 ? 12.634 3.291 -41.031 1.00 65.81 321 ALA A N 1
ATOM 2396 C CA . ALA A 1 321 ? 13.491 3.482 -42.196 1.00 65.81 321 ALA A CA 1
ATOM 2397 C C . ALA A 1 321 ? 14.674 4.415 -41.883 1.00 65.81 321 ALA A C 1
ATOM 2399 O O . ALA A 1 321 ? 15.809 4.145 -42.291 1.00 65.81 321 ALA A O 1
ATOM 2400 N N . GLU A 1 322 ? 14.422 5.485 -41.128 1.00 65.50 322 GLU A N 1
ATOM 2401 C CA . GLU A 1 322 ? 15.440 6.453 -40.725 1.00 65.50 322 GLU A CA 1
ATOM 2402 C C . GLU A 1 322 ? 16.431 5.849 -39.719 1.00 65.50 322 GLU A C 1
ATOM 2404 O O . GLU A 1 322 ? 17.643 5.913 -39.930 1.00 65.50 322 GLU A O 1
ATOM 2409 N N . CYS A 1 323 ? 15.944 5.166 -38.682 1.00 65.38 323 CYS A N 1
ATOM 2410 C CA . CYS A 1 323 ? 16.800 4.507 -37.699 1.00 65.38 323 CYS A CA 1
ATOM 2411 C C . CYS A 1 323 ? 17.606 3.354 -38.285 1.00 65.38 323 CYS A C 1
ATOM 2413 O O . CYS A 1 323 ? 18.768 3.173 -37.917 1.00 65.38 323 CYS A O 1
ATOM 2415 N N . LYS A 1 324 ? 17.031 2.601 -39.228 1.00 68.69 324 LYS A N 1
ATOM 2416 C CA . LYS A 1 324 ? 17.739 1.514 -39.903 1.00 68.69 324 LYS A CA 1
ATOM 2417 C C . LYS A 1 324 ? 18.914 2.080 -40.685 1.00 68.69 324 LYS A C 1
ATOM 2419 O O . LYS A 1 324 ? 20.043 1.647 -40.488 1.00 68.69 324 LYS A O 1
ATOM 2424 N N . THR A 1 325 ? 18.665 3.117 -41.480 1.00 66.62 325 THR A N 1
ATOM 2425 C CA . THR A 1 325 ? 19.700 3.787 -42.279 1.00 66.62 325 THR A CA 1
ATOM 2426 C C . THR A 1 325 ? 20.783 4.418 -41.392 1.00 66.62 325 THR A C 1
ATOM 2428 O O . THR A 1 325 ? 21.978 4.287 -41.667 1.00 66.62 325 THR A O 1
ATOM 2431 N N . ASN A 1 326 ? 20.395 5.058 -40.287 1.00 63.72 326 ASN A N 1
ATOM 2432 C CA . ASN A 1 326 ? 21.332 5.715 -39.373 1.00 63.72 326 ASN A CA 1
ATOM 2433 C C . ASN A 1 326 ? 22.196 4.717 -38.579 1.00 63.72 326 ASN A C 1
ATOM 2435 O O . ASN A 1 326 ? 23.396 4.941 -38.426 1.00 63.72 326 ASN A O 1
ATOM 2439 N N . CYS A 1 327 ? 21.638 3.597 -38.111 1.00 64.44 327 CYS A N 1
ATOM 2440 C CA . CYS A 1 327 ? 22.423 2.574 -37.410 1.00 64.44 327 CYS A CA 1
ATOM 2441 C C . CYS A 1 327 ? 23.262 1.716 -38.364 1.00 64.44 327 CYS A C 1
ATOM 2443 O O . CYS A 1 327 ? 24.402 1.397 -38.033 1.00 64.44 327 CYS A O 1
ATOM 2445 N N . GLU A 1 328 ? 22.770 1.399 -39.571 1.00 64.75 328 GLU A N 1
ATOM 2446 C CA . GLU A 1 328 ? 23.568 0.699 -40.592 1.00 64.75 328 GLU A CA 1
ATOM 2447 C C . GLU A 1 328 ? 24.817 1.506 -40.968 1.00 64.75 328 GLU A C 1
ATOM 2449 O O . GLU A 1 328 ? 25.869 0.929 -41.233 1.00 64.75 328 GLU A O 1
ATOM 2454 N N . THR A 1 329 ? 24.727 2.837 -40.972 1.00 64.88 329 THR A N 1
ATOM 2455 C CA . THR A 1 329 ? 25.856 3.708 -41.322 1.00 64.88 329 THR A CA 1
ATOM 2456 C C . THR A 1 329 ? 26.803 3.955 -40.148 1.00 64.88 329 THR A C 1
ATOM 2458 O O . THR A 1 329 ? 28.020 3.900 -40.344 1.00 64.88 329 THR A O 1
ATOM 2461 N N . LYS A 1 330 ? 26.282 4.185 -38.935 1.00 61.91 330 LYS A N 1
ATOM 2462 C CA . LYS A 1 330 ? 27.093 4.537 -37.759 1.00 61.91 330 LYS A CA 1
ATOM 2463 C C . LYS A 1 330 ? 27.808 3.342 -37.122 1.00 61.91 330 LYS A C 1
ATOM 2465 O O . LYS A 1 330 ? 29.030 3.370 -37.005 1.00 61.91 330 LYS A O 1
ATOM 2470 N N . ASP A 1 331 ? 27.092 2.266 -36.798 1.00 61.47 331 ASP A N 1
ATOM 2471 C CA . ASP A 1 331 ? 27.701 1.089 -36.159 1.00 61.47 331 ASP A CA 1
ATOM 2472 C C . ASP A 1 331 ? 28.696 0.393 -37.079 1.00 61.47 331 ASP A C 1
ATOM 2474 O O . ASP A 1 331 ? 29.724 -0.119 -36.637 1.00 61.47 331 ASP A O 1
ATOM 2478 N N . LEU A 1 332 ? 28.408 0.381 -38.383 1.00 60.62 332 LEU A N 1
ATOM 2479 C CA . LEU A 1 332 ? 29.319 -0.186 -39.363 1.00 60.62 332 LEU A CA 1
ATOM 2480 C C . LEU A 1 332 ? 30.610 0.634 -39.462 1.00 60.62 332 LEU A C 1
ATOM 2482 O O . LEU A 1 332 ? 31.660 0.045 -39.704 1.00 60.62 332 LEU A O 1
ATOM 2486 N N . ALA A 1 333 ? 30.560 1.957 -39.284 1.00 65.44 333 ALA A N 1
ATOM 2487 C CA . ALA A 1 333 ? 31.748 2.807 -39.281 1.00 65.44 333 ALA A CA 1
ATOM 2488 C C . ALA A 1 333 ? 32.600 2.591 -38.018 1.00 65.44 333 ALA A C 1
ATOM 2490 O O . ALA A 1 333 ? 33.805 2.359 -38.140 1.00 65.44 333 ALA A O 1
ATOM 2491 N N . ASP A 1 334 ? 31.973 2.574 -36.840 1.00 61.25 334 ASP A N 1
ATOM 2492 C CA . ASP A 1 334 ? 32.664 2.432 -35.552 1.00 61.25 334 ASP A CA 1
ATOM 2493 C C . ASP A 1 334 ? 33.232 1.006 -35.368 1.00 61.25 334 ASP A C 1
ATOM 2495 O O . ASP A 1 334 ? 34.420 0.835 -35.085 1.00 61.25 334 ASP A O 1
ATOM 2499 N N . CYS A 1 335 ? 32.451 -0.039 -35.679 1.00 57.94 335 CYS A N 1
ATOM 2500 C CA . CYS A 1 335 ? 32.912 -1.436 -35.663 1.00 57.94 335 CYS A CA 1
ATOM 2501 C C . CYS A 1 335 ? 34.038 -1.690 -36.678 1.00 57.94 335 CYS A C 1
ATOM 2503 O O . CYS A 1 335 ? 34.996 -2.412 -36.390 1.00 57.94 335 CYS A O 1
ATOM 2505 N N . LYS A 1 336 ? 33.977 -1.074 -37.870 1.00 60.62 336 LYS A N 1
ATOM 2506 C CA . LYS A 1 336 ? 35.092 -1.128 -38.828 1.00 60.62 336 LYS A CA 1
ATOM 2507 C C . LYS A 1 336 ? 36.338 -0.463 -38.272 1.00 60.62 336 LYS A C 1
ATOM 2509 O O . LYS A 1 336 ? 37.418 -0.999 -38.490 1.00 60.62 336 LYS A O 1
ATOM 2514 N N . ALA A 1 337 ? 36.218 0.677 -37.596 1.00 66.44 337 ALA A N 1
ATOM 2515 C CA . ALA A 1 337 ? 37.370 1.369 -37.030 1.00 66.44 337 ALA A CA 1
ATOM 2516 C C . ALA A 1 337 ? 38.082 0.499 -35.978 1.00 66.44 337 ALA A C 1
ATOM 2518 O O . ALA A 1 337 ? 39.296 0.304 -36.067 1.00 66.44 337 ALA A O 1
ATOM 2519 N N . GLU A 1 338 ? 37.331 -0.112 -35.058 1.00 58.09 338 GLU A N 1
ATOM 2520 C CA . GLU A 1 338 ? 37.881 -1.001 -34.023 1.00 58.09 338 GLU A CA 1
ATOM 2521 C C . GLU A 1 338 ? 38.429 -2.320 -34.589 1.00 58.09 338 GLU A C 1
ATOM 2523 O O . GLU A 1 338 ? 39.542 -2.739 -34.255 1.00 58.09 338 GLU A O 1
ATOM 2528 N N . CYS A 1 339 ? 37.686 -2.969 -35.493 1.00 60.22 339 CYS A N 1
ATOM 2529 C CA . CYS A 1 339 ? 38.118 -4.206 -36.146 1.00 60.22 339 CYS A CA 1
ATOM 2530 C C . CYS A 1 339 ? 39.383 -3.989 -36.984 1.00 60.22 339 CYS A C 1
ATOM 2532 O O . CYS A 1 339 ? 40.305 -4.806 -36.935 1.00 60.22 339 CYS A O 1
ATOM 2534 N N . LYS A 1 340 ? 39.477 -2.862 -37.704 1.00 66.25 340 LYS A N 1
ATOM 2535 C CA . LYS A 1 340 ? 40.684 -2.515 -38.459 1.00 66.25 340 LYS A CA 1
ATOM 2536 C C . LYS A 1 340 ? 41.871 -2.251 -37.538 1.00 66.25 340 LYS A C 1
ATOM 2538 O O . LYS A 1 340 ? 42.964 -2.735 -37.831 1.00 66.25 340 LYS A O 1
ATOM 2543 N N . ALA A 1 341 ? 41.675 -1.556 -36.417 1.00 62.03 341 ALA A N 1
ATOM 2544 C CA . ALA A 1 341 ? 42.739 -1.304 -35.447 1.00 62.03 341 ALA A CA 1
ATOM 2545 C C . ALA A 1 341 ? 43.312 -2.615 -34.871 1.00 62.03 341 ALA A C 1
ATOM 2547 O O . ALA A 1 341 ? 44.522 -2.835 -34.914 1.00 62.03 341 ALA A O 1
ATOM 2548 N N . ASN A 1 342 ? 42.446 -3.532 -34.429 1.00 57.62 342 ASN A N 1
ATOM 2549 C CA . ASN A 1 342 ? 42.864 -4.810 -33.843 1.00 57.62 342 ASN A CA 1
ATOM 2550 C C . ASN A 1 342 ? 43.395 -5.811 -34.885 1.00 57.62 342 ASN A C 1
ATOM 2552 O O . ASN A 1 342 ? 44.386 -6.507 -34.645 1.00 57.62 342 ASN A O 1
ATOM 2556 N N . GLY A 1 343 ? 42.776 -5.867 -36.066 1.00 63.88 343 GLY A N 1
ATOM 2557 C CA . GLY A 1 343 ? 43.190 -6.740 -37.163 1.00 63.88 343 GLY A CA 1
ATOM 2558 C C . GLY A 1 343 ? 44.556 -6.367 -37.747 1.00 63.88 343 GLY A C 1
ATOM 2559 O O . GLY A 1 343 ? 45.348 -7.254 -38.068 1.00 63.88 343 GLY A O 1
ATOM 2560 N N . THR A 1 344 ? 44.878 -5.070 -37.801 1.00 60.22 344 THR A N 1
ATOM 2561 C CA . THR A 1 344 ? 46.190 -4.576 -38.256 1.00 60.22 344 THR A CA 1
ATOM 2562 C C . THR A 1 344 ? 47.310 -5.019 -37.308 1.00 60.22 344 THR A C 1
ATOM 2564 O O . THR A 1 344 ? 48.341 -5.504 -37.769 1.00 60.22 344 THR A O 1
ATOM 2567 N N . ILE A 1 345 ? 47.086 -4.973 -35.986 1.00 60.31 345 ILE A N 1
ATOM 2568 C CA . ILE A 1 345 ? 48.066 -5.415 -34.974 1.00 60.31 345 ILE A CA 1
ATOM 2569 C C . ILE A 1 345 ? 48.416 -6.906 -35.147 1.00 60.31 345 ILE A C 1
ATOM 2571 O O . ILE A 1 345 ? 49.592 -7.277 -35.147 1.00 60.31 345 ILE A O 1
ATOM 2575 N N . GLY A 1 346 ? 47.411 -7.767 -35.348 1.00 61.91 346 GLY A N 1
ATOM 2576 C CA . GLY A 1 346 ? 47.621 -9.204 -35.561 1.00 61.91 346 GLY A CA 1
ATOM 2577 C C . GLY A 1 346 ? 48.256 -9.544 -36.917 1.00 61.91 346 GLY A C 1
ATOM 2578 O O . GLY A 1 346 ? 49.095 -10.446 -37.002 1.00 61.91 346 GLY A O 1
ATOM 2579 N N . CYS A 1 347 ? 47.890 -8.812 -37.975 1.00 62.50 347 CYS A N 1
ATOM 2580 C CA . CYS A 1 347 ? 48.414 -9.032 -39.324 1.00 62.50 347 CYS A CA 1
ATOM 2581 C C . CYS A 1 347 ? 49.888 -8.618 -39.431 1.00 62.50 347 CYS A C 1
ATOM 2583 O O . CYS A 1 347 ? 50.705 -9.421 -39.883 1.00 62.50 347 CYS A O 1
ATOM 2585 N N . SER A 1 348 ? 50.260 -7.437 -38.919 1.00 60.97 348 SER A N 1
ATOM 2586 C CA . SER A 1 348 ? 51.648 -6.958 -38.941 1.00 60.97 348 SER A CA 1
ATOM 2587 C C . SER A 1 348 ? 52.591 -7.853 -38.127 1.00 60.97 348 SER A C 1
ATOM 2589 O O . SER A 1 348 ? 53.703 -8.126 -38.573 1.00 60.97 348 SER A O 1
ATOM 2591 N N . ALA A 1 349 ? 52.145 -8.410 -36.993 1.00 65.62 349 ALA A N 1
ATOM 2592 C CA . ALA A 1 349 ? 52.950 -9.362 -36.217 1.00 65.62 349 ALA A CA 1
ATOM 2593 C C . ALA A 1 349 ? 53.234 -10.670 -36.987 1.00 65.62 349 ALA A C 1
ATOM 2595 O O . ALA A 1 349 ? 54.349 -11.200 -36.952 1.00 65.62 349 ALA A O 1
ATOM 2596 N N . LYS A 1 350 ? 52.240 -11.188 -37.723 1.00 64.12 350 LYS A N 1
ATOM 2597 C CA . LYS A 1 350 ? 52.379 -12.409 -38.534 1.00 64.12 350 LYS A CA 1
ATOM 2598 C C . LYS A 1 350 ? 53.173 -12.161 -39.822 1.00 64.12 350 LYS A C 1
ATOM 2600 O O . LYS A 1 350 ? 53.974 -13.012 -40.214 1.00 64.12 350 LYS A O 1
ATOM 2605 N N . ALA A 1 351 ? 53.000 -10.991 -40.435 1.00 60.03 351 ALA A N 1
ATOM 2606 C CA . ALA A 1 351 ? 53.787 -10.515 -41.567 1.00 60.03 351 ALA A CA 1
ATOM 2607 C C . ALA A 1 351 ? 55.270 -10.364 -41.199 1.00 60.03 351 ALA A C 1
ATOM 2609 O O . ALA A 1 351 ? 56.128 -10.902 -41.897 1.00 60.03 351 ALA A O 1
ATOM 2610 N N . ASP A 1 352 ? 55.576 -9.742 -40.058 1.00 65.19 352 ASP A N 1
ATOM 2611 C CA . ASP A 1 352 ? 56.948 -9.578 -39.569 1.00 65.19 352 ASP A CA 1
ATOM 2612 C C . ASP A 1 352 ? 57.640 -10.930 -39.322 1.00 65.19 352 ASP A C 1
ATOM 2614 O O . ASP A 1 352 ? 58.805 -11.109 -39.692 1.00 65.19 352 ASP A O 1
ATOM 2618 N N . ALA A 1 353 ? 56.930 -11.910 -38.753 1.00 67.25 353 ALA A N 1
ATOM 2619 C CA . ALA A 1 353 ? 57.459 -13.258 -38.532 1.00 67.25 353 ALA A CA 1
ATOM 2620 C C . ALA A 1 353 ? 57.741 -14.007 -39.851 1.00 67.25 353 ALA A C 1
ATOM 2622 O O . ALA A 1 353 ? 58.792 -14.648 -39.999 1.00 67.25 353 ALA A O 1
ATOM 2623 N N . ASN A 1 354 ? 56.838 -13.894 -40.830 1.00 64.50 354 ASN A N 1
ATOM 2624 C CA . ASN A 1 354 ? 56.977 -14.556 -42.126 1.00 64.50 354 ASN A CA 1
ATOM 2625 C C . ASN A 1 354 ? 58.087 -13.907 -42.973 1.00 64.50 354 ASN A C 1
ATOM 2627 O O . ASN A 1 354 ? 58.954 -14.607 -43.497 1.00 64.50 354 ASN A O 1
ATOM 2631 N N . CYS A 1 355 ? 58.139 -12.571 -43.012 1.00 67.38 355 CYS A N 1
ATOM 2632 C CA . CYS A 1 355 ? 59.192 -11.816 -43.692 1.00 67.38 355 CYS A CA 1
ATOM 2633 C C . CYS A 1 355 ? 60.574 -12.092 -43.098 1.00 67.38 355 CYS A C 1
ATOM 2635 O O . CYS A 1 355 ? 61.540 -12.286 -43.834 1.00 67.38 355 CYS A O 1
ATOM 2637 N N . ASN A 1 356 ? 60.685 -12.172 -41.769 1.00 66.75 356 ASN A N 1
ATOM 2638 C CA . ASN A 1 356 ? 61.956 -12.494 -41.129 1.00 66.75 356 ASN A CA 1
ATOM 2639 C C . ASN A 1 356 ? 62.436 -13.903 -41.516 1.00 66.75 356 ASN A C 1
ATOM 2641 O O . ASN A 1 356 ? 63.617 -14.095 -41.794 1.00 66.75 356 ASN A O 1
ATOM 2645 N N . THR A 1 357 ? 61.525 -14.875 -41.591 1.00 71.06 357 THR A N 1
ATOM 2646 C CA . THR A 1 357 ? 61.848 -16.249 -42.003 1.00 71.06 357 THR A CA 1
ATOM 2647 C C . THR A 1 357 ? 62.289 -16.309 -43.468 1.00 71.06 357 THR A C 1
ATOM 2649 O O . THR A 1 357 ? 63.378 -16.804 -43.753 1.00 71.06 357 THR A O 1
ATOM 2652 N N . GLN A 1 358 ? 61.505 -15.736 -44.389 1.00 68.75 358 GLN A N 1
ATOM 2653 C CA . GLN A 1 358 ? 61.804 -15.762 -45.826 1.00 68.75 358 GLN A CA 1
ATOM 2654 C C . GLN A 1 358 ? 63.109 -15.036 -46.171 1.00 68.75 358 GLN A C 1
ATOM 2656 O O . GLN A 1 358 ? 63.936 -15.572 -46.915 1.00 68.75 358 GLN A O 1
ATOM 2661 N N . CYS A 1 359 ? 63.340 -13.856 -45.587 1.00 69.19 359 CYS A N 1
ATOM 2662 C CA . CYS A 1 359 ? 64.572 -13.109 -45.818 1.00 69.19 359 CYS A CA 1
ATOM 2663 C C . CYS A 1 359 ? 65.803 -13.856 -45.295 1.00 69.19 359 CYS A C 1
ATOM 2665 O O . CYS A 1 359 ? 66.813 -13.914 -45.993 1.00 69.19 359 CYS A O 1
ATOM 2667 N N . ASN A 1 360 ? 65.728 -14.485 -44.115 1.00 67.44 360 ASN A N 1
ATOM 2668 C CA . ASN A 1 360 ? 66.853 -15.259 -43.578 1.00 67.44 360 ASN A CA 1
ATOM 2669 C C . ASN A 1 360 ? 67.226 -16.439 -44.490 1.00 67.44 360 ASN A C 1
ATOM 2671 O O . ASN A 1 360 ? 68.410 -16.654 -44.757 1.00 67.44 360 ASN A O 1
ATOM 2675 N N . THR A 1 361 ? 66.242 -17.177 -45.007 1.00 66.94 361 THR A N 1
ATOM 2676 C CA . THR A 1 361 ? 66.495 -18.315 -45.902 1.00 66.94 361 THR A CA 1
ATOM 2677 C C . THR A 1 361 ? 67.048 -17.871 -47.259 1.00 66.94 361 THR A C 1
ATOM 2679 O O . THR A 1 361 ? 68.044 -18.426 -47.723 1.00 66.94 361 THR A O 1
ATOM 2682 N N . SER A 1 362 ? 66.454 -16.843 -47.879 1.00 68.06 362 SER A N 1
ATOM 2683 C CA . SER A 1 362 ? 66.864 -16.380 -49.212 1.00 68.06 362 SER A CA 1
ATOM 2684 C C . SER A 1 362 ? 68.253 -15.734 -49.216 1.00 68.06 362 SER A C 1
ATOM 2686 O O . SER A 1 362 ? 69.026 -15.949 -50.149 1.00 68.06 362 SER A O 1
ATOM 2688 N N . LEU A 1 363 ? 68.592 -14.960 -48.178 1.00 67.81 363 LEU A N 1
ATOM 2689 C CA . LEU A 1 363 ? 69.885 -14.273 -48.088 1.00 67.81 363 LEU A CA 1
ATOM 2690 C C . LEU A 1 363 ? 71.030 -15.210 -47.731 1.00 67.81 363 LEU A C 1
ATOM 2692 O O . LEU A 1 363 ? 72.132 -15.041 -48.242 1.00 67.81 363 LEU A O 1
ATOM 2696 N N . THR A 1 364 ? 70.782 -16.220 -46.896 1.00 66.00 364 THR A N 1
ATOM 2697 C CA . THR A 1 364 ? 71.817 -17.209 -46.567 1.00 66.00 364 THR A CA 1
ATOM 2698 C C . THR A 1 364 ? 72.282 -17.931 -47.831 1.00 66.00 364 THR A C 1
ATOM 2700 O O . THR A 1 364 ? 73.484 -18.041 -48.063 1.00 66.00 364 THR A O 1
ATOM 2703 N N . ALA A 1 365 ? 71.344 -18.337 -48.693 1.00 68.56 365 ALA A N 1
ATOM 2704 C CA . ALA A 1 365 ? 71.657 -19.011 -49.949 1.00 68.56 365 ALA A CA 1
ATOM 2705 C C . ALA A 1 365 ? 72.354 -18.089 -50.969 1.00 68.56 365 ALA A C 1
ATOM 2707 O O . ALA A 1 365 ? 73.338 -18.495 -51.592 1.00 68.56 365 ALA A O 1
ATOM 2708 N N . SER A 1 366 ? 71.879 -16.847 -51.138 1.00 69.44 366 SER A N 1
ATOM 2709 C CA . SER A 1 366 ? 72.446 -15.922 -52.130 1.00 69.44 366 SER A CA 1
ATOM 2710 C C . SER A 1 366 ? 73.824 -15.385 -51.725 1.00 69.44 366 SER A C 1
ATOM 2712 O O . SER A 1 366 ? 74.737 -15.354 -52.556 1.00 69.44 366 SER A O 1
ATOM 2714 N N . CYS A 1 367 ? 74.016 -15.033 -50.450 1.00 68.75 367 CYS A N 1
ATOM 2715 C CA . CYS A 1 367 ? 75.298 -14.558 -49.929 1.00 68.75 367 CYS A CA 1
ATOM 2716 C C . CYS A 1 367 ? 76.366 -15.654 -49.940 1.00 68.75 367 CYS A C 1
ATOM 2718 O O . CYS A 1 367 ? 77.511 -15.395 -50.297 1.00 68.75 367 CYS A O 1
ATOM 2720 N N . GLU A 1 368 ? 76.005 -16.894 -49.610 1.00 71.00 368 GLU A N 1
ATOM 2721 C CA . GLU A 1 368 ? 76.938 -18.022 -49.636 1.00 71.00 368 GLU A CA 1
ATOM 2722 C C . GLU A 1 368 ? 77.459 -18.319 -51.048 1.00 71.00 368 GLU A C 1
ATOM 2724 O O . GLU A 1 368 ? 78.661 -18.514 -51.234 1.00 71.00 368 GLU A O 1
ATOM 2729 N N . ALA A 1 369 ? 76.586 -18.276 -52.057 1.00 72.19 369 ALA A N 1
ATOM 2730 C CA . ALA A 1 369 ? 76.984 -18.460 -53.449 1.00 72.19 369 ALA A CA 1
ATOM 2731 C C . ALA A 1 369 ? 77.901 -17.330 -53.950 1.00 72.19 369 ALA A C 1
ATOM 2733 O O . ALA A 1 369 ? 78.908 -17.594 -54.612 1.00 72.19 369 ALA A O 1
ATOM 2734 N N . ARG A 1 370 ? 77.577 -16.074 -53.614 1.00 72.88 370 ARG A N 1
ATOM 2735 C CA . ARG A 1 370 ? 78.359 -14.902 -54.027 1.00 72.88 370 ARG A CA 1
ATOM 2736 C C . ARG A 1 370 ? 79.738 -14.874 -53.367 1.00 72.88 370 ARG A C 1
ATOM 2738 O O . ARG A 1 370 ? 80.747 -14.796 -54.068 1.00 72.88 370 ARG A O 1
ATOM 2745 N N . CYS A 1 371 ? 79.791 -15.021 -52.046 1.00 73.81 371 CYS A N 1
ATOM 2746 C CA . CYS A 1 371 ? 81.041 -14.972 -51.291 1.00 73.81 371 CYS A CA 1
ATOM 2747 C C . CYS A 1 371 ? 82.000 -16.102 -51.673 1.00 73.81 371 CYS A C 1
ATOM 2749 O O . CYS A 1 371 ? 83.208 -15.882 -51.747 1.00 73.81 371 CYS A O 1
ATOM 2751 N N . LYS A 1 372 ? 81.478 -17.290 -52.007 1.00 73.50 372 LYS A N 1
ATOM 2752 C CA . LYS A 1 372 ? 82.301 -18.422 -52.459 1.00 73.50 372 LYS A CA 1
ATOM 2753 C C . LYS A 1 372 ? 83.051 -18.126 -53.752 1.00 73.50 372 LYS A C 1
ATOM 2755 O O . LYS A 1 372 ? 84.183 -18.576 -53.919 1.00 73.50 372 LYS A O 1
ATOM 2760 N N . ASN A 1 373 ? 82.448 -17.355 -54.649 1.00 70.50 373 ASN A N 1
ATOM 2761 C CA . ASN A 1 373 ? 83.103 -16.938 -55.883 1.00 70.50 373 ASN A CA 1
ATOM 2762 C C . ASN A 1 373 ? 84.122 -15.816 -55.632 1.00 70.50 373 ASN A C 1
ATOM 2764 O O . ASN A 1 373 ? 85.239 -15.894 -56.141 1.00 70.50 373 ASN A O 1
ATOM 2768 N N . GLU A 1 374 ? 83.779 -14.817 -54.815 1.00 71.12 374 GLU A N 1
ATOM 2769 C CA . GLU A 1 374 ? 84.667 -13.685 -54.507 1.00 71.12 374 GLU A CA 1
ATOM 2770 C C . GLU A 1 374 ? 85.924 -14.123 -53.730 1.00 71.12 374 GLU A C 1
ATOM 2772 O O . GLU A 1 374 ? 87.041 -13.762 -54.111 1.00 71.12 374 GLU A O 1
ATOM 2777 N N . ALA A 1 375 ? 85.773 -14.974 -52.708 1.00 73.94 375 ALA A N 1
ATOM 2778 C CA . ALA A 1 375 ? 86.887 -15.507 -51.920 1.00 73.94 375 ALA A CA 1
ATOM 2779 C C . ALA A 1 375 ? 87.865 -16.319 -52.785 1.00 73.94 375 ALA A C 1
ATOM 2781 O O . ALA A 1 375 ? 89.080 -16.135 -52.703 1.00 73.94 375 ALA A O 1
ATOM 2782 N N . LYS A 1 376 ? 87.335 -17.156 -53.685 1.00 72.06 376 LYS A N 1
ATOM 2783 C CA . LYS A 1 376 ? 88.134 -17.983 -54.598 1.00 72.06 376 LYS A CA 1
ATOM 2784 C C . LYS A 1 376 ? 88.978 -17.145 -55.563 1.00 72.06 376 LYS A C 1
ATOM 2786 O O . LYS A 1 376 ? 90.127 -17.490 -55.835 1.00 72.06 376 LYS A O 1
ATOM 2791 N N . VAL A 1 377 ? 88.431 -16.041 -56.077 1.00 73.19 377 VAL A N 1
ATOM 2792 C CA . VAL A 1 377 ? 89.146 -15.130 -56.991 1.00 73.19 377 VAL A CA 1
ATOM 2793 C C . VAL A 1 377 ? 90.184 -14.288 -56.235 1.00 73.19 377 VAL A C 1
ATOM 2795 O O . VAL A 1 377 ? 91.335 -14.179 -56.668 1.00 73.19 377 VAL A O 1
ATOM 2798 N N . GLY A 1 378 ? 89.813 -13.737 -55.075 1.00 70.31 378 GLY A N 1
ATOM 2799 C CA . GLY A 1 378 ? 90.697 -12.892 -54.268 1.00 70.31 378 GLY A CA 1
ATOM 2800 C C . GLY A 1 378 ? 91.892 -13.650 -53.680 1.00 70.31 378 GLY A C 1
ATOM 2801 O O . GLY A 1 378 ? 93.028 -13.177 -53.756 1.00 70.31 378 GLY A O 1
ATOM 2802 N N . CYS A 1 379 ? 91.668 -14.854 -53.151 1.00 72.38 379 CYS A N 1
ATOM 2803 C CA . CYS A 1 379 ? 92.719 -15.657 -52.522 1.00 72.38 379 CYS A CA 1
ATOM 2804 C C . CYS A 1 379 ? 93.655 -16.331 -53.528 1.00 72.38 379 CYS A C 1
ATOM 2806 O O . CYS A 1 379 ? 94.854 -16.435 -53.266 1.00 72.38 379 CYS A O 1
ATOM 2808 N N . ALA A 1 380 ? 93.158 -16.705 -54.714 1.00 70.75 380 ALA A N 1
ATOM 2809 C CA . ALA A 1 380 ? 94.015 -17.180 -55.801 1.00 70.75 380 ALA A CA 1
ATOM 2810 C C . ALA A 1 380 ? 95.057 -16.129 -56.222 1.00 70.75 380 ALA A C 1
ATOM 2812 O O . ALA A 1 380 ? 96.179 -16.487 -56.573 1.00 70.75 380 ALA A O 1
ATOM 2813 N N . THR A 1 381 ? 94.696 -14.845 -56.138 1.00 69.94 381 THR A N 1
ATOM 2814 C CA . THR A 1 381 ? 95.587 -13.722 -56.454 1.00 69.94 381 THR A CA 1
ATOM 2815 C C . THR A 1 381 ? 96.584 -13.457 -55.321 1.00 69.94 381 THR A C 1
ATOM 2817 O O . THR A 1 381 ? 97.773 -13.295 -55.582 1.00 69.94 381 THR A O 1
ATOM 2820 N N . LYS A 1 382 ? 96.134 -13.470 -54.057 1.00 71.94 382 LYS A N 1
ATOM 2821 C CA . LYS A 1 382 ? 96.991 -13.207 -52.882 1.00 71.94 382 LYS A CA 1
ATOM 2822 C C . LYS A 1 382 ? 98.047 -14.288 -52.634 1.00 71.94 382 LYS A C 1
ATOM 2824 O O . LYS A 1 382 ? 99.198 -13.958 -52.385 1.00 71.94 382 LYS A O 1
ATOM 2829 N N . CYS A 1 383 ? 97.686 -15.565 -52.749 1.00 72.94 383 CYS A N 1
ATOM 2830 C CA . CYS A 1 383 ? 98.609 -16.682 -52.506 1.00 72.94 383 CYS A CA 1
ATOM 2831 C C . CYS A 1 383 ? 99.473 -17.035 -53.736 1.00 72.94 383 CYS A C 1
ATOM 2833 O O . CYS A 1 383 ? 100.125 -18.079 -53.771 1.00 72.94 383 CYS A O 1
ATOM 2835 N N . ALA A 1 384 ? 99.466 -16.218 -54.797 1.00 69.88 384 ALA A N 1
ATOM 2836 C CA . ALA A 1 384 ? 100.151 -16.543 -56.046 1.00 69.88 384 ALA A CA 1
ATOM 2837 C C . ALA A 1 384 ? 101.689 -16.590 -55.909 1.00 69.88 384 ALA A C 1
ATOM 2839 O O . ALA A 1 384 ? 102.317 -17.366 -56.635 1.00 69.88 384 ALA A O 1
ATOM 2840 N N . THR A 1 385 ? 102.271 -15.827 -54.973 1.00 64.62 385 THR A N 1
ATOM 2841 C CA . THR A 1 385 ? 103.723 -15.604 -54.813 1.00 64.62 385 THR A CA 1
ATOM 2842 C C . THR A 1 385 ? 104.411 -16.456 -53.735 1.00 64.62 385 THR A C 1
ATOM 2844 O O . THR A 1 385 ? 105.630 -16.377 -53.608 1.00 64.62 385 THR A O 1
ATOM 2847 N N . GLU A 1 386 ? 103.685 -17.272 -52.963 1.00 62.81 386 GLU A N 1
ATOM 2848 C CA . GLU A 1 386 ? 104.294 -18.148 -51.946 1.00 62.81 386 GLU A CA 1
ATOM 2849 C C . GLU A 1 386 ? 104.890 -19.427 -52.568 1.00 62.81 386 GLU A C 1
ATOM 2851 O O . GLU A 1 386 ? 104.227 -20.124 -53.341 1.00 62.81 386 GLU A O 1
ATOM 2856 N N . LEU A 1 387 ? 106.155 -19.734 -52.240 1.00 55.09 387 LEU A N 1
ATOM 2857 C CA . LEU A 1 387 ? 106.940 -20.823 -52.853 1.00 55.09 387 LEU A CA 1
ATOM 2858 C C . LEU A 1 387 ? 106.875 -22.164 -52.097 1.00 55.09 387 LEU A C 1
ATOM 2860 O O . LEU A 1 387 ? 107.182 -23.200 -52.682 1.00 55.09 387 LEU A O 1
ATOM 2864 N N . LEU A 1 388 ? 106.432 -22.176 -50.838 1.00 55.75 388 LEU A N 1
ATOM 2865 C CA . LEU A 1 388 ? 106.171 -23.387 -50.051 1.00 55.75 388 LEU A CA 1
ATOM 2866 C C . LEU A 1 388 ? 104.835 -23.201 -49.310 1.00 55.75 388 LEU A C 1
ATOM 2868 O O . LEU A 1 388 ? 104.591 -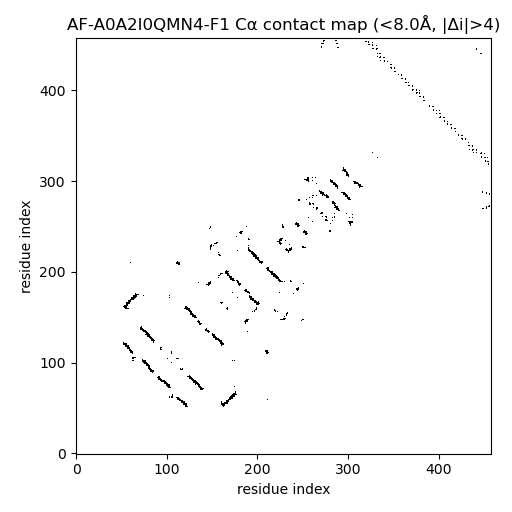22.126 -48.777 1.00 55.75 388 LEU A O 1
ATOM 2872 N N . ASN A 1 389 ? 103.978 -24.230 -49.299 1.00 60.59 389 ASN A N 1
ATOM 2873 C CA . ASN A 1 389 ? 102.646 -24.269 -48.649 1.00 60.59 389 ASN A CA 1
ATOM 2874 C C . ASN A 1 389 ? 101.510 -23.456 -49.314 1.00 60.59 389 ASN A C 1
ATOM 2876 O O . ASN A 1 389 ? 100.508 -23.117 -48.688 1.00 60.59 389 ASN A O 1
ATOM 2880 N N . LYS A 1 390 ? 101.595 -23.234 -50.631 1.00 66.94 390 LYS A N 1
ATOM 2881 C CA . LYS A 1 390 ? 100.592 -22.506 -51.438 1.00 66.94 390 LYS A CA 1
ATOM 2882 C C . LYS A 1 390 ? 99.161 -23.068 -51.360 1.00 66.94 390 LYS A C 1
ATOM 2884 O O . LYS A 1 390 ? 98.195 -22.313 -51.470 1.00 66.94 390 LYS A O 1
ATOM 2889 N N . ALA A 1 391 ? 99.016 -24.383 -51.192 1.00 72.75 391 ALA A N 1
ATOM 2890 C CA . ALA A 1 391 ? 97.712 -25.024 -51.017 1.00 72.75 391 ALA A CA 1
ATOM 2891 C C . ALA A 1 391 ? 97.080 -24.661 -49.662 1.00 72.75 391 ALA A C 1
ATOM 2893 O O . ALA A 1 391 ? 95.896 -24.326 -49.619 1.00 72.75 391 ALA A O 1
ATOM 2894 N N . ASP A 1 392 ? 97.887 -24.633 -48.601 1.00 76.25 392 ASP A N 1
ATOM 2895 C CA . ASP A 1 392 ? 97.444 -24.281 -47.251 1.00 76.25 392 ASP A CA 1
ATOM 2896 C C . ASP A 1 392 ? 97.133 -22.782 -47.143 1.00 76.25 392 ASP A C 1
ATOM 2898 O O . ASP A 1 392 ? 96.100 -22.417 -46.585 1.00 76.25 392 ASP A O 1
ATOM 2902 N N . CYS A 1 393 ? 97.939 -21.911 -47.771 1.00 73.94 393 CYS A N 1
ATOM 2903 C CA . CYS A 1 393 ? 97.629 -20.477 -47.894 1.00 73.94 393 CYS A CA 1
ATOM 2904 C C . CYS A 1 393 ? 96.266 -20.260 -48.550 1.00 73.94 393 CYS A C 1
ATOM 2906 O O . CYS A 1 393 ? 95.434 -19.506 -48.045 1.00 73.94 393 CYS A O 1
ATOM 2908 N N . LYS A 1 394 ? 96.009 -20.945 -49.671 1.00 75.00 394 LYS A N 1
ATOM 2909 C CA . LYS A 1 394 ? 94.754 -20.796 -50.407 1.00 75.00 394 LYS A CA 1
ATOM 2910 C C . LYS A 1 394 ? 93.562 -21.291 -49.589 1.00 75.00 394 LYS A C 1
ATOM 2912 O O . LYS A 1 394 ? 92.558 -20.590 -49.532 1.00 75.00 394 LYS A O 1
ATOM 2917 N N . ALA A 1 395 ? 93.679 -22.449 -48.943 1.00 75.50 395 ALA A N 1
ATOM 2918 C CA . ALA A 1 395 ? 92.610 -23.011 -48.124 1.00 75.50 395 ALA A CA 1
ATOM 2919 C C . ALA A 1 395 ? 92.288 -22.128 -46.905 1.00 75.50 395 ALA A C 1
ATOM 2921 O O . ALA A 1 395 ? 91.118 -21.838 -46.657 1.00 75.50 395 ALA A O 1
ATOM 2922 N N . ASN A 1 396 ? 93.312 -21.639 -46.198 1.00 74.88 396 ASN A N 1
ATOM 2923 C CA . ASN A 1 396 ? 93.129 -20.771 -45.032 1.00 74.88 396 ASN A CA 1
ATOM 2924 C C . ASN A 1 396 ? 92.589 -19.389 -45.432 1.00 74.88 396 ASN A C 1
ATOM 2926 O O . ASN A 1 396 ? 91.641 -18.901 -44.820 1.00 74.88 396 ASN A O 1
ATOM 2930 N N . CYS A 1 397 ? 93.105 -18.796 -46.514 1.00 75.81 397 CYS A N 1
ATOM 2931 C CA . CYS A 1 397 ? 92.608 -17.522 -47.039 1.00 75.81 397 CYS A CA 1
ATOM 2932 C C . CYS A 1 397 ? 91.148 -17.624 -47.498 1.00 75.81 397 CYS A C 1
ATOM 2934 O O . CYS A 1 397 ? 90.341 -16.753 -47.177 1.00 75.81 397 CYS A O 1
ATOM 2936 N N . GLU A 1 398 ? 90.788 -18.673 -48.249 1.00 77.00 398 GLU A N 1
ATOM 2937 C CA . GLU A 1 398 ? 89.413 -18.864 -48.721 1.00 77.00 398 GLU A CA 1
ATOM 2938 C C . GLU A 1 398 ? 88.455 -19.071 -47.541 1.00 77.00 398 GLU A C 1
ATOM 2940 O O . GLU A 1 398 ? 87.356 -18.518 -47.556 1.00 77.00 398 GLU A O 1
ATOM 2945 N N . ALA A 1 399 ? 88.875 -19.792 -46.495 1.00 74.88 399 ALA A N 1
ATOM 2946 C CA . ALA A 1 399 ? 88.085 -19.976 -45.282 1.00 74.88 399 ALA A CA 1
ATOM 2947 C C . ALA A 1 399 ? 87.853 -18.654 -44.523 1.00 74.88 399 ALA A C 1
ATOM 2949 O O . ALA A 1 399 ? 86.713 -18.340 -44.177 1.00 74.88 399 ALA A O 1
ATOM 2950 N N . GLU A 1 400 ? 88.893 -17.843 -44.316 1.00 73.94 400 GLU A N 1
ATOM 2951 C CA . GLU A 1 400 ? 88.780 -16.553 -43.616 1.00 73.94 400 GLU A CA 1
ATOM 2952 C C . GLU A 1 400 ? 87.979 -15.515 -44.419 1.00 73.94 400 GLU A C 1
ATOM 2954 O O . GLU A 1 400 ? 87.092 -14.845 -43.880 1.00 73.94 400 GLU A O 1
ATOM 2959 N N . ALA A 1 401 ? 88.227 -15.414 -45.729 1.00 74.00 401 ALA A N 1
ATOM 2960 C CA . ALA A 1 401 ? 87.508 -14.497 -46.613 1.00 74.00 401 ALA A CA 1
ATOM 2961 C C . ALA A 1 401 ? 86.017 -14.855 -46.731 1.00 74.00 401 ALA A C 1
ATOM 2963 O O . ALA A 1 401 ? 85.166 -13.964 -46.799 1.00 74.00 401 ALA A O 1
ATOM 2964 N N . MET A 1 402 ? 85.685 -16.150 -46.701 1.00 72.31 402 MET A N 1
ATOM 2965 C CA . MET A 1 402 ? 84.302 -16.627 -46.678 1.00 72.31 402 MET A CA 1
ATOM 2966 C C . MET A 1 402 ? 83.558 -16.203 -45.415 1.00 72.31 402 MET A C 1
ATOM 2968 O O . MET A 1 402 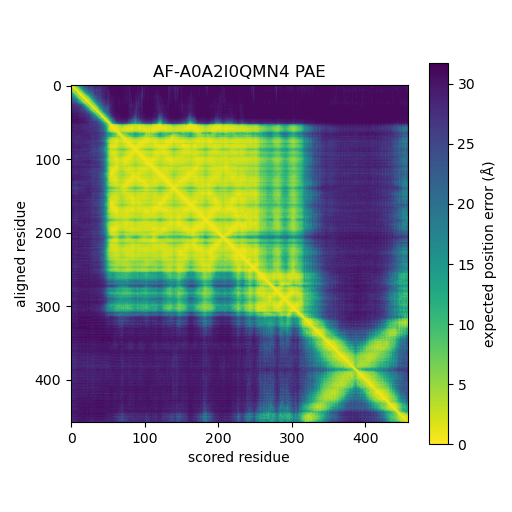? 82.404 -15.781 -45.507 1.00 72.31 402 MET A O 1
ATOM 2972 N N . ILE A 1 403 ? 84.201 -16.287 -44.249 1.00 73.00 403 ILE A N 1
ATOM 2973 C CA . ILE A 1 403 ? 83.583 -15.917 -42.969 1.00 73.00 403 ILE A CA 1
ATOM 2974 C C . ILE A 1 403 ? 83.271 -14.416 -42.941 1.00 73.00 403 ILE A C 1
ATOM 2976 O O . ILE A 1 403 ? 82.151 -14.025 -42.598 1.00 73.00 403 ILE A O 1
ATOM 2980 N N . LEU A 1 404 ? 84.225 -13.577 -43.358 1.00 71.88 404 LEU A N 1
ATOM 2981 C CA . LEU A 1 404 ? 84.055 -12.121 -43.370 1.00 71.88 404 LEU A CA 1
ATOM 2982 C C . LEU A 1 404 ? 82.986 -11.675 -44.380 1.00 71.88 404 LEU A C 1
ATOM 2984 O O . LEU A 1 404 ? 82.071 -10.938 -44.015 1.00 71.88 404 LEU A O 1
ATOM 2988 N N . CYS A 1 405 ? 83.035 -12.181 -45.617 1.00 74.44 405 CYS A N 1
ATOM 2989 C CA . CYS A 1 405 ? 82.067 -11.821 -46.656 1.00 74.44 405 CYS A CA 1
ATOM 2990 C C . CYS A 1 405 ? 80.644 -12.292 -46.323 1.00 74.44 405 CYS A C 1
ATOM 2992 O O . CYS A 1 405 ? 79.683 -11.534 -46.476 1.00 74.44 405 CYS A O 1
ATOM 2994 N N . LYS A 1 406 ? 80.484 -13.535 -45.839 1.00 69.94 406 LYS A N 1
ATOM 2995 C CA . LYS A 1 406 ? 79.160 -14.088 -45.508 1.00 69.94 406 LYS A CA 1
ATOM 2996 C C . LYS A 1 406 ? 78.501 -13.277 -44.393 1.00 69.94 406 LYS A C 1
ATOM 2998 O O . LYS A 1 406 ? 77.304 -13.015 -44.462 1.00 69.94 406 LYS A O 1
ATOM 3003 N N . THR A 1 407 ? 79.286 -12.831 -43.414 1.00 72.94 407 THR A N 1
ATOM 3004 C CA . THR A 1 407 ? 78.795 -11.994 -42.314 1.00 72.94 407 THR A CA 1
ATOM 3005 C C . THR A 1 407 ? 78.326 -10.627 -42.819 1.00 72.94 407 THR A C 1
ATOM 3007 O O . THR A 1 407 ? 77.195 -10.233 -42.537 1.00 72.94 407 THR A O 1
ATOM 3010 N N . ASP A 1 408 ? 79.137 -9.939 -43.624 1.00 73.00 408 ASP A N 1
ATOM 3011 C CA . ASP A 1 408 ? 78.820 -8.592 -44.119 1.00 73.00 408 ASP A CA 1
ATOM 3012 C C . ASP A 1 408 ? 77.626 -8.577 -45.098 1.00 73.00 408 ASP A C 1
ATOM 3014 O O . ASP A 1 408 ? 76.716 -7.746 -45.002 1.00 73.00 408 ASP A O 1
ATOM 3018 N N . CYS A 1 409 ? 77.552 -9.573 -45.988 1.00 71.81 409 CYS A N 1
ATOM 3019 C CA . CYS A 1 409 ? 76.448 -9.732 -46.938 1.00 71.81 409 CYS A CA 1
ATOM 3020 C C . CYS A 1 409 ? 75.115 -10.047 -46.241 1.00 71.81 409 CYS A C 1
ATOM 3022 O O . CYS A 1 409 ? 74.074 -9.488 -46.596 1.00 71.81 409 CYS A O 1
ATOM 3024 N N . ILE A 1 410 ? 75.126 -10.913 -45.221 1.00 68.19 410 ILE A N 1
ATOM 3025 C CA . ILE A 1 410 ? 73.907 -11.256 -44.476 1.00 68.19 410 ILE A CA 1
ATOM 3026 C C . ILE A 1 410 ? 73.395 -10.042 -43.695 1.00 68.19 410 ILE A C 1
ATOM 3028 O O . ILE A 1 410 ? 72.187 -9.798 -43.679 1.00 68.19 410 ILE A O 1
ATOM 3032 N N . VAL A 1 411 ? 74.284 -9.263 -43.071 1.00 68.88 411 VAL A N 1
ATOM 3033 C CA . VAL A 1 411 ? 73.891 -8.083 -42.285 1.00 68.88 411 VAL A CA 1
ATOM 3034 C C . VAL A 1 411 ? 73.286 -6.997 -43.180 1.00 68.88 411 VAL A C 1
ATOM 3036 O O . VAL A 1 411 ? 72.188 -6.515 -42.895 1.00 68.88 411 VAL A O 1
ATOM 3039 N N . SER A 1 412 ? 73.945 -6.656 -44.289 1.00 66.62 412 SER A N 1
ATOM 3040 C CA . SER A 1 412 ? 73.476 -5.615 -45.217 1.00 66.62 412 SER A CA 1
ATOM 3041 C C . SER A 1 412 ? 72.227 -6.030 -46.014 1.00 66.62 412 SER A C 1
ATOM 3043 O O . SER A 1 412 ? 71.301 -5.233 -46.190 1.00 66.62 412 SER A O 1
ATOM 3045 N N . GLY A 1 413 ? 72.137 -7.293 -46.440 1.00 69.38 413 GLY A N 1
ATOM 3046 C CA . GLY A 1 413 ? 70.994 -7.805 -47.199 1.00 69.38 413 GLY A CA 1
ATOM 3047 C C . GLY A 1 413 ? 69.720 -7.976 -46.366 1.00 69.38 413 GLY A C 1
ATOM 3048 O O . GLY A 1 413 ? 68.614 -7.751 -46.866 1.00 69.38 413 GLY A O 1
ATOM 3049 N N . LYS A 1 414 ? 69.849 -8.332 -45.079 1.00 68.75 414 LYS A N 1
ATOM 3050 C CA . LYS A 1 414 ? 68.703 -8.611 -44.195 1.00 68.75 414 LYS A CA 1
ATOM 3051 C C . LYS A 1 414 ? 67.882 -7.369 -43.888 1.00 68.75 414 LYS A C 1
ATOM 3053 O O . LYS A 1 414 ? 66.658 -7.466 -43.811 1.00 68.75 414 LYS A O 1
ATOM 3058 N N . ALA A 1 415 ? 68.532 -6.216 -43.760 1.00 70.25 415 ALA A N 1
ATOM 3059 C CA . ALA A 1 415 ? 67.846 -4.945 -43.558 1.00 70.25 415 ALA A CA 1
ATOM 3060 C C . ALA A 1 415 ? 66.975 -4.575 -44.772 1.00 70.25 415 ALA A C 1
ATOM 3062 O O . ALA A 1 415 ? 65.788 -4.294 -44.610 1.00 70.25 415 ALA A O 1
ATOM 3063 N N . SER A 1 416 ? 67.536 -4.666 -45.981 1.00 73.31 416 SER A N 1
ATOM 3064 C CA . SER A 1 416 ? 66.844 -4.294 -47.223 1.00 73.31 416 SER A CA 1
ATOM 3065 C C . SER A 1 416 ? 65.689 -5.246 -47.556 1.00 73.31 416 SER A C 1
ATOM 3067 O O . SER A 1 416 ? 64.570 -4.798 -47.791 1.00 73.31 416 SER A O 1
ATOM 3069 N N . CYS A 1 417 ? 65.909 -6.564 -47.460 1.00 73.81 417 CYS A N 1
ATOM 3070 C CA . CYS A 1 417 ? 64.857 -7.558 -47.705 1.00 73.81 417 CYS A CA 1
ATOM 3071 C C . CYS A 1 417 ? 63.689 -7.423 -46.717 1.00 73.81 417 CYS A C 1
ATOM 3073 O O . CYS A 1 417 ? 62.522 -7.508 -47.101 1.00 73.81 417 CYS A O 1
ATOM 3075 N N . LYS A 1 418 ? 63.988 -7.184 -45.432 1.00 70.44 418 LYS A N 1
ATOM 3076 C CA . LYS A 1 418 ? 62.946 -7.032 -44.412 1.00 70.44 418 LYS A CA 1
ATOM 3077 C C . LYS A 1 418 ? 62.094 -5.786 -44.665 1.00 70.44 418 LYS A C 1
ATOM 3079 O O . LYS A 1 418 ? 60.888 -5.850 -44.455 1.00 70.44 418 LYS A O 1
ATOM 3084 N N . ALA A 1 419 ? 62.697 -4.694 -45.136 1.00 75.06 419 ALA A N 1
ATOM 3085 C CA . ALA A 1 419 ? 61.978 -3.469 -45.470 1.00 75.06 419 ALA A CA 1
ATOM 3086 C C . ALA A 1 419 ? 61.030 -3.655 -46.671 1.00 75.06 419 ALA A C 1
ATOM 3088 O O . ALA A 1 419 ? 59.862 -3.280 -46.585 1.00 75.06 419 ALA A O 1
ATOM 3089 N N . GLU A 1 420 ? 61.496 -4.288 -47.752 1.00 76.12 420 GLU A N 1
ATOM 3090 C CA . GLU A 1 420 ? 60.678 -4.545 -48.950 1.00 76.12 420 GLU A CA 1
ATOM 3091 C C . GLU A 1 420 ? 59.569 -5.579 -48.711 1.00 76.12 420 GLU A C 1
ATOM 3093 O O . GLU A 1 420 ? 58.443 -5.418 -49.177 1.00 76.12 420 GLU A O 1
ATOM 3098 N N . CYS A 1 421 ? 59.857 -6.646 -47.962 1.00 73.69 421 CYS A N 1
ATOM 3099 C CA . CYS A 1 421 ? 58.847 -7.649 -47.634 1.00 73.69 421 CYS A CA 1
ATOM 3100 C C . CYS A 1 421 ? 57.752 -7.067 -46.733 1.00 73.69 421 CYS A C 1
ATOM 3102 O O . CYS A 1 421 ? 56.567 -7.314 -46.961 1.00 73.69 421 CYS A O 1
ATOM 3104 N N . LYS A 1 422 ? 58.143 -6.260 -45.738 1.00 73.88 422 LYS A N 1
ATOM 3105 C CA . LYS A 1 422 ? 57.203 -5.623 -44.816 1.00 73.88 422 LYS A CA 1
ATOM 3106 C C . LYS A 1 422 ? 56.258 -4.669 -45.543 1.00 73.88 422 LYS A C 1
ATOM 3108 O O . LYS A 1 422 ? 55.053 -4.776 -45.355 1.00 73.88 422 LYS A O 1
ATOM 3113 N N . SER A 1 423 ? 56.771 -3.820 -46.436 1.00 74.50 423 SER A N 1
ATOM 3114 C CA . SER A 1 423 ? 55.923 -2.886 -47.190 1.00 74.50 423 SER A CA 1
ATOM 3115 C C . SER A 1 423 ? 54.891 -3.599 -48.072 1.00 74.50 423 SER A C 1
ATOM 3117 O O . SER A 1 423 ? 53.746 -3.155 -48.161 1.00 74.50 423 SER A O 1
ATOM 3119 N N . LYS A 1 424 ? 55.255 -4.739 -48.673 1.00 73.12 424 LYS A N 1
ATOM 3120 C CA . LYS A 1 424 ? 54.329 -5.560 -49.462 1.00 73.12 424 LYS A CA 1
ATOM 3121 C C . LYS A 1 424 ? 53.288 -6.271 -48.593 1.00 73.12 424 LYS A C 1
ATOM 3123 O O . LYS A 1 424 ? 52.107 -6.265 -48.926 1.00 73.12 424 LYS A O 1
ATOM 3128 N N . ALA A 1 425 ? 53.711 -6.852 -47.473 1.00 67.12 425 ALA A N 1
ATOM 3129 C CA . ALA A 1 425 ? 52.809 -7.550 -46.563 1.00 67.12 425 ALA A CA 1
ATOM 3130 C C . ALA A 1 425 ? 51.811 -6.596 -45.884 1.00 67.12 425 ALA A C 1
ATOM 3132 O O . ALA A 1 425 ? 50.639 -6.941 -45.748 1.00 67.12 425 ALA A O 1
ATOM 3133 N N . ASP A 1 426 ? 52.239 -5.381 -45.531 1.00 68.19 426 ASP A N 1
ATOM 3134 C CA . ASP A 1 426 ? 51.361 -4.348 -44.973 1.00 68.19 426 ASP A CA 1
ATOM 3135 C C . ASP A 1 426 ? 50.291 -3.898 -45.998 1.00 68.19 426 ASP A C 1
ATOM 3137 O O . ASP A 1 426 ? 49.124 -3.696 -45.640 1.00 68.19 426 ASP A O 1
ATOM 3141 N N . ALA A 1 427 ? 50.635 -3.828 -47.291 1.00 69.69 427 ALA A N 1
ATOM 3142 C CA . ALA A 1 427 ? 49.680 -3.529 -48.366 1.00 69.69 427 ALA A CA 1
ATOM 3143 C C . ALA A 1 427 ? 48.638 -4.653 -48.573 1.00 69.69 427 ALA A C 1
ATOM 3145 O O . ALA A 1 427 ? 47.436 -4.384 -48.698 1.00 69.69 427 ALA A O 1
ATOM 3146 N N . ASP A 1 428 ? 49.071 -5.917 -48.538 1.00 67.06 428 ASP A N 1
ATOM 3147 C CA . ASP A 1 428 ? 48.187 -7.085 -48.667 1.00 67.06 428 ASP A CA 1
ATOM 3148 C C . ASP A 1 428 ? 47.273 -7.2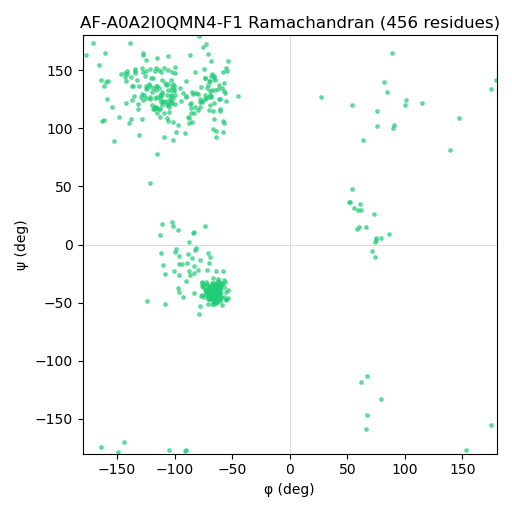62 -47.436 1.00 67.06 428 ASP A C 1
ATOM 3150 O O . ASP A 1 428 ? 46.096 -7.623 -47.572 1.00 67.06 428 ASP A O 1
ATOM 3154 N N . CYS A 1 429 ? 47.783 -6.967 -46.232 1.00 64.38 429 CYS A N 1
ATOM 3155 C CA . CYS A 1 429 ? 47.011 -6.950 -44.986 1.00 64.38 429 CYS A CA 1
ATOM 3156 C C . CYS A 1 429 ? 45.864 -5.933 -45.058 1.00 64.38 429 CYS A C 1
ATOM 3158 O O . CYS A 1 429 ? 44.725 -6.267 -44.731 1.00 64.38 429 CYS A O 1
ATOM 3160 N N . THR A 1 430 ? 46.142 -4.717 -45.537 1.00 64.56 430 THR A N 1
ATOM 3161 C CA . THR A 1 430 ? 45.162 -3.619 -45.588 1.00 64.56 430 THR A CA 1
ATOM 3162 C C . THR A 1 430 ? 43.976 -3.936 -46.509 1.00 64.56 430 THR A C 1
ATOM 3164 O O . THR A 1 430 ? 42.834 -3.627 -46.182 1.00 64.56 430 THR A O 1
ATOM 3167 N N . THR A 1 431 ? 44.217 -4.614 -47.634 1.00 66.44 431 THR A N 1
ATOM 3168 C CA . THR A 1 431 ? 43.177 -4.871 -48.650 1.00 66.44 431 THR A CA 1
ATOM 3169 C C . THR A 1 431 ? 42.194 -5.980 -48.239 1.00 66.44 431 THR A C 1
ATOM 3171 O O . THR A 1 431 ? 41.007 -5.911 -48.556 1.00 66.44 431 THR A O 1
ATOM 3174 N N . ASN A 1 432 ? 42.652 -6.993 -47.495 1.00 65.88 432 ASN A N 1
ATOM 3175 C CA . ASN A 1 432 ? 41.818 -8.137 -47.094 1.00 65.88 432 ASN A CA 1
ATOM 3176 C C . ASN A 1 432 ? 41.036 -7.908 -45.787 1.00 65.88 432 ASN A C 1
ATOM 3178 O O . ASN A 1 432 ? 40.002 -8.544 -45.560 1.00 65.88 432 ASN A O 1
ATOM 3182 N N . LEU A 1 433 ? 41.503 -6.991 -44.934 1.00 66.62 433 LEU A N 1
ATOM 3183 C CA . LEU A 1 433 ? 40.898 -6.700 -43.631 1.00 66.62 433 LEU A CA 1
ATOM 3184 C C . LEU A 1 433 ? 39.494 -6.090 -43.761 1.00 66.62 433 LEU A C 1
ATOM 3186 O O . LEU A 1 433 ? 38.583 -6.438 -43.010 1.00 66.62 433 LEU A O 1
ATOM 3190 N N . ASP A 1 434 ? 39.298 -5.228 -44.758 1.00 63.53 434 ASP A N 1
ATOM 3191 C CA . ASP A 1 434 ? 38.045 -4.504 -44.975 1.00 63.53 434 ASP A CA 1
ATOM 3192 C C . ASP A 1 434 ? 36.865 -5.434 -45.278 1.00 63.53 434 ASP A C 1
ATOM 3194 O O . ASP A 1 434 ? 35.752 -5.218 -44.791 1.00 63.53 434 ASP A O 1
ATOM 3198 N N . VAL A 1 435 ? 37.096 -6.496 -46.051 1.00 66.19 435 VAL A N 1
ATOM 3199 C CA . VAL A 1 435 ? 36.060 -7.477 -46.411 1.00 66.19 435 VAL A CA 1
ATOM 3200 C C . VAL A 1 435 ? 35.701 -8.362 -45.213 1.00 66.19 435 VAL A C 1
ATOM 3202 O O . VAL A 1 435 ? 34.522 -8.632 -44.976 1.00 66.19 435 VAL A O 1
ATOM 3205 N N . ALA A 1 436 ? 36.693 -8.770 -44.416 1.00 63.59 436 ALA A N 1
ATOM 3206 C CA . ALA A 1 436 ? 36.479 -9.585 -43.220 1.00 63.59 436 ALA A CA 1
ATOM 3207 C C . ALA A 1 436 ? 35.736 -8.811 -42.116 1.00 63.59 436 ALA A C 1
ATOM 3209 O O . ALA A 1 436 ? 34.748 -9.313 -41.573 1.00 63.59 436 ALA A O 1
ATOM 3210 N N . CYS A 1 437 ? 36.146 -7.566 -41.847 1.00 64.94 437 CYS A N 1
ATOM 3211 C CA . CYS A 1 437 ? 35.501 -6.715 -40.846 1.00 64.94 437 CYS A CA 1
ATOM 3212 C C . CYS A 1 437 ? 34.040 -6.408 -41.207 1.00 64.94 437 CYS A C 1
ATOM 3214 O O . CYS A 1 437 ? 33.168 -6.495 -40.345 1.00 64.94 437 CYS A O 1
ATOM 3216 N N . ASN A 1 438 ? 33.737 -6.143 -42.486 1.00 63.69 438 ASN A N 1
ATOM 3217 C CA . ASN A 1 438 ? 32.357 -5.960 -42.956 1.00 63.69 438 ASN A CA 1
ATOM 3218 C C . ASN A 1 438 ? 31.442 -7.141 -42.584 1.00 63.69 438 ASN A C 1
ATOM 3220 O O . ASN A 1 438 ? 30.340 -6.937 -42.080 1.00 63.69 438 ASN A O 1
ATOM 3224 N N . ARG A 1 439 ? 31.904 -8.378 -42.804 1.00 63.53 439 ARG A N 1
ATOM 3225 C CA . ARG A 1 439 ? 31.107 -9.589 -42.555 1.00 63.53 439 ARG A CA 1
ATOM 3226 C C . ARG A 1 439 ? 30.914 -9.873 -41.062 1.00 63.53 439 ARG A C 1
ATOM 3228 O O . ARG A 1 439 ? 29.855 -10.346 -40.663 1.00 63.53 439 ARG A O 1
ATOM 3235 N N . GLN A 1 440 ? 31.912 -9.580 -40.229 1.00 61.69 440 GLN A N 1
ATOM 3236 C CA . GLN A 1 440 ? 31.839 -9.788 -38.780 1.00 61.69 440 GLN A CA 1
ATOM 3237 C C . GLN A 1 440 ? 30.918 -8.771 -38.084 1.00 61.69 440 GLN A C 1
ATOM 3239 O O . GLN A 1 440 ? 30.136 -9.156 -37.209 1.00 61.69 440 GLN A O 1
ATOM 3244 N N . CYS A 1 441 ? 30.930 -7.504 -38.513 1.00 60.69 441 CYS A N 1
ATOM 3245 C CA . CYS A 1 441 ? 30.048 -6.471 -37.957 1.00 60.69 441 CYS A CA 1
ATOM 3246 C C . CYS A 1 441 ? 28.556 -6.789 -38.193 1.00 60.69 441 CYS A C 1
ATOM 3248 O O . CYS A 1 441 ? 27.724 -6.476 -37.346 1.00 60.69 441 CYS A O 1
ATOM 3250 N N . GLN A 1 442 ? 28.214 -7.495 -39.279 1.00 58.66 442 GLN A N 1
ATOM 3251 C CA . GLN A 1 442 ? 26.836 -7.923 -39.564 1.00 58.66 442 GLN A CA 1
ATOM 3252 C C . GLN A 1 442 ? 26.324 -9.057 -38.652 1.00 58.66 442 GLN A C 1
ATOM 3254 O O . GLN A 1 442 ? 25.117 -9.209 -38.499 1.00 58.66 442 GLN A O 1
ATOM 3259 N N . MET A 1 443 ? 27.206 -9.847 -38.027 1.00 53.97 443 MET A N 1
ATOM 3260 C CA . MET A 1 443 ? 26.811 -11.016 -37.216 1.00 53.97 443 MET A CA 1
ATOM 3261 C C . MET A 1 443 ? 26.817 -10.754 -35.700 1.00 53.97 443 MET A C 1
ATOM 3263 O O . MET A 1 443 ? 26.120 -11.439 -34.956 1.00 53.97 443 MET A O 1
ATOM 3267 N N . SER A 1 444 ? 27.573 -9.759 -35.225 1.00 54.97 444 SER A N 1
ATOM 3268 C CA . SER A 1 444 ? 27.935 -9.606 -33.799 1.00 54.97 444 SER A CA 1
ATOM 3269 C C . SER A 1 444 ? 26.885 -8.914 -32.909 1.00 54.97 444 SER A C 1
ATOM 3271 O O . SER A 1 444 ? 27.189 -8.545 -31.782 1.00 54.97 444 SER A O 1
ATOM 3273 N N . GLY A 1 445 ? 25.658 -8.689 -33.388 1.00 55.00 445 GLY A N 1
ATOM 3274 C CA . GLY A 1 445 ? 24.565 -8.134 -32.570 1.00 55.00 445 GLY A CA 1
ATOM 3275 C C . GLY A 1 445 ? 24.639 -6.633 -32.240 1.00 55.00 445 GLY A C 1
ATOM 3276 O O . GLY A 1 445 ? 23.627 -6.086 -31.819 1.00 55.00 445 GLY A O 1
ATOM 3277 N N . GLY A 1 446 ? 25.757 -5.944 -32.509 1.00 59.72 446 GLY A N 1
ATOM 3278 C CA . GLY A 1 446 ? 25.891 -4.489 -32.311 1.00 59.72 446 GLY A CA 1
ATOM 3279 C C . GLY A 1 446 ? 24.810 -3.688 -33.043 1.00 59.72 446 GLY A C 1
ATOM 3280 O O . GLY A 1 446 ? 24.095 -2.913 -32.416 1.00 59.72 446 GLY A O 1
ATOM 3281 N N . PHE A 1 447 ? 24.580 -4.029 -34.316 1.00 60.84 447 PHE A N 1
ATOM 3282 C CA . PHE A 1 447 ? 23.513 -3.437 -35.124 1.00 60.84 447 PHE A CA 1
ATOM 3283 C C . PHE A 1 447 ? 22.127 -3.566 -34.475 1.00 60.84 447 PHE A C 1
ATOM 3285 O O . PHE A 1 447 ? 21.355 -2.611 -34.479 1.00 60.84 447 PHE A O 1
ATOM 3292 N N . ARG A 1 448 ? 21.814 -4.725 -33.872 1.00 59.56 448 ARG A N 1
ATOM 3293 C CA . ARG A 1 448 ? 20.524 -4.948 -33.195 1.00 59.56 448 ARG A CA 1
ATOM 3294 C C . ARG A 1 448 ? 20.369 -4.032 -31.978 1.00 59.56 448 ARG A C 1
ATOM 3296 O O . ARG A 1 448 ? 19.296 -3.473 -31.781 1.00 59.56 448 ARG A O 1
ATOM 3303 N N . ASN A 1 449 ? 21.444 -3.809 -31.223 1.00 58.78 449 ASN A N 1
ATOM 3304 C CA . ASN A 1 449 ? 21.432 -2.936 -30.048 1.00 58.78 449 ASN A CA 1
ATOM 3305 C C . ASN A 1 449 ? 21.357 -1.440 -30.413 1.00 58.78 449 ASN A C 1
ATOM 3307 O O . ASN A 1 449 ? 20.591 -0.712 -29.785 1.00 58.78 449 ASN A O 1
ATOM 3311 N N . CYS A 1 450 ? 22.085 -0.963 -31.435 1.00 61.66 450 CYS A N 1
ATOM 3312 C CA . CYS A 1 450 ? 21.927 0.421 -31.916 1.00 61.66 450 CYS A CA 1
ATOM 3313 C C . CYS A 1 450 ? 20.541 0.648 -32.486 1.00 61.66 450 CYS A C 1
ATOM 3315 O O . CYS A 1 450 ? 19.893 1.632 -32.137 1.00 61.66 450 CYS A O 1
ATOM 3317 N N . TYR A 1 451 ? 20.086 -0.252 -33.360 1.00 63.25 451 TYR A N 1
ATOM 3318 C CA . TYR A 1 451 ? 18.801 -0.101 -34.023 1.00 63.25 451 TYR A CA 1
ATOM 3319 C C . TYR A 1 451 ? 17.660 -0.086 -32.993 1.00 63.25 451 TYR A C 1
ATOM 3321 O O . TYR A 1 451 ? 16.793 0.783 -33.072 1.00 63.25 451 TYR A O 1
ATOM 3329 N N . SER A 1 452 ? 17.734 -0.929 -31.953 1.00 58.81 452 SER A N 1
ATOM 3330 C CA . SER A 1 452 ? 16.829 -0.889 -30.791 1.00 58.81 452 SER A CA 1
ATOM 3331 C C . SER A 1 452 ? 16.864 0.464 -30.060 1.00 58.81 452 SER A C 1
ATOM 3333 O O . SER A 1 452 ? 15.840 1.126 -29.911 1.00 58.81 452 SER A O 1
ATOM 3335 N N . ASN A 1 453 ? 18.052 0.950 -29.689 1.00 58.12 453 ASN A N 1
ATOM 3336 C CA . ASN A 1 453 ? 18.202 2.237 -28.998 1.00 58.12 453 ASN A CA 1
ATOM 3337 C C . ASN A 1 453 ? 17.773 3.450 -29.845 1.00 58.12 453 ASN A C 1
ATOM 3339 O O . ASN A 1 453 ? 17.319 4.455 -29.299 1.00 58.12 453 ASN A O 1
ATOM 3343 N N . CYS A 1 454 ? 17.961 3.399 -31.167 1.00 61.22 454 CYS A N 1
ATOM 3344 C CA . CYS A 1 454 ? 17.540 4.457 -32.082 1.00 61.22 454 CYS A CA 1
ATOM 3345 C C . CYS A 1 454 ? 16.020 4.484 -32.211 1.00 61.22 454 CYS A C 1
ATOM 3347 O O . CYS A 1 454 ? 15.418 5.538 -32.026 1.00 61.22 454 CYS A O 1
ATOM 3349 N N . THR A 1 455 ? 15.405 3.331 -32.490 1.00 63.00 455 THR A N 1
ATOM 3350 C CA . THR A 1 455 ? 13.947 3.224 -32.669 1.00 63.00 455 THR A CA 1
ATOM 3351 C C . THR A 1 455 ? 13.182 3.605 -31.403 1.00 63.00 455 THR A C 1
ATOM 3353 O O . THR A 1 455 ? 12.117 4.202 -31.505 1.00 63.00 455 THR A O 1
ATOM 3356 N N . TYR A 1 456 ? 13.748 3.365 -30.216 1.00 56.38 456 TYR A N 1
ATOM 3357 C CA . TYR A 1 456 ? 13.192 3.851 -28.950 1.00 56.38 456 TYR A CA 1
ATOM 3358 C C . TYR A 1 456 ? 13.110 5.384 -28.843 1.00 56.38 456 TYR A C 1
ATOM 3360 O O . TYR A 1 456 ? 12.211 5.907 -28.192 1.00 56.38 456 TYR A O 1
ATOM 3368 N N . LYS A 1 457 ? 14.044 6.125 -29.453 1.00 53.16 457 LYS A N 1
ATOM 3369 C CA . LYS A 1 457 ? 14.135 7.590 -29.319 1.00 53.16 457 LYS A CA 1
ATOM 3370 C C . LYS A 1 457 ? 13.187 8.387 -30.234 1.00 53.16 457 LYS A C 1
ATOM 3372 O O . LYS A 1 457 ? 13.206 9.613 -30.135 1.00 53.16 457 LYS A O 1
ATOM 3377 N N . CYS A 1 458 ? 12.433 7.741 -31.124 1.00 54.56 458 CYS A N 1
ATOM 3378 C CA . CYS A 1 458 ? 11.633 8.387 -32.182 1.00 54.56 458 CYS A CA 1
ATOM 3379 C C . CYS A 1 458 ? 10.235 8.922 -31.787 1.00 54.56 458 CYS A C 1
ATOM 3381 O O . CYS A 1 458 ? 9.477 8.173 -31.143 1.00 54.56 458 CYS A O 1
#

Solvent-accessible surface area (backbone atoms only — not comparable to full-atom values): 25344 Å² total; per-residue (Å²): 137,86,87,86,86,86,88,85,86,88,85,83,88,84,88,85,83,87,86,81,91,81,86,88,85,89,78,90,83,84,88,83,89,82,90,82,87,87,79,94,73,91,73,79,83,78,77,74,77,78,75,77,57,47,48,8,38,41,35,34,32,40,33,30,66,44,66,91,60,80,64,48,72,36,40,35,42,25,38,34,36,35,34,38,28,26,95,89,75,42,79,42,82,62,39,74,66,70,48,73,44,45,39,46,56,26,37,76,69,73,43,36,33,61,70,48,68,39,81,39,63,34,45,63,23,55,28,39,32,44,31,44,81,46,45,40,36,26,42,82,90,40,83,38,75,42,45,53,51,44,48,54,48,62,42,82,46,48,42,56,33,43,57,83,28,31,17,38,40,38,41,30,33,28,54,59,69,11,51,46,62,26,89,86,69,51,41,35,43,35,58,26,32,40,38,39,17,29,29,66,33,46,76,47,79,50,78,92,52,25,45,49,80,44,83,46,48,79,70,27,78,49,54,34,11,16,30,53,82,29,53,56,36,71,86,34,50,59,60,88,88,55,48,38,47,75,57,98,88,37,50,43,65,47,71,40,51,52,66,53,54,52,55,63,39,50,80,67,50,34,46,66,28,71,79,45,45,77,56,93,62,30,32,38,37,51,25,29,32,72,87,78,73,43,50,28,38,40,38,28,31,20,59,76,64,44,66,53,81,61,85,38,78,57,93,53,90,57,56,52,59,51,28,47,55,50,30,62,54,49,50,53,50,54,47,38,52,54,43,50,57,56,48,48,58,57,44,52,56,53,42,52,55,49,32,52,51,52,37,53,57,56,40,54,57,53,30,50,59,50,26,56,53,51,21,53,56,54,24,58,62,70,38,63,82,53,92,75,62,41,68,58,48,33,54,54,42,29,53,55,44,32,55,54,41,36,51,55,44,42,60,61,48,45,57,55,45,40,54,57,42,46,58,52,43,55,53,56,46,60,66,56,46,60,63,54,37,57,59,50,54,76,70,67,53,58,52,59,54,46,32,22,48,44,54,57,73,107

Mean predicted aligned error: 18.68 Å

Radius of gyration: 49.94 Å; Cα contacts (8 Å, |Δi|>4): 815; chains: 1; bounding box: 175×80×94 Å

Foldseek 3Di:
DDDDDDDDDDDDDDDDDDDDDDDDDDDDDDDDDDDDDDDDDDDDDPPPPPPQQAKFKEWEKEAADADDPPQWPWKKWKWQWKWFQDPVPGIDTFGRHIDIDTRVVRNVVVFMFTPGMDIDGFDKTQKMKTFTPFIWIQGNNDTAGEAELHRIDIDGFIAGGHHHKYKYKYWYWHQNQQWDAAPVRHIYGWTKTWIWMWIRWDWDQDPPRTIDIGDGDIRDTAIWTAEQNGDIDGVDGDDHPFHWDADPSGIATQPADQVNLVVLCVVVQWDFQDTFDDDGQWTWTWTARNPPRFIWIWIAGRRPRDTDDDTDGDPPPPLLVVLLVVLVPPLLVVLLVVLVVVLLVVQLVVLLVVLLVVQQVVQLVVQLVVQLVVQQVVQCVVLVPDPPPSVVSSVVSSVVSSVVSSVVSSVVSSVVSSVVSSVVSSVVSNVVSNVVSSVCSVPPCSSRNSSSNSSVVD